Protein AF-A4IAT6-F1 (afdb_monomer)

Sequence (703 aa):
MSATIKAARACASTVLFRSLRLHAFQGALPHVLVVVDRVPCVLQKLVAEGYLEVLRAYGRQGAAYVTSNCDSVLRAPTEPFPGTADDRESLQSHNGELFIPLEPGAETPSGSAGFTPRVSPPSFAADDSAPLSYSLMPFCSDNFLSHVKRLQRFFRHCGDGQLQQQCHQHETEAAAGDASITPPPPTALPSVWTSEYFKEEFEALCPLLGPLLSSKGEAVKGDATDEQPRWQVLFHGPPRELLGCVMVQENAFQNEMRRYRLRLSLFDLGIRVAEHCHLGIMSQRADRLAGEGHFKEALEDDQVYSYARSCAFGPEHAQCLAKAIADSIDLYSWRRSGCAGGAAARAAQVYPASITAALQSAELWSIFNTGALNVCASATAADDTATDVEAALREPIEGPGMPLLIVCRDTAKVLTYGGGMEDCLTNTGYYAAAYAPERNDVARHRERFRTAYSESSGGDGESERDEEDATANPPVHGRLKKKEYLAVLRAKGQKPNKPQHDNADDEDGAVSRSVPAGSCISNSIGGTFPIGEVISESFDLSQLSGTCDVFAYPDVFKKVTMSRPSPFTMTVEKGVVTHISDGAPKEFLDLFSLVRQVEGECYVRELGIGLNPYVGPAHVVSDVTTFERQWGIHLSLGQRHPLFVKQRERRNADGSVATGVHVDGPVLKRKAGKYHIDVFVDAAQLRMGDMFAVDFTKGIAVP

pLDDT: mean 80.15, std 22.52, range [23.84, 98.81]

Secondary structure (DSSP, 8-state):
--HHHHHHHHHHHIIIIIIS-GGG-BSSEEEEEEEE-SS--HHHHHHHHHHHHHHHHHHHHTHHHHHTTTT-GGGS--------S--TTTT----S--SS-SSTTPPPP-EEE---TTS----SSTT-PPPPEEEEEE--TTTHHHHHHHHHHHHHHTTHHHHHHHHHHHHHHHHTT---S-PPPP-----S--HHHHHHHHHHHHHHHSBPBPTTSPBPTT----SS-HHHHHHSS--EEEEEEEEE-SS-GGGTSS-S-HHHHHHHTT-EEEEE--HHHHHHHHHHHHHTT-HHHHHT-HHHHHHHHHHTS-HHHHHHHHHHHHHHHHHHTEEEGGG-S-TTGGGS---BHHHHHHHH-HHHHTTB-TTSEE-SS---TT----B-HHHHHHSPEEEE-SPEEEEESSTT-EEEE-S-BPPPEEE-S--HHHH-GGGSBHHHHHHHS--------S-------------------S---HHHHHHHHHHTT-PSP---S--SS-------TT---S--GGG--EEEES--EEEEEBSSGGGEEEEEEEEEEE-TTSBEEE-SSS-EEEEEETTEEEEE-TTS-HHHHHHHHHHHHHHSS-BEEEEEEE-BTT-BTTB--SBHHHHTTBSEEEEEESS--SS----SS-B-TTSPBPTT----S----TTS-S--EEEEE-EEEEEETTTEEEETTS-BS--

Nearest PDB structures (foldseek):
  6zsv-assembly1_A  TM=5.646E-01  e=4.132E-02  Chondromyces crocatus
  6zsu-assembly1_A  TM=5.396E-01  e=6.775E-02  Chondromyces crocatus

Solvent-accessible surface area (backbone atoms only — not comparable to full-atom values): 38333 Å² total; per-residue (Å²): 91,39,72,33,53,47,19,12,27,15,16,33,46,30,44,47,52,66,29,52,25,56,75,62,44,37,88,36,34,40,27,34,40,41,33,29,39,43,62,50,46,46,40,40,35,46,45,51,41,10,38,54,53,42,53,54,48,31,53,74,48,32,58,58,44,72,77,60,59,80,47,55,67,87,71,59,78,86,70,76,89,76,79,85,86,90,73,76,78,77,63,54,44,54,84,33,72,45,69,48,51,54,50,75,80,42,56,45,65,52,8,22,50,62,85,58,74,86,59,72,67,68,62,90,58,96,78,66,49,68,54,48,27,38,29,39,33,45,60,44,70,92,49,43,71,60,50,51,53,51,49,39,55,54,28,60,52,22,15,48,49,44,55,54,51,53,51,52,49,53,52,51,43,54,72,70,68,70,73,75,92,65,82,77,72,80,79,77,67,91,61,85,70,40,77,66,51,48,41,53,54,44,60,72,39,33,77,51,64,31,71,32,54,42,73,85,69,45,69,49,92,72,70,79,71,67,100,65,61,68,58,56,47,38,28,56,29,64,38,31,34,56,38,38,38,37,38,38,25,50,47,58,68,49,79,71,32,100,46,96,51,56,67,58,61,40,34,47,60,56,28,28,36,40,32,40,57,40,37,43,66,40,16,57,63,24,41,51,30,21,65,73,67,38,32,56,60,23,54,64,26,64,34,48,29,30,53,27,41,29,34,34,60,48,21,69,52,30,38,38,50,37,44,22,51,35,49,46,50,57,56,42,18,38,34,43,61,83,59,72,47,62,88,74,44,67,62,61,77,74,44,42,45,42,41,57,52,39,77,68,32,66,73,50,53,61,44,29,26,88,60,26,64,42,60,65,54,89,74,65,89,82,70,81,62,59,37,60,55,75,64,57,64,54,41,51,38,53,20,54,32,54,41,43,34,41,30,21,70,56,75,90,27,38,33,37,30,51,42,19,57,42,75,57,44,76,45,24,54,62,36,71,54,52,71,37,68,70,67,25,31,45,69,53,42,47,68,57,33,60,88,80,66,87,82,71,69,90,84,77,92,73,79,83,74,79,88,82,86,81,84,90,76,87,81,77,89,68,86,73,50,75,70,54,52,54,47,50,32,55,73,69,72,43,69,85,74,76,91,64,98,69,85,84,78,71,92,58,90,71,73,69,92,80,66,99,64,70,70,50,78,84,72,49,38,64,49,67,52,48,40,11,33,34,36,35,26,52,51,21,32,44,36,24,36,37,28,42,34,35,37,30,33,56,45,100,84,53,33,49,38,72,37,61,99,46,57,24,46,39,33,31,54,50,18,26,61,76,45,68,43,91,68,46,49,66,71,57,54,52,52,51,50,51,47,29,74,76,58,57,62,35,26,56,46,43,41,35,38,14,58,21,66,50,30,38,98,90,40,65,47,34,35,45,78,56,47,58,18,13,50,36,37,32,37,25,35,25,51,28,41,94,82,69,58,48,60,79,65,61,60,32,77,89,66,48,73,31,45,70,60,82,57,87,33,82,70,40,52,62,79,30,54,89,42,67,44,61,31,29,39,49,46,30,32,42,31,39,75,57,62,35,35,38,28,44,79,34,45,53,57,61,130

Mean predicted aligned error: 12.03 Å

Radius of gyration: 28.09 Å; Cα contacts (8 Å, |Δi|>4): 1372; chains: 1; bounding box: 82×77×82 Å

Foldseek 3Di:
DDLLLLLLLLLLLQQCCQQLNQLLFDQAAEEAEEEAAFFHFLLLLSNVQSNVVNLVVCLVQPPNSNVVCVSDSLPDDPDDDDDDDDPPPVPPDVLQDGQQGNAGPRTWAAAKDDLAQPDDAPPVPPPGRDRHIYIYDHDDQVCRLVLVLLVQVLLQQFQVLVVVVQQVVVVVCVVVVPDDDDDRDDPPDPDPDDLVVSVVSCVVCCSRHPFDAGSVRHGDPPPPDDPDDSSCSRNNGGHYGHAEYEYSECAPSCLVHPDNCPQQSCVLQNHAYEYAHNVVQQQVVLSVCVNVVNSSVSSVRLSSSLQSNLSSPHLVLLCLVLCQVLLVQLLQFFDFPVCPDPPVSVPLQAGAPSVVSNLPDPVNCSWFPPPLKDQQDPCPVPRHPHDPSVVSQQTFTAATGFWKWFQFPPNQFIKIQGQGKARKDFWRSHQVLSVDSLSSYPVSSCVQNPSDDPPPDDDDDDDPDDPPDDDDDDDDSDDDDPVNVCVVCVVVVHDPDDDDPDPPPPPDPPPPPPDNHGDDVSNHRYDYDDGRKMKMWRLFLQSIWTKFWFQWWQFPVGWIDGQPPGTWMFTDHRQFGPDTDPSGDPRVVVVVVVLCVFQVTKGWTMKMAAGRLSDDPVRDGTHPVHNSNYHAIKIWIHLADQPDFHDQFDARPVRHGRHHRGHPHDGRGNPRTDGTIITTTNTQWIDRPSRMIRGSVRGTPRD

Organism: Leishmania infantum (NCBI:txid5671)

Structure (mmCIF, N/CA/C/O backbone):
data_AF-A4IAT6-F1
#
_entry.id   AF-A4IAT6-F1
#
loop_
_atom_site.group_PDB
_atom_site.id
_atom_site.type_symbol
_atom_site.label_atom_id
_atom_site.label_alt_id
_atom_site.label_comp_id
_atom_site.label_asym_id
_atom_site.label_entity_id
_atom_site.label_seq_id
_atom_site.pdbx_PDB_ins_code
_atom_site.Cartn_x
_atom_site.Cartn_y
_atom_site.Cartn_z
_atom_site.occupancy
_atom_site.B_iso_or_equiv
_atom_site.auth_seq_id
_atom_site.auth_comp_id
_atom_site.auth_asym_id
_atom_site.auth_atom_id
_atom_site.pdbx_PDB_model_num
ATOM 1 N N . MET A 1 1 ? 11.552 24.474 -11.684 1.00 61.81 1 MET A N 1
ATOM 2 C CA . MET A 1 1 ? 10.989 23.121 -11.462 1.00 61.81 1 MET A CA 1
ATOM 3 C C . MET A 1 1 ? 9.746 23.216 -10.585 1.00 61.81 1 MET A C 1
ATOM 5 O O . MET A 1 1 ? 9.839 23.802 -9.511 1.00 61.81 1 MET A O 1
ATOM 9 N N . SER A 1 2 ? 8.608 22.680 -11.051 1.00 77.88 2 SER A N 1
ATOM 10 C CA . SER A 1 2 ? 7.337 22.659 -10.299 1.00 77.88 2 SER A CA 1
ATOM 11 C C . SER A 1 2 ? 7.512 21.922 -8.964 1.00 77.88 2 SER A C 1
ATOM 13 O O . SER A 1 2 ? 8.277 20.956 -8.897 1.00 77.88 2 SER A O 1
ATOM 15 N N . ALA A 1 3 ? 6.814 22.361 -7.911 1.00 86.31 3 ALA A N 1
ATOM 16 C CA . ALA A 1 3 ? 6.809 21.690 -6.607 1.00 86.31 3 ALA A CA 1
ATOM 17 C C . ALA A 1 3 ? 6.408 20.210 -6.734 1.00 86.31 3 ALA A C 1
ATOM 19 O O . ALA A 1 3 ? 7.006 19.343 -6.103 1.00 86.31 3 ALA A O 1
ATOM 20 N N . THR A 1 4 ? 5.482 19.915 -7.640 1.00 89.88 4 THR A N 1
ATOM 21 C CA . THR A 1 4 ? 4.988 18.572 -7.955 1.00 89.88 4 THR A CA 1
ATOM 22 C C . THR A 1 4 ? 6.062 17.676 -8.563 1.00 89.88 4 THR A C 1
ATOM 24 O O . THR A 1 4 ? 6.166 16.509 -8.204 1.00 89.88 4 THR A O 1
ATOM 27 N N . ILE A 1 5 ? 6.933 18.218 -9.420 1.00 90.19 5 ILE A N 1
ATOM 28 C CA . ILE A 1 5 ? 8.052 17.448 -9.988 1.00 90.19 5 ILE A CA 1
ATOM 29 C C . ILE A 1 5 ? 9.110 17.180 -8.916 1.00 90.19 5 ILE A C 1
ATOM 31 O O . ILE A 1 5 ? 9.623 16.067 -8.829 1.00 90.19 5 ILE A O 1
ATOM 35 N N . LYS A 1 6 ? 9.380 18.148 -8.028 1.00 91.06 6 LYS A N 1
ATOM 36 C CA . LYS A 1 6 ? 10.234 17.903 -6.852 1.00 91.06 6 LYS A CA 1
ATOM 37 C C . LYS A 1 6 ? 9.654 16.796 -5.969 1.00 91.06 6 LYS A C 1
ATOM 39 O O . LYS A 1 6 ? 10.392 15.908 -5.555 1.00 91.06 6 LYS A O 1
ATOM 44 N N . ALA A 1 7 ? 8.341 16.810 -5.735 1.00 93.06 7 ALA A N 1
ATOM 45 C CA . ALA A 1 7 ? 7.652 15.762 -4.989 1.00 93.06 7 ALA A CA 1
ATOM 46 C C . ALA A 1 7 ? 7.738 14.395 -5.691 1.00 93.06 7 ALA A C 1
ATOM 48 O O . ALA A 1 7 ? 8.018 13.396 -5.034 1.00 93.06 7 ALA A O 1
ATOM 49 N N . ALA A 1 8 ? 7.595 14.339 -7.018 1.00 94.88 8 ALA A N 1
ATOM 50 C CA . ALA A 1 8 ? 7.744 13.102 -7.789 1.00 94.88 8 ALA A CA 1
ATOM 51 C C . ALA A 1 8 ? 9.173 12.537 -7.736 1.00 94.88 8 ALA A C 1
ATOM 53 O O . ALA A 1 8 ? 9.352 11.331 -7.570 1.00 94.88 8 ALA A O 1
ATOM 54 N N . ARG A 1 9 ? 10.201 13.393 -7.813 1.00 95.25 9 ARG A N 1
ATOM 55 C CA . ARG A 1 9 ? 11.603 12.981 -7.618 1.00 95.25 9 ARG A CA 1
ATOM 56 C C . ARG A 1 9 ? 11.830 12.436 -6.211 1.00 95.25 9 ARG A C 1
ATOM 58 O O . ARG A 1 9 ? 12.454 11.394 -6.046 1.00 95.25 9 ARG A O 1
ATOM 65 N N . ALA A 1 10 ? 11.290 13.103 -5.198 1.00 94.31 10 ALA A N 1
ATOM 66 C CA . ALA A 1 10 ? 11.395 12.658 -3.815 1.00 94.31 10 ALA A CA 1
ATOM 67 C C . ALA A 1 10 ? 10.706 11.311 -3.583 1.00 94.31 10 ALA A C 1
ATOM 69 O O . ALA A 1 10 ? 11.287 10.423 -2.967 1.00 94.31 10 ALA A O 1
ATOM 70 N N . CYS A 1 11 ? 9.505 11.140 -4.142 1.00 96.00 11 CYS A N 1
ATOM 71 C CA . CYS A 1 11 ? 8.800 9.865 -4.216 1.00 96.00 11 CYS A CA 1
ATOM 72 C C . CYS A 1 11 ? 9.704 8.782 -4.814 1.00 96.00 11 CYS A C 1
ATOM 74 O O . CYS A 1 11 ? 9.974 7.778 -4.158 1.00 96.00 11 CYS A O 1
ATOM 76 N N . ALA A 1 12 ? 10.231 8.998 -6.021 1.00 97.25 12 ALA A N 1
ATOM 77 C CA . ALA A 1 12 ? 11.090 8.024 -6.686 1.00 97.25 12 ALA A CA 1
ATOM 78 C C . ALA A 1 12 ? 12.354 7.699 -5.873 1.00 97.25 12 ALA A C 1
ATOM 80 O O . ALA A 1 12 ? 12.705 6.530 -5.721 1.00 97.25 12 ALA A O 1
ATOM 81 N N . SER A 1 13 ? 13.013 8.708 -5.301 1.00 95.88 13 SER A N 1
ATOM 82 C CA . SER A 1 13 ? 14.209 8.532 -4.472 1.00 95.88 13 SER A CA 1
ATOM 83 C C . SER A 1 13 ? 13.917 7.700 -3.217 1.00 95.88 13 SER A C 1
ATOM 85 O O . SER A 1 13 ? 14.607 6.712 -2.942 1.00 95.88 13 SER A O 1
ATOM 87 N N . THR A 1 14 ? 12.836 8.028 -2.501 1.00 95.31 14 THR A N 1
ATOM 88 C CA . THR A 1 14 ? 12.374 7.280 -1.326 1.00 95.31 14 THR A CA 1
ATOM 89 C C . THR A 1 14 ? 12.055 5.830 -1.685 1.00 95.31 14 THR A C 1
ATOM 91 O O . THR A 1 14 ? 12.552 4.911 -1.029 1.00 95.31 14 THR A O 1
ATOM 94 N N . VAL A 1 15 ? 11.285 5.594 -2.748 1.00 97.00 15 VAL A N 1
ATOM 95 C CA . VAL A 1 15 ? 10.893 4.237 -3.151 1.00 97.00 15 VAL A CA 1
ATOM 96 C C . VAL A 1 15 ? 12.111 3.416 -3.584 1.00 97.00 15 VAL A C 1
ATOM 98 O O . VAL A 1 15 ? 12.330 2.330 -3.047 1.00 97.00 15 VAL A O 1
ATOM 101 N N . LEU A 1 16 ? 12.941 3.920 -4.503 1.00 96.25 16 LEU A N 1
ATOM 102 C CA . LEU A 1 16 ? 14.077 3.170 -5.057 1.00 96.25 16 LEU A CA 1
ATOM 103 C C . LEU A 1 16 ? 15.148 2.867 -4.007 1.00 96.25 16 LEU A C 1
ATOM 105 O O . LEU A 1 16 ? 15.688 1.755 -3.966 1.00 96.25 16 LEU A O 1
ATOM 109 N N . PHE A 1 17 ? 15.487 3.850 -3.171 1.00 94.62 17 PHE A N 1
ATOM 110 C CA . PHE A 1 17 ? 16.704 3.784 -2.367 1.00 94.62 17 PHE A CA 1
ATOM 111 C C . PHE A 1 17 ? 16.458 3.606 -0.877 1.00 94.62 17 PHE A C 1
ATOM 113 O O . PHE A 1 17 ? 17.288 2.967 -0.239 1.00 94.62 17 PHE A O 1
ATOM 120 N N . ARG A 1 18 ? 15.336 4.074 -0.326 1.00 94.06 18 ARG A N 1
ATOM 121 C CA . ARG A 1 18 ? 15.027 3.881 1.101 1.00 94.06 18 ARG A CA 1
ATOM 122 C C . ARG A 1 18 ? 14.157 2.654 1.328 1.00 94.06 18 ARG A C 1
ATOM 124 O O . ARG A 1 18 ? 14.470 1.831 2.175 1.00 94.06 18 ARG A O 1
ATOM 131 N N . SER A 1 19 ? 13.121 2.477 0.512 1.00 95.38 19 SE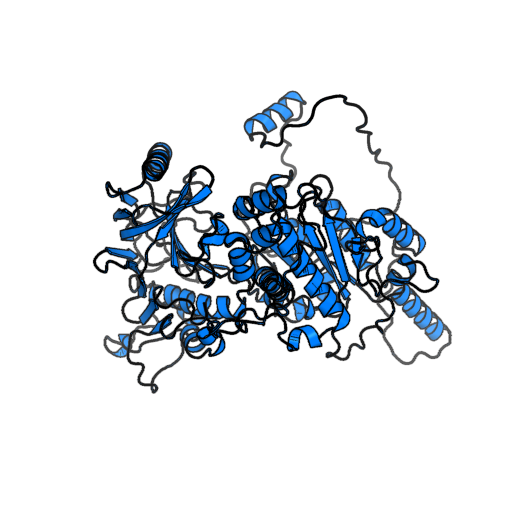R A N 1
ATOM 132 C CA . SER A 1 19 ? 12.211 1.339 0.654 1.00 95.38 19 SER A CA 1
ATOM 133 C C . SER A 1 19 ? 12.749 0.077 -0.023 1.00 95.38 19 SER A C 1
ATOM 135 O O . SER A 1 19 ? 13.060 -0.913 0.640 1.00 95.38 19 SER A O 1
ATOM 137 N N . LEU A 1 20 ? 12.931 0.106 -1.346 1.00 95.88 20 LEU A N 1
ATOM 138 C CA . LEU A 1 20 ? 13.411 -1.056 -2.094 1.00 95.88 20 LEU A CA 1
ATOM 139 C C . LEU A 1 20 ? 14.917 -1.278 -1.946 1.00 95.88 20 LEU A C 1
ATOM 141 O O . LEU A 1 20 ? 15.385 -2.356 -2.297 1.00 95.88 20 LEU A O 1
ATOM 145 N N . ARG A 1 21 ? 15.678 -0.291 -1.450 1.00 94.50 21 ARG A N 1
ATOM 146 C CA . ARG A 1 21 ? 17.136 -0.350 -1.222 1.00 94.50 21 ARG A CA 1
ATOM 147 C C . ARG A 1 21 ? 17.934 -0.921 -2.398 1.00 94.50 21 ARG A C 1
ATOM 149 O O . ARG A 1 21 ? 18.829 -1.742 -2.209 1.00 94.50 21 ARG A O 1
ATOM 156 N N . LEU A 1 22 ? 17.618 -0.504 -3.623 1.00 93.88 22 LEU A N 1
ATOM 157 C CA . LEU A 1 22 ? 18.254 -1.051 -4.830 1.00 93.88 22 LEU A CA 1
ATOM 158 C C . LEU A 1 22 ? 19.766 -0.781 -4.883 1.00 93.88 22 LEU A C 1
ATOM 160 O O . LEU A 1 22 ? 20.511 -1.612 -5.385 1.00 93.88 22 LEU A O 1
ATOM 164 N N . HIS A 1 23 ? 20.216 0.335 -4.301 1.00 91.31 23 HIS A N 1
ATOM 165 C CA . HIS A 1 23 ? 21.635 0.695 -4.198 1.00 91.31 23 HIS A CA 1
ATOM 166 C C . HIS A 1 23 ? 22.446 -0.250 -3.298 1.00 91.31 23 HIS A C 1
ATOM 168 O O . HIS A 1 23 ? 23.669 -0.257 -3.371 1.00 91.31 23 HIS A O 1
ATOM 174 N N . ALA A 1 24 ? 21.783 -0.993 -2.404 1.00 92.38 24 ALA A N 1
ATOM 175 C CA . ALA A 1 24 ? 22.458 -1.876 -1.462 1.00 92.38 24 ALA A CA 1
ATOM 176 C C . ALA A 1 24 ? 22.835 -3.220 -2.097 1.00 92.38 24 ALA A C 1
ATOM 178 O O . ALA A 1 24 ? 23.597 -3.963 -1.495 1.00 92.38 24 ALA A O 1
ATOM 179 N N . PHE A 1 25 ? 22.290 -3.545 -3.273 1.00 93.00 25 PHE A N 1
ATOM 180 C CA . PHE A 1 25 ? 22.526 -4.816 -3.947 1.00 93.00 25 PHE A CA 1
ATOM 181 C C . PHE A 1 25 ? 23.933 -4.884 -4.551 1.00 93.00 25 PHE A C 1
ATOM 183 O O . PHE A 1 25 ? 24.368 -3.959 -5.233 1.00 93.00 25 PHE A O 1
ATOM 190 N N . GLN A 1 26 ? 24.629 -5.991 -4.311 1.00 91.62 26 GLN A N 1
ATOM 191 C CA . GLN A 1 26 ? 26.036 -6.192 -4.636 1.00 91.62 26 GLN A CA 1
ATOM 192 C C . GLN A 1 26 ? 26.250 -7.427 -5.517 1.00 91.62 26 GLN A C 1
ATOM 194 O O . GLN A 1 26 ? 25.463 -8.375 -5.523 1.00 91.62 26 GLN A O 1
ATOM 199 N N . GLY A 1 27 ? 27.361 -7.406 -6.257 1.00 90.00 27 GLY A N 1
ATOM 200 C CA . GLY A 1 27 ? 27.827 -8.497 -7.117 1.00 90.00 27 GLY A CA 1
ATOM 201 C C . GLY A 1 27 ? 27.255 -8.508 -8.538 1.00 90.00 27 GLY A C 1
ATOM 202 O O . GLY A 1 27 ? 27.764 -9.229 -9.390 1.00 90.00 27 GLY A O 1
ATOM 203 N N . ALA A 1 28 ? 26.245 -7.688 -8.826 1.00 91.12 28 ALA A N 1
ATOM 204 C CA . ALA A 1 28 ? 25.743 -7.456 -10.177 1.00 91.12 28 ALA A CA 1
ATOM 205 C C . ALA A 1 28 ? 25.133 -6.057 -10.297 1.00 91.12 28 ALA A C 1
ATOM 207 O O . ALA A 1 28 ? 24.661 -5.496 -9.308 1.00 91.12 28 ALA A O 1
ATOM 208 N N . LEU A 1 29 ? 25.101 -5.511 -11.515 1.00 91.06 29 LEU A N 1
ATOM 209 C CA . LEU A 1 29 ? 24.415 -4.252 -11.789 1.00 91.06 29 LEU A CA 1
ATOM 210 C C . LEU A 1 29 ? 22.897 -4.470 -11.714 1.00 91.06 29 LEU A C 1
ATOM 212 O O . LEU A 1 29 ? 22.357 -5.243 -12.519 1.00 91.06 29 LEU A O 1
ATOM 216 N N . PRO A 1 30 ? 22.183 -3.788 -10.802 1.00 94.00 30 PRO A N 1
ATOM 217 C CA . PRO A 1 30 ? 20.738 -3.886 -10.752 1.00 94.00 30 PRO A CA 1
ATOM 218 C C . PRO A 1 30 ? 20.112 -3.222 -11.985 1.00 94.00 30 PRO A C 1
ATOM 220 O O . PRO A 1 30 ? 20.542 -2.160 -12.453 1.00 94.00 30 PRO A O 1
ATOM 223 N N . HIS A 1 31 ? 19.067 -3.855 -12.506 1.00 95.56 31 HIS A N 1
ATOM 224 C CA . HIS A 1 31 ? 18.187 -3.302 -13.521 1.00 95.56 31 HIS A CA 1
ATOM 225 C C . HIS A 1 31 ? 16.811 -2.995 -12.922 1.00 95.56 31 HIS A C 1
ATOM 227 O O . HIS A 1 31 ? 16.270 -3.794 -12.148 1.00 95.56 31 HIS A O 1
ATOM 233 N N . VAL A 1 32 ? 16.250 -1.839 -13.280 1.00 96.88 32 VAL A N 1
ATOM 234 C CA . VAL A 1 32 ? 14.939 -1.366 -12.813 1.00 96.88 32 VAL A CA 1
ATOM 235 C C . VAL A 1 32 ? 13.974 -1.236 -13.984 1.00 96.88 32 VAL A C 1
ATOM 237 O O . VAL A 1 32 ? 14.238 -0.506 -14.932 1.00 96.88 32 VAL A O 1
ATOM 240 N N . LEU A 1 33 ? 12.830 -1.904 -13.899 1.00 97.56 33 LEU A N 1
ATOM 241 C CA . LEU A 1 33 ? 11.703 -1.713 -14.806 1.00 97.56 33 LEU A CA 1
ATOM 242 C C . LEU A 1 33 ? 10.754 -0.652 -14.249 1.00 97.56 33 LEU A C 1
ATOM 244 O O . LEU A 1 33 ? 10.240 -0.814 -13.146 1.00 97.56 33 LEU A O 1
ATOM 248 N N . VAL A 1 34 ? 10.495 0.401 -15.018 1.00 97.88 34 VAL A N 1
ATOM 249 C CA . VAL A 1 34 ? 9.398 1.348 -14.794 1.00 97.88 34 VAL A CA 1
ATOM 250 C C . VAL A 1 34 ? 8.311 1.016 -15.809 1.00 97.88 34 VAL A C 1
ATOM 252 O O . VAL A 1 34 ? 8.484 1.199 -17.013 1.00 97.88 34 VAL A O 1
ATOM 255 N N . VAL A 1 35 ? 7.210 0.465 -15.318 1.00 97.75 35 VAL A N 1
ATOM 256 C CA . VAL A 1 35 ? 6.094 -0.027 -16.123 1.00 97.75 35 VAL A CA 1
ATOM 257 C C . VAL A 1 35 ? 4.946 0.952 -15.971 1.00 97.75 35 VAL A C 1
ATOM 259 O O . VAL A 1 35 ? 4.497 1.198 -14.853 1.00 97.75 35 VAL A O 1
ATOM 262 N N . VAL A 1 36 ? 4.478 1.507 -17.081 1.00 97.06 36 VAL A N 1
ATOM 263 C CA . VAL A 1 36 ? 3.421 2.526 -17.104 1.00 97.06 36 VAL A CA 1
ATOM 264 C C . VAL A 1 36 ? 2.348 2.103 -18.100 1.00 97.06 36 VAL A C 1
ATOM 266 O O . VAL A 1 36 ? 2.647 1.370 -19.039 1.00 97.06 36 VAL A O 1
ATOM 269 N N . ASP A 1 37 ? 1.104 2.541 -17.930 1.00 95.88 37 ASP A N 1
ATOM 270 C CA . ASP A 1 37 ? 0.072 2.353 -18.954 1.00 95.88 37 ASP A CA 1
ATOM 271 C C . ASP A 1 37 ? 0.532 2.846 -20.331 1.00 95.88 37 ASP A C 1
ATOM 273 O O . ASP A 1 37 ? 1.325 3.785 -20.453 1.00 95.88 37 ASP A O 1
ATOM 277 N N . ARG A 1 38 ? 0.029 2.205 -21.393 1.00 94.94 38 ARG A N 1
ATOM 278 C CA . ARG A 1 38 ? 0.372 2.574 -22.774 1.00 94.94 38 ARG A CA 1
ATOM 279 C C . ARG A 1 38 ? 0.028 4.032 -23.068 1.00 94.94 38 ARG A C 1
ATOM 281 O O . ARG A 1 38 ? 0.814 4.707 -23.720 1.00 94.94 38 ARG A O 1
ATOM 288 N N . VAL A 1 39 ? -1.115 4.501 -22.576 1.00 96.00 39 VAL A N 1
ATOM 289 C CA . VAL A 1 39 ? -1.531 5.906 -22.630 1.00 96.00 39 VAL A CA 1
ATOM 290 C C . VAL A 1 39 ? -1.734 6.374 -21.188 1.00 96.00 39 VAL A C 1
ATOM 292 O O . VAL A 1 39 ? -2.812 6.170 -20.638 1.00 96.00 39 VAL A O 1
ATOM 295 N N . PRO A 1 40 ? -0.701 6.934 -20.544 1.00 97.06 40 PRO A N 1
ATOM 296 C CA . PRO A 1 40 ? -0.766 7.304 -19.137 1.00 97.06 40 PRO A CA 1
ATOM 297 C C . PRO A 1 40 ? -1.611 8.559 -18.895 1.00 97.06 40 PRO A C 1
ATOM 299 O O . PRO A 1 40 ? -1.633 9.479 -19.719 1.00 97.06 40 PRO A O 1
ATOM 302 N N . CYS A 1 41 ? -2.224 8.651 -17.716 1.00 97.25 41 CYS A N 1
ATOM 303 C CA . CYS A 1 41 ? -2.791 9.898 -17.199 1.00 97.25 41 CYS A CA 1
ATOM 304 C C . CYS A 1 41 ? -1.688 10.875 -16.739 1.00 97.25 41 CYS A C 1
ATOM 306 O O . CYS A 1 41 ? -0.520 10.500 -16.590 1.00 97.25 41 CYS A O 1
ATOM 308 N N . VAL A 1 42 ? -2.032 12.140 -16.488 1.00 96.81 42 VAL A N 1
ATOM 309 C CA . VAL A 1 42 ? -1.088 13.186 -16.050 1.00 96.81 42 VAL A CA 1
ATOM 310 C C . VAL A 1 42 ? -0.310 12.767 -14.801 1.00 96.81 42 VAL A C 1
ATOM 312 O O . VAL A 1 42 ? 0.911 12.930 -14.761 1.00 96.81 42 VAL A O 1
ATOM 315 N N . LEU A 1 43 ? -0.976 12.174 -13.806 1.00 97.25 43 LEU A N 1
ATOM 316 C CA . LEU A 1 43 ? -0.302 11.719 -12.589 1.00 97.25 43 LEU A CA 1
ATOM 317 C C . LEU A 1 43 ? 0.722 10.606 -12.870 1.00 97.25 43 LEU A C 1
ATOM 319 O O . LEU A 1 43 ? 1.826 10.634 -12.328 1.00 97.25 43 LEU A O 1
ATOM 323 N N . GLN A 1 44 ? 0.413 9.662 -13.761 1.00 97.75 44 GLN A N 1
ATOM 324 C CA . GLN A 1 44 ? 1.370 8.627 -14.163 1.00 97.75 44 GLN A CA 1
ATOM 325 C C . GLN A 1 44 ? 2.575 9.211 -14.898 1.00 97.75 44 GLN A C 1
ATOM 327 O O . GLN A 1 44 ? 3.705 8.824 -14.600 1.00 97.75 44 GLN A O 1
ATOM 332 N N . LYS A 1 45 ? 2.353 10.161 -15.818 1.00 96.75 45 LYS A N 1
ATOM 333 C CA . LYS A 1 45 ? 3.430 10.858 -16.543 1.00 96.75 45 LYS A CA 1
ATOM 334 C C . LYS A 1 45 ? 4.377 11.559 -15.573 1.00 96.75 45 LYS A C 1
ATOM 336 O O . LYS A 1 45 ? 5.590 11.432 -15.700 1.00 96.75 45 LYS A O 1
ATOM 341 N N . LEU A 1 46 ? 3.827 12.241 -14.570 1.00 95.69 46 LEU A N 1
ATOM 342 C CA . LEU A 1 46 ? 4.604 12.927 -13.542 1.00 95.69 46 LEU A CA 1
ATOM 343 C C . LEU A 1 46 ? 5.397 11.951 -12.660 1.00 95.69 46 LEU A C 1
ATOM 345 O O . LEU A 1 46 ? 6.587 12.160 -12.429 1.00 95.69 46 LEU A O 1
ATOM 349 N N . VAL A 1 47 ? 4.761 10.884 -12.168 1.00 96.94 47 VAL A N 1
ATOM 350 C CA . VAL A 1 47 ? 5.448 9.870 -11.355 1.00 96.94 47 VAL A CA 1
ATOM 351 C C . VAL A 1 47 ? 6.571 9.220 -12.168 1.00 96.94 47 VAL A C 1
ATOM 353 O O . VAL A 1 47 ? 7.696 9.124 -11.677 1.00 96.94 47 VAL A O 1
ATOM 356 N N . ALA A 1 48 ? 6.310 8.851 -13.426 1.00 96.88 48 ALA A N 1
ATOM 357 C CA . ALA A 1 48 ? 7.316 8.309 -14.336 1.00 96.88 48 ALA A CA 1
ATOM 358 C C . ALA A 1 48 ? 8.473 9.294 -14.574 1.00 96.88 48 ALA A C 1
ATOM 360 O O . ALA A 1 48 ? 9.630 8.878 -14.506 1.00 96.88 48 ALA A O 1
ATOM 361 N N . GLU A 1 49 ? 8.194 10.589 -14.770 1.00 95.06 49 GLU A N 1
ATOM 362 C CA . GLU A 1 49 ? 9.238 11.619 -14.877 1.00 95.06 49 GLU A CA 1
ATOM 363 C C . GLU A 1 49 ? 10.140 11.627 -13.640 1.00 95.06 49 GLU A C 1
ATOM 365 O O . GLU A 1 49 ? 11.364 11.601 -13.769 1.00 95.06 49 GLU A O 1
ATOM 370 N N . GLY A 1 50 ? 9.545 11.591 -12.443 1.00 95.19 50 GLY A N 1
ATOM 371 C CA . GLY A 1 50 ? 10.281 11.531 -11.182 1.00 95.19 50 GLY A CA 1
ATOM 372 C C . GLY A 1 50 ? 11.263 10.360 -11.138 1.00 95.19 50 GLY A C 1
ATOM 373 O O . GLY A 1 50 ? 12.438 10.553 -10.821 1.00 95.19 50 GLY A O 1
ATOM 374 N N . TYR A 1 51 ? 10.820 9.159 -11.529 1.00 96.50 51 TYR A N 1
ATOM 375 C CA . TYR A 1 51 ? 11.698 7.988 -11.627 1.00 96.50 51 TYR A CA 1
ATOM 376 C C . TYR A 1 51 ? 12.818 8.188 -12.645 1.00 96.50 51 TYR A C 1
ATOM 378 O O . TYR A 1 51 ? 13.979 7.931 -12.329 1.00 96.50 51 TYR A O 1
ATOM 386 N N . LEU A 1 52 ? 12.508 8.671 -13.848 1.00 93.06 52 LEU A N 1
ATOM 387 C CA . LEU A 1 52 ? 13.507 8.870 -14.897 1.00 93.06 52 LEU A CA 1
ATOM 388 C C . LEU A 1 52 ? 14.564 9.902 -14.496 1.00 93.06 52 LEU A C 1
ATOM 390 O O . LEU A 1 52 ? 15.756 9.671 -14.704 1.00 93.06 52 LEU A O 1
ATOM 394 N N . GLU A 1 53 ? 14.169 11.027 -13.903 1.00 91.50 53 GLU A N 1
ATOM 395 C CA . GLU A 1 53 ? 15.114 12.043 -13.439 1.00 91.50 53 GLU A CA 1
ATOM 396 C C . GLU A 1 53 ? 16.037 11.513 -12.338 1.00 91.50 53 GLU A C 1
ATOM 398 O O . GLU A 1 53 ? 17.251 11.742 -12.400 1.00 91.50 53 GLU A O 1
ATOM 403 N N . VAL A 1 54 ? 15.490 10.769 -11.372 1.00 93.00 54 VAL A N 1
ATOM 404 C CA . VAL A 1 54 ? 16.254 10.158 -10.275 1.00 93.00 54 VAL A CA 1
ATOM 405 C C . VAL A 1 54 ? 17.208 9.084 -10.792 1.00 93.00 54 VAL A C 1
ATOM 407 O O . VAL A 1 54 ? 18.391 9.105 -10.458 1.00 93.00 54 VAL A O 1
ATOM 410 N N . LEU A 1 55 ? 16.744 8.186 -11.663 1.00 91.44 55 LEU A N 1
ATOM 411 C CA . LEU A 1 55 ? 17.573 7.130 -12.251 1.00 91.44 55 LEU A CA 1
ATOM 412 C C . LEU A 1 55 ? 18.698 7.722 -13.114 1.00 91.44 55 LEU A C 1
ATOM 414 O O . LEU A 1 55 ? 19.838 7.262 -13.044 1.00 91.44 55 LEU A O 1
ATOM 418 N N . ARG A 1 56 ? 18.428 8.796 -13.871 1.00 86.94 56 ARG A N 1
ATOM 419 C CA . ARG A 1 56 ? 19.461 9.547 -14.609 1.00 86.94 56 ARG A CA 1
ATOM 420 C C . ARG A 1 56 ? 20.454 10.237 -13.676 1.00 86.94 56 ARG A C 1
ATOM 422 O O . ARG A 1 56 ? 21.642 10.274 -13.988 1.00 86.94 56 ARG A O 1
ATOM 429 N N . ALA A 1 57 ? 19.987 10.834 -12.579 1.00 86.44 57 ALA A N 1
ATOM 430 C CA . ALA A 1 57 ? 20.853 11.498 -11.608 1.00 86.44 57 ALA A CA 1
ATOM 431 C C . ALA A 1 57 ? 21.773 10.489 -10.911 1.00 86.44 57 ALA A C 1
ATOM 433 O O . ALA A 1 57 ? 22.989 10.683 -10.916 1.00 86.44 57 ALA A O 1
ATOM 434 N N . TYR A 1 58 ? 21.214 9.379 -10.427 1.00 86.81 58 TYR A N 1
ATOM 435 C CA . TYR A 1 58 ? 21.976 8.279 -9.849 1.00 86.81 58 TYR A CA 1
ATOM 436 C C . TYR A 1 58 ? 22.953 7.677 -10.864 1.00 86.81 58 TYR A C 1
ATOM 438 O O . TYR A 1 58 ? 24.120 7.498 -10.547 1.00 86.81 58 TYR A O 1
ATOM 446 N N . GLY A 1 59 ? 22.542 7.460 -12.117 1.00 80.88 59 GLY A N 1
ATOM 447 C CA . GLY A 1 59 ? 23.439 6.962 -13.166 1.00 80.88 59 GLY A CA 1
ATOM 448 C C . GLY A 1 59 ? 24.660 7.858 -13.428 1.00 80.88 59 GLY A C 1
ATOM 449 O O . GLY A 1 59 ? 25.702 7.358 -13.839 1.00 80.88 59 GLY A O 1
ATOM 450 N N . ARG A 1 60 ? 24.564 9.171 -13.164 1.00 79.44 60 ARG A N 1
ATOM 451 C CA . ARG A 1 60 ? 25.692 10.116 -13.281 1.00 79.44 60 ARG A CA 1
ATOM 452 C C . ARG A 1 60 ? 26.551 10.222 -12.022 1.00 79.44 60 ARG A C 1
ATOM 454 O O . ARG A 1 60 ? 27.717 10.579 -12.135 1.00 79.44 60 ARG A O 1
ATOM 461 N N . GLN A 1 61 ? 25.968 10.008 -10.845 1.00 81.06 61 GLN A N 1
ATOM 462 C CA . GLN A 1 61 ? 26.590 10.327 -9.553 1.00 81.06 61 GLN A CA 1
ATOM 463 C C . GLN A 1 61 ? 26.938 9.088 -8.710 1.00 81.06 61 GLN A C 1
ATOM 465 O O . GLN A 1 61 ? 27.719 9.198 -7.768 1.00 81.06 61 GLN A O 1
ATOM 470 N N . GLY A 1 62 ? 26.359 7.924 -9.009 1.00 81.06 62 GLY A N 1
ATOM 471 C CA . GLY A 1 62 ? 26.506 6.699 -8.222 1.00 81.06 62 GLY A CA 1
ATOM 472 C C . GLY A 1 62 ? 26.093 6.889 -6.758 1.00 81.06 62 GLY A C 1
ATOM 473 O O . GLY A 1 62 ? 25.099 7.557 -6.459 1.00 81.06 62 GLY A O 1
ATOM 474 N N . ALA A 1 63 ? 26.889 6.336 -5.838 1.00 78.69 63 ALA A N 1
ATOM 475 C CA . ALA A 1 63 ? 26.663 6.394 -4.389 1.00 78.69 63 ALA A CA 1
ATOM 476 C C . ALA A 1 63 ? 26.482 7.822 -3.854 1.00 78.69 63 ALA A C 1
ATOM 478 O O . ALA A 1 63 ? 25.693 8.039 -2.933 1.00 78.69 63 ALA A O 1
ATOM 479 N N . ALA A 1 64 ? 27.167 8.804 -4.452 1.00 82.62 64 ALA A N 1
ATOM 480 C CA . ALA A 1 64 ? 27.107 10.198 -4.017 1.00 82.62 64 ALA A CA 1
ATOM 481 C C . ALA A 1 64 ? 25.692 10.797 -4.121 1.00 82.62 64 ALA A C 1
ATOM 483 O O . ALA A 1 64 ? 25.349 11.712 -3.372 1.00 82.62 64 ALA A O 1
ATOM 484 N N . TYR A 1 65 ? 24.834 10.272 -5.004 1.00 86.81 65 TYR A N 1
ATOM 485 C CA . TYR A 1 65 ? 23.435 10.699 -5.077 1.00 86.81 65 TYR A CA 1
ATOM 486 C C . TYR A 1 65 ? 22.658 10.337 -3.801 1.00 86.81 65 TYR A C 1
ATOM 488 O O . TYR A 1 65 ? 21.878 11.139 -3.293 1.00 86.81 65 TYR A O 1
ATOM 496 N N . VAL A 1 66 ? 22.884 9.140 -3.251 1.00 84.44 66 VAL A N 1
ATOM 497 C CA . VAL A 1 66 ? 22.142 8.656 -2.075 1.00 84.44 66 VAL A CA 1
ATOM 498 C C . VAL A 1 66 ? 22.551 9.432 -0.823 1.00 84.44 66 VAL A C 1
ATOM 500 O O . VAL A 1 66 ? 21.707 9.747 0.012 1.00 84.44 66 VAL A O 1
ATOM 503 N N . THR A 1 67 ? 23.831 9.794 -0.705 1.00 81.12 67 THR A N 1
ATOM 504 C CA . THR A 1 67 ? 24.356 10.525 0.459 1.00 81.12 67 THR A CA 1
ATOM 505 C C . THR A 1 67 ? 24.077 12.029 0.417 1.00 81.12 67 THR A C 1
ATOM 507 O O . THR A 1 67 ? 24.050 12.674 1.463 1.00 81.12 67 THR A O 1
ATOM 510 N N . SER A 1 68 ? 23.833 12.608 -0.762 1.00 75.94 68 SER A N 1
ATOM 511 C CA . SER A 1 68 ? 23.651 14.058 -0.933 1.00 75.94 68 SER A CA 1
ATOM 512 C C . SER A 1 68 ? 22.246 14.578 -0.594 1.00 75.94 68 SER A C 1
ATOM 514 O O . SER A 1 68 ? 22.049 15.792 -0.513 1.00 75.94 68 SER A O 1
ATOM 516 N N . ASN A 1 69 ? 21.278 13.689 -0.330 1.00 66.12 69 ASN A N 1
ATOM 517 C CA . ASN A 1 69 ? 19.906 14.015 0.092 1.00 66.12 69 ASN A CA 1
ATOM 518 C C . ASN A 1 69 ? 19.216 15.078 -0.802 1.00 66.12 69 ASN A C 1
ATOM 520 O O . ASN A 1 69 ? 18.457 15.924 -0.318 1.00 66.12 69 ASN A O 1
ATOM 524 N N . CYS A 1 70 ? 19.518 15.064 -2.108 1.00 65.19 70 CYS A N 1
ATOM 525 C CA . CYS A 1 70 ? 19.175 16.139 -3.046 1.00 65.19 70 CYS A CA 1
ATOM 526 C C . CYS A 1 70 ? 17.672 16.352 -3.270 1.00 65.19 70 CYS A C 1
ATOM 528 O O . CYS A 1 70 ? 17.279 17.449 -3.657 1.00 65.19 70 CYS A O 1
ATOM 530 N N . ASP A 1 71 ? 16.841 15.337 -3.031 1.00 71.25 71 ASP A N 1
ATOM 531 C CA . ASP A 1 71 ? 15.411 15.361 -3.364 1.00 71.25 71 ASP A CA 1
ATOM 532 C C . ASP A 1 71 ? 14.501 15.420 -2.122 1.00 71.25 71 ASP A C 1
ATOM 534 O O . ASP A 1 71 ? 13.332 15.059 -2.183 1.00 71.25 71 ASP A O 1
ATOM 538 N N . SER A 1 72 ? 15.001 15.887 -0.972 1.00 67.38 72 SER A N 1
ATOM 539 C CA . SER A 1 72 ? 14.164 16.024 0.229 1.00 67.38 72 SER A CA 1
ATOM 540 C C . SER A 1 72 ? 13.134 17.158 0.091 1.00 67.38 72 SER A C 1
ATOM 542 O O . SER A 1 72 ? 13.490 18.338 0.102 1.00 67.38 72 SER A O 1
ATOM 544 N N . VAL A 1 73 ? 11.840 16.811 0.030 1.00 62.50 73 VAL A N 1
ATOM 545 C CA . VAL A 1 73 ? 10.717 17.782 0.004 1.00 62.50 73 VAL A CA 1
ATOM 546 C C . VAL A 1 73 ? 10.634 18.586 1.303 1.00 62.50 73 VAL A C 1
ATOM 548 O O . VAL A 1 73 ? 10.195 19.731 1.286 1.00 62.50 73 VAL A O 1
ATOM 551 N N . LEU A 1 74 ? 11.128 18.033 2.414 1.00 55.66 74 LEU A N 1
ATOM 552 C CA . LEU A 1 74 ? 11.163 18.699 3.722 1.00 55.66 74 LEU A CA 1
ATOM 553 C C . LEU A 1 74 ? 12.068 19.942 3.754 1.00 55.66 74 LEU A C 1
ATOM 555 O O . LEU A 1 74 ? 11.964 20.743 4.674 1.00 55.66 74 LEU A O 1
ATOM 559 N N . ARG A 1 75 ? 12.965 20.112 2.771 1.00 49.91 75 ARG A N 1
ATOM 560 C CA . ARG A 1 75 ? 13.844 21.288 2.651 1.00 49.91 75 ARG A CA 1
ATOM 561 C C . ARG A 1 75 ? 13.278 22.402 1.762 1.00 49.91 75 ARG A C 1
ATOM 563 O O . ARG A 1 75 ? 13.995 23.364 1.489 1.00 49.91 75 ARG A O 1
ATOM 570 N N . ALA A 1 76 ? 12.036 22.299 1.283 1.00 40.59 76 ALA A N 1
ATOM 571 C CA . ALA A 1 76 ? 11.397 23.424 0.602 1.00 40.59 76 ALA A CA 1
ATOM 572 C C . ALA A 1 76 ? 11.288 24.620 1.579 1.00 40.59 76 ALA A C 1
ATOM 574 O O . ALA A 1 76 ? 10.882 24.417 2.722 1.00 40.59 76 ALA A O 1
ATOM 575 N N . PRO A 1 77 ? 11.698 25.842 1.187 1.00 32.44 77 PRO A N 1
ATOM 576 C CA . PRO A 1 77 ? 11.825 26.951 2.126 1.00 32.44 77 PRO A CA 1
ATOM 577 C C . PRO A 1 77 ? 10.455 27.372 2.669 1.00 32.44 77 PRO A C 1
ATOM 579 O O . PRO A 1 77 ? 9.536 27.659 1.908 1.00 32.44 77 PRO A O 1
ATOM 582 N N . THR A 1 78 ? 10.356 27.432 3.996 1.00 37.84 78 THR A N 1
ATOM 583 C CA . THR A 1 78 ? 9.193 27.850 4.798 1.00 37.84 78 THR A CA 1
ATOM 584 C C . THR A 1 78 ? 9.021 29.369 4.916 1.00 37.84 78 THR A C 1
ATOM 586 O O . THR A 1 78 ? 8.221 29.835 5.723 1.00 37.84 78 THR A O 1
ATOM 589 N N . GLU A 1 79 ? 9.740 30.165 4.126 1.00 29.86 79 GLU A N 1
ATOM 590 C CA . GLU A 1 79 ? 9.576 31.621 4.122 1.00 29.86 79 GLU A CA 1
ATOM 591 C C . GLU A 1 79 ? 8.298 31.999 3.344 1.00 29.86 79 GLU A C 1
ATOM 593 O O . GLU A 1 79 ? 8.181 31.672 2.157 1.00 29.86 79 GLU A O 1
ATOM 598 N N . PRO A 1 80 ? 7.321 32.686 3.967 1.00 31.53 80 PRO A N 1
ATOM 599 C CA . PRO A 1 80 ? 6.180 33.223 3.243 1.00 31.53 80 PRO A CA 1
ATOM 600 C C . PRO A 1 80 ? 6.693 34.349 2.348 1.00 31.53 80 PRO A C 1
ATOM 602 O O . PRO A 1 80 ? 7.209 35.323 2.877 1.00 31.53 80 PRO A O 1
ATOM 605 N N . PHE A 1 81 ? 6.553 34.229 1.022 1.00 32.06 81 PHE A N 1
ATOM 606 C CA . PHE A 1 81 ? 6.962 35.258 0.054 1.00 32.06 81 PHE A CA 1
ATOM 607 C C . PHE A 1 81 ? 6.516 36.667 0.500 1.00 32.06 81 PHE A C 1
ATOM 609 O O . PHE A 1 81 ? 5.324 36.984 0.388 1.00 32.06 81 PHE A O 1
ATOM 616 N N . PRO A 1 82 ? 7.430 37.542 0.966 1.00 27.73 82 PRO A N 1
ATOM 617 C CA . PRO A 1 82 ? 7.094 38.907 1.322 1.00 27.73 82 PRO A CA 1
ATOM 618 C C . PRO A 1 82 ? 7.573 39.855 0.213 1.00 27.73 82 PRO A C 1
ATOM 620 O O . PRO A 1 82 ? 8.769 40.018 0.002 1.00 27.73 82 PRO A O 1
ATOM 623 N N . GLY A 1 83 ? 6.630 40.528 -0.454 1.00 31.48 83 GLY A N 1
ATOM 624 C CA . GLY A 1 83 ? 6.904 41.623 -1.402 1.00 31.48 83 GLY A CA 1
ATOM 625 C C . GLY A 1 83 ? 7.197 41.138 -2.827 1.00 31.48 83 GLY A C 1
ATOM 626 O O . GLY A 1 83 ? 8.114 40.377 -3.077 1.00 31.48 83 GLY A O 1
ATOM 627 N N . THR A 1 84 ? 6.313 41.385 -3.792 1.00 31.62 84 THR A N 1
ATOM 628 C CA . THR A 1 84 ? 6.372 42.535 -4.717 1.00 31.62 84 THR A CA 1
ATOM 629 C C . THR A 1 84 ? 7.691 42.682 -5.487 1.00 31.62 84 THR A C 1
ATOM 631 O O . THR A 1 84 ? 8.668 43.181 -4.944 1.00 31.62 84 THR A O 1
ATOM 634 N N . ALA A 1 85 ? 7.581 42.396 -6.791 1.00 29.97 85 ALA A N 1
ATOM 635 C CA . ALA A 1 85 ? 8.461 42.751 -7.909 1.00 29.97 85 ALA A CA 1
ATOM 636 C C . ALA A 1 85 ? 9.792 41.973 -8.049 1.00 29.97 85 ALA A C 1
ATOM 638 O O . ALA A 1 85 ? 10.675 42.062 -7.213 1.00 29.97 85 ALA A O 1
ATOM 639 N N . ASP A 1 86 ? 9.917 41.291 -9.195 1.00 31.69 86 ASP A N 1
ATOM 640 C CA . ASP A 1 86 ? 11.169 40.864 -9.850 1.00 31.69 86 ASP A CA 1
ATOM 641 C C . ASP A 1 86 ? 11.883 39.540 -9.511 1.00 31.69 86 ASP A C 1
ATOM 643 O O . ASP A 1 86 ? 13.031 39.375 -9.895 1.00 31.69 86 ASP A O 1
ATOM 647 N N . ASP A 1 87 ? 11.182 38.511 -9.019 1.00 32.16 87 ASP A N 1
ATOM 648 C CA . ASP A 1 87 ? 11.708 37.121 -9.021 1.00 32.16 87 ASP A CA 1
ATOM 649 C C . ASP A 1 87 ? 10.911 36.156 -9.923 1.00 32.16 87 ASP A C 1
ATOM 651 O O . ASP A 1 87 ? 10.599 35.014 -9.580 1.00 32.16 87 ASP A O 1
ATOM 655 N N . ARG A 1 88 ? 10.573 36.600 -11.140 1.00 33.44 88 ARG A N 1
ATOM 656 C CA . ARG A 1 88 ? 9.930 35.743 -12.158 1.00 33.44 88 ARG A CA 1
ATOM 657 C C . ARG A 1 88 ? 10.866 34.702 -12.792 1.00 33.44 88 ARG A C 1
ATOM 659 O O . ARG A 1 88 ? 10.377 33.835 -13.511 1.00 33.44 88 ARG A O 1
ATOM 666 N N . GLU A 1 89 ? 12.170 34.732 -12.518 1.00 30.31 89 GLU A N 1
ATOM 667 C CA . GLU A 1 89 ? 13.139 33.831 -13.163 1.00 30.31 89 GLU A CA 1
ATOM 668 C C . GLU A 1 89 ? 13.410 32.516 -12.402 1.00 30.31 89 GLU A C 1
ATOM 670 O O . GLU A 1 89 ? 13.870 31.551 -13.010 1.00 30.31 89 GLU A O 1
ATOM 675 N N . SER A 1 90 ? 13.041 32.389 -11.120 1.00 36.06 90 SER A N 1
ATOM 676 C CA . SER A 1 90 ? 13.245 31.143 -10.343 1.00 36.06 90 SER A CA 1
ATOM 677 C C . SER A 1 90 ? 12.096 30.120 -10.462 1.00 36.06 90 SER A C 1
ATOM 679 O O . SER A 1 90 ? 12.217 28.966 -10.037 1.00 36.06 90 SER A O 1
ATOM 681 N N . LEU A 1 91 ? 11.001 30.506 -11.123 1.00 36.41 91 LEU A N 1
ATOM 682 C CA . LEU A 1 91 ? 9.800 29.706 -11.382 1.00 36.41 91 LEU A CA 1
ATOM 683 C C . LEU A 1 91 ? 9.648 29.365 -12.871 1.00 36.41 91 LEU A C 1
ATOM 685 O O . LEU A 1 91 ? 8.540 29.396 -13.407 1.00 36.41 91 LEU A O 1
ATOM 689 N N . GLN A 1 92 ? 10.728 28.966 -13.552 1.00 39.81 92 GLN A N 1
ATOM 690 C CA . GLN A 1 92 ? 10.560 28.141 -14.753 1.00 39.81 92 GLN A CA 1
ATOM 691 C C . GLN A 1 92 ? 9.967 26.791 -14.309 1.00 39.81 92 GLN A C 1
ATOM 693 O O . GLN A 1 92 ? 10.661 25.818 -13.986 1.00 39.81 92 GLN A O 1
ATOM 698 N N . SER A 1 93 ? 8.643 26.774 -14.146 1.00 49.44 93 SER A N 1
ATOM 699 C CA . SER A 1 93 ? 7.815 25.580 -14.203 1.00 49.44 93 SER A CA 1
ATOM 700 C C . SER A 1 93 ? 8.156 24.871 -15.504 1.00 49.44 93 SER A C 1
ATOM 702 O O . SER A 1 93 ? 8.339 25.520 -16.530 1.00 49.44 93 SER A O 1
ATOM 704 N N . HIS A 1 94 ? 8.263 23.548 -15.468 1.00 58.22 94 HIS A N 1
ATOM 705 C CA . HIS A 1 94 ? 8.323 22.777 -16.703 1.00 58.22 94 HIS A CA 1
ATOM 706 C C . HIS A 1 94 ? 7.035 23.144 -17.443 1.00 58.22 94 HIS A C 1
ATOM 708 O O . HIS A 1 94 ? 5.962 22.995 -16.858 1.00 58.22 94 HIS A O 1
ATOM 714 N N . ASN A 1 95 ? 7.133 23.748 -18.631 1.00 65.75 95 ASN A N 1
ATOM 715 C CA . ASN A 1 95 ? 5.996 24.284 -19.398 1.00 65.75 95 ASN A CA 1
ATOM 716 C C . ASN A 1 95 ? 5.121 23.147 -19.969 1.00 65.75 95 ASN A C 1
ATOM 718 O O . ASN A 1 95 ? 4.808 23.126 -21.151 1.00 65.75 95 ASN A O 1
ATOM 722 N N . GLY A 1 96 ? 4.815 22.139 -19.153 1.00 71.69 96 GLY A N 1
ATOM 723 C CA . GLY A 1 96 ? 4.320 20.835 -19.576 1.00 71.69 96 GLY A CA 1
ATOM 724 C C . GLY A 1 96 ? 5.377 19.917 -20.190 1.00 71.69 96 GLY A C 1
ATOM 725 O O . GLY A 1 96 ? 5.062 18.769 -20.486 1.00 71.69 96 GLY A O 1
ATOM 726 N N . GLU A 1 97 ? 6.622 20.378 -20.353 1.00 82.75 97 GLU A N 1
ATOM 727 C CA . GLU A 1 97 ? 7.701 19.560 -20.914 1.00 82.75 97 GLU A CA 1
ATOM 728 C C . GLU A 1 97 ? 8.136 18.466 -19.928 1.00 82.75 97 GLU A C 1
ATOM 730 O O . GLU A 1 97 ? 8.955 18.693 -19.033 1.00 82.75 97 GLU A O 1
ATOM 735 N N . LEU A 1 98 ? 7.572 17.276 -20.120 1.00 88.94 98 LEU A N 1
ATOM 736 C CA . LEU A 1 98 ? 7.979 16.021 -19.498 1.00 88.94 98 LEU A CA 1
ATOM 737 C C . LEU A 1 98 ? 8.548 15.075 -20.564 1.00 88.94 98 LEU A C 1
ATOM 739 O O . LEU A 1 98 ? 8.420 15.302 -21.769 1.00 88.94 98 LEU A O 1
ATOM 743 N N . PHE A 1 99 ? 9.158 13.981 -20.123 1.00 90.44 99 PHE A N 1
ATOM 744 C CA . PHE A 1 99 ? 9.605 12.902 -20.988 1.00 90.44 99 PHE A CA 1
ATOM 745 C C . PHE A 1 99 ? 8.442 12.230 -21.721 1.00 90.44 99 PHE A C 1
ATOM 747 O O . PHE A 1 99 ? 8.548 11.981 -22.919 1.00 90.44 99 PHE A O 1
ATOM 754 N N . ILE A 1 100 ? 7.339 11.972 -21.008 1.00 92.94 100 ILE A N 1
ATOM 755 C CA . ILE A 1 100 ? 6.055 11.606 -21.611 1.00 92.94 100 ILE A CA 1
ATOM 756 C C . ILE A 1 100 ? 5.210 12.886 -21.683 1.00 92.94 100 ILE A C 1
ATOM 758 O O . ILE A 1 100 ? 4.804 13.376 -20.626 1.00 92.94 100 ILE A O 1
ATOM 762 N N . PRO A 1 101 ? 4.948 13.438 -22.881 1.00 92.75 101 PRO A N 1
ATOM 763 C CA . PRO A 1 101 ? 4.269 14.725 -23.031 1.00 92.75 101 PRO A CA 1
ATOM 764 C C . PRO A 1 101 ? 2.900 14.750 -22.338 1.00 92.75 101 PRO A C 1
ATOM 766 O O . PRO A 1 101 ? 2.191 13.740 -22.326 1.00 92.75 101 PRO A O 1
ATOM 769 N N . LEU A 1 102 ? 2.512 15.880 -21.736 1.00 93.56 102 LEU A N 1
ATOM 770 C CA . LEU A 1 102 ? 1.252 15.985 -20.984 1.00 93.56 102 LEU A CA 1
ATOM 771 C C . LEU A 1 102 ? 0.005 15.923 -21.866 1.00 93.56 102 LEU A C 1
ATOM 773 O O . LEU A 1 102 ? -1.067 15.591 -21.359 1.00 93.56 102 LEU A O 1
ATOM 777 N N . GLU A 1 103 ? 0.154 16.140 -23.167 1.00 91.75 103 GLU A N 1
ATOM 778 C CA . GLU A 1 103 ? -0.889 16.043 -24.176 1.00 91.75 103 GLU A CA 1
ATOM 779 C C . GLU A 1 103 ? -1.703 14.744 -24.026 1.00 91.75 103 GLU A C 1
ATOM 781 O O . GLU A 1 103 ? -1.137 13.654 -23.838 1.00 91.75 103 GLU A O 1
ATOM 786 N N . PRO A 1 104 ? -3.041 14.819 -24.121 1.00 91.06 104 PRO A N 1
ATOM 787 C CA . PRO A 1 104 ? -3.871 13.624 -24.149 1.00 91.06 104 PRO A CA 1
ATOM 788 C C . PRO A 1 104 ? -3.450 12.682 -25.279 1.00 91.06 104 PRO A C 1
ATOM 790 O O . PRO A 1 104 ? -3.179 13.117 -26.396 1.00 91.06 104 PRO A O 1
ATOM 793 N N . GLY A 1 105 ? -3.418 11.380 -24.996 1.00 94.00 105 GLY A N 1
ATOM 794 C CA . GLY A 1 105 ? -3.078 10.362 -25.994 1.00 94.00 105 GLY A CA 1
ATOM 795 C C . GLY A 1 105 ? -1.582 10.166 -26.252 1.00 94.00 105 GLY A C 1
ATOM 796 O O . GLY A 1 105 ? -1.240 9.265 -27.013 1.00 94.00 105 GLY A O 1
ATOM 797 N N . ALA A 1 106 ? -0.693 10.948 -25.629 1.00 94.00 106 ALA A N 1
ATOM 798 C CA . ALA A 1 106 ? 0.744 10.691 -25.697 1.00 94.00 106 ALA A CA 1
ATOM 799 C C . ALA A 1 106 ? 1.059 9.284 -25.158 1.00 94.00 106 ALA A C 1
ATOM 801 O O . ALA A 1 106 ? 0.744 8.981 -24.007 1.00 94.00 106 ALA A O 1
ATOM 802 N N . GLU A 1 107 ? 1.653 8.431 -25.994 1.00 94.69 107 GLU A N 1
ATOM 803 C CA . GLU A 1 107 ? 1.978 7.055 -25.617 1.00 94.69 107 GLU A CA 1
ATOM 804 C C . GLU A 1 107 ? 3.269 6.989 -24.787 1.00 94.69 107 GLU A C 1
ATOM 806 O O . GLU A 1 107 ? 4.229 7.727 -25.027 1.00 94.69 107 GLU A O 1
ATOM 811 N N . THR A 1 108 ? 3.312 6.063 -23.827 1.00 94.50 108 THR A N 1
ATOM 812 C CA . THR A 1 108 ? 4.532 5.716 -23.092 1.00 94.50 108 THR A CA 1
ATOM 813 C C . THR A 1 108 ? 5.554 5.123 -24.064 1.00 94.50 108 THR A C 1
ATOM 815 O O . THR A 1 108 ? 5.283 4.078 -24.665 1.00 94.50 108 THR A O 1
ATOM 818 N N . PRO A 1 109 ? 6.746 5.726 -24.214 1.00 90.81 109 PRO A N 1
ATOM 819 C CA . PRO A 1 109 ? 7.784 5.147 -25.048 1.00 90.81 109 PRO A CA 1
ATOM 820 C C . PRO A 1 109 ? 8.388 3.911 -24.370 1.00 90.81 109 PRO A C 1
ATOM 822 O O . PRO A 1 109 ? 8.411 3.792 -23.144 1.00 90.81 109 PRO A O 1
ATOM 825 N N . SER A 1 110 ? 8.908 2.997 -25.186 1.00 91.44 110 SER A N 1
ATOM 826 C CA . SER A 1 110 ? 9.641 1.818 -24.724 1.00 91.44 110 SER A CA 1
ATOM 827 C C . SER A 1 110 ? 11.137 2.017 -24.947 1.00 91.44 110 SER A C 1
ATOM 829 O O . SER A 1 110 ? 11.546 2.469 -26.019 1.00 91.44 110 SER A O 1
ATOM 831 N N . GLY A 1 111 ? 11.957 1.678 -23.958 1.00 90.56 111 GLY A N 1
ATOM 832 C CA . GLY A 1 111 ? 13.406 1.640 -24.115 1.00 90.56 111 GLY A CA 1
ATOM 833 C C . GLY A 1 111 ? 14.168 1.584 -22.799 1.00 90.56 111 GLY A C 1
ATOM 834 O O . GLY A 1 111 ? 13.611 1.745 -21.711 1.00 90.56 111 GLY A O 1
ATOM 835 N N . SER A 1 112 ? 15.477 1.412 -22.914 1.00 90.06 112 SER A N 1
ATOM 836 C CA . SER A 1 112 ? 16.403 1.245 -21.800 1.00 90.06 112 SER A CA 1
ATOM 837 C C . SER A 1 112 ? 17.567 2.222 -21.843 1.00 90.06 112 SER A C 1
ATOM 839 O O . SER A 1 112 ? 17.985 2.684 -22.907 1.00 90.06 112 SER A O 1
ATOM 841 N N . ALA A 1 113 ? 18.132 2.488 -20.668 1.00 86.50 113 ALA A N 1
ATOM 842 C CA . ALA A 1 113 ? 19.339 3.280 -20.507 1.00 86.50 113 ALA A CA 1
ATOM 843 C C . ALA A 1 113 ? 20.299 2.679 -19.468 1.00 86.50 113 ALA A C 1
ATOM 845 O O . ALA A 1 113 ? 19.894 1.959 -18.546 1.00 86.50 113 ALA A O 1
ATOM 846 N N . GLY A 1 114 ? 21.582 3.028 -19.593 1.00 79.62 114 GLY A N 1
ATOM 847 C CA . GLY A 1 114 ? 22.624 2.653 -18.627 1.00 79.62 114 GLY A CA 1
ATOM 848 C C . GLY A 1 114 ? 23.308 1.320 -18.942 1.00 79.62 114 GLY A C 1
ATOM 849 O O . GLY A 1 114 ? 23.707 0.586 -18.033 1.00 79.62 114 GLY A O 1
ATOM 850 N N . PHE A 1 115 ? 23.454 0.987 -20.226 1.00 78.94 115 PHE A N 1
ATOM 851 C CA . PHE A 1 115 ? 24.137 -0.227 -20.687 1.00 78.94 115 PHE A CA 1
ATOM 852 C C . PHE A 1 115 ? 25.591 0.041 -21.097 1.00 78.94 115 PHE A C 1
ATOM 854 O O . PHE A 1 115 ? 26.090 -0.531 -22.063 1.00 78.94 115 PHE A O 1
ATOM 861 N N . THR A 1 116 ? 26.293 0.916 -20.375 1.00 62.00 116 THR A N 1
ATOM 862 C CA . THR A 1 116 ? 27.629 1.366 -20.777 1.00 62.00 116 THR A CA 1
ATOM 863 C C . THR A 1 116 ? 28.748 0.433 -20.283 1.00 62.00 116 THR A C 1
ATOM 865 O O . THR A 1 116 ? 28.694 -0.049 -19.150 1.00 62.00 116 THR A O 1
ATOM 868 N N . PRO A 1 117 ? 29.804 0.206 -21.094 1.00 53.06 117 PRO A N 1
ATOM 869 C CA . PRO A 1 117 ? 30.981 -0.583 -20.710 1.00 53.06 117 PRO A CA 1
ATOM 870 C C . PRO A 1 117 ? 31.966 0.183 -19.814 1.00 53.06 117 PRO A C 1
ATOM 872 O O . PRO A 1 117 ? 32.928 -0.395 -19.327 1.00 53.06 117 PRO A O 1
ATOM 875 N N . ARG A 1 118 ? 31.762 1.494 -19.601 1.00 49.19 118 ARG A N 1
ATOM 876 C CA . ARG A 1 118 ? 32.718 2.381 -18.900 1.00 49.19 118 ARG A CA 1
ATOM 877 C C . ARG A 1 118 ? 32.802 2.171 -17.389 1.00 49.19 118 ARG A C 1
ATOM 879 O O . ARG A 1 118 ? 33.519 2.897 -16.708 1.00 49.19 118 ARG A O 1
ATOM 886 N N . VAL A 1 119 ? 32.073 1.200 -16.866 1.00 45.22 119 VAL A N 1
ATOM 887 C CA . VAL A 1 119 ? 32.174 0.795 -15.474 1.00 45.22 119 VAL A CA 1
ATOM 888 C C . VAL A 1 119 ? 33.262 -0.262 -15.434 1.00 45.22 119 VAL A C 1
ATOM 890 O O . VAL A 1 119 ? 33.040 -1.382 -15.893 1.00 45.22 119 VAL A O 1
ATOM 893 N N . SER A 1 120 ? 34.440 0.094 -14.915 1.00 41.34 120 SER A N 1
ATOM 894 C CA . SER A 1 120 ? 35.393 -0.917 -14.454 1.00 41.34 120 SER A CA 1
ATOM 895 C C . SER A 1 120 ? 34.601 -1.944 -13.640 1.00 41.34 120 SER A C 1
ATOM 897 O O . SER A 1 120 ? 33.782 -1.508 -12.824 1.00 41.34 120 SER A O 1
ATOM 899 N N . PRO A 1 121 ? 34.765 -3.263 -13.870 1.00 41.84 121 PRO A N 1
ATOM 900 C CA . PRO A 1 121 ? 34.052 -4.269 -13.085 1.00 41.84 121 PRO A CA 1
ATOM 901 C C . PRO A 1 121 ? 34.185 -3.879 -11.615 1.00 41.84 121 PRO A C 1
ATOM 903 O O . PRO A 1 121 ? 35.289 -3.460 -11.245 1.00 41.84 121 PRO A O 1
ATOM 906 N N . PRO A 1 122 ? 33.090 -3.894 -10.826 1.00 44.97 122 PRO A N 1
ATOM 907 C CA . PRO A 1 122 ? 33.122 -3.389 -9.463 1.00 44.97 122 PRO A CA 1
ATOM 908 C C . PRO A 1 122 ? 34.341 -4.005 -8.799 1.00 44.97 122 PRO A C 1
ATOM 910 O O . PRO A 1 122 ? 34.441 -5.230 -8.703 1.00 44.97 122 PRO A O 1
ATOM 913 N N . SER A 1 123 ? 35.321 -3.172 -8.434 1.00 40.50 123 SER A N 1
ATOM 914 C CA . SER A 1 123 ? 36.370 -3.669 -7.566 1.00 40.50 123 SER A CA 1
ATOM 915 C C . SER A 1 123 ? 35.587 -4.120 -6.343 1.00 40.50 123 SER A C 1
ATOM 917 O O . SER A 1 123 ? 34.873 -3.310 -5.758 1.00 40.50 123 SER A O 1
ATOM 919 N N . PHE A 1 124 ? 35.621 -5.408 -6.009 1.00 44.22 124 PHE A N 1
ATOM 920 C CA . PHE A 1 124 ? 34.859 -5.960 -4.886 1.00 44.22 124 PHE A CA 1
ATOM 921 C C . PHE A 1 124 ? 35.360 -5.426 -3.521 1.00 44.22 124 PHE A C 1
ATOM 923 O O . PHE A 1 124 ? 35.126 -6.037 -2.482 1.00 44.22 124 PHE A O 1
ATOM 930 N N . ALA A 1 125 ? 36.062 -4.286 -3.506 1.00 39.66 125 ALA A N 1
ATOM 931 C CA . ALA A 1 125 ? 36.170 -3.415 -2.355 1.00 39.66 125 ALA A CA 1
ATOM 932 C C . ALA A 1 125 ? 34.801 -2.760 -2.106 1.00 39.66 125 ALA A C 1
ATOM 934 O O . ALA A 1 125 ? 34.187 -2.193 -3.006 1.00 39.66 125 ALA A O 1
ATOM 935 N N . ALA A 1 126 ? 34.322 -2.872 -0.872 1.00 46.53 126 ALA A N 1
ATOM 936 C CA . ALA A 1 126 ? 32.925 -2.712 -0.476 1.00 46.53 126 ALA A CA 1
ATOM 937 C C . ALA A 1 126 ? 32.282 -1.316 -0.668 1.00 46.53 126 ALA A C 1
ATOM 939 O O . ALA A 1 126 ? 31.113 -1.167 -0.317 1.00 46.53 126 ALA A O 1
ATOM 940 N N . ASP A 1 127 ? 32.982 -0.324 -1.231 1.00 47.31 127 ASP A N 1
ATOM 941 C CA . ASP A 1 127 ? 32.565 1.087 -1.164 1.00 47.31 127 ASP A CA 1
ATOM 942 C C . ASP A 1 127 ? 32.157 1.747 -2.497 1.00 47.31 127 ASP A C 1
ATOM 944 O O . ASP A 1 127 ? 31.486 2.780 -2.463 1.00 47.31 127 ASP A O 1
ATOM 948 N N . ASP A 1 128 ? 32.449 1.167 -3.667 1.00 44.62 128 ASP A N 1
ATOM 949 C CA . ASP A 1 128 ? 32.023 1.756 -4.949 1.00 44.62 128 ASP A CA 1
ATOM 950 C C . ASP A 1 128 ? 30.712 1.123 -5.443 1.00 44.62 128 ASP A C 1
ATOM 952 O O . ASP A 1 128 ? 30.695 0.059 -6.069 1.00 44.62 128 ASP A O 1
ATOM 956 N N . SER A 1 129 ? 29.575 1.780 -5.171 1.00 50.16 129 SER A N 1
ATOM 957 C CA . SER A 1 129 ? 28.281 1.316 -5.685 1.00 50.16 129 SER A CA 1
ATOM 958 C C . SER A 1 129 ? 28.252 1.426 -7.210 1.00 50.16 129 SER A C 1
ATOM 960 O O . SER A 1 129 ? 28.338 2.526 -7.769 1.00 50.16 129 SER A O 1
ATOM 962 N N . ALA A 1 130 ? 28.084 0.292 -7.877 1.00 55.00 130 ALA A N 1
ATOM 963 C CA . ALA A 1 130 ? 28.031 0.232 -9.323 1.00 55.00 130 ALA A CA 1
ATOM 964 C C . ALA A 1 130 ? 26.750 0.905 -9.870 1.00 55.00 130 ALA A C 1
ATOM 966 O O . ALA A 1 130 ? 25.695 0.851 -9.230 1.00 55.00 130 ALA A O 1
ATOM 967 N N . PRO A 1 131 ? 26.804 1.557 -11.044 1.00 75.56 131 PRO A N 1
ATOM 968 C CA . PRO A 1 131 ? 25.645 2.224 -11.617 1.00 75.56 131 PRO A CA 1
ATOM 969 C C . PRO A 1 131 ? 24.548 1.214 -11.959 1.00 75.56 131 PRO A C 1
ATOM 971 O O . PRO A 1 131 ? 24.807 0.096 -12.403 1.00 75.56 131 PRO A O 1
ATOM 974 N N . LEU A 1 132 ? 23.299 1.630 -11.788 1.00 87.81 132 LEU A N 1
ATOM 975 C CA . LEU A 1 132 ? 22.145 0.847 -12.212 1.00 87.81 132 LEU A CA 1
ATOM 976 C C . LEU A 1 132 ? 21.842 1.077 -13.694 1.00 87.81 132 LEU A C 1
ATOM 978 O O . LEU A 1 132 ? 22.214 2.092 -14.285 1.00 87.81 132 LEU A O 1
ATOM 982 N N . SER A 1 133 ? 21.092 0.145 -14.267 1.00 90.88 133 SER A N 1
ATOM 983 C CA . SER A 1 133 ? 20.426 0.323 -15.559 1.00 90.88 133 SER A CA 1
ATOM 984 C C . SER A 1 133 ? 18.915 0.331 -15.361 1.00 90.88 133 SER A C 1
ATOM 986 O O . SER A 1 133 ? 18.417 -0.135 -14.335 1.00 90.88 133 SER A O 1
ATOM 988 N N . TYR A 1 134 ? 18.169 0.875 -16.314 1.00 93.81 134 TYR A N 1
ATOM 989 C CA . TYR A 1 134 ? 16.715 0.923 -16.204 1.00 93.81 134 TYR A CA 1
ATOM 990 C C . TYR A 1 134 ? 16.033 0.879 -17.562 1.00 93.81 134 TYR A C 1
ATOM 992 O O . TYR A 1 134 ? 16.635 1.229 -18.576 1.00 93.81 134 TYR A O 1
ATOM 1000 N N . SER A 1 135 ? 14.772 0.465 -17.557 1.00 94.69 135 SER A N 1
ATOM 1001 C CA . SER A 1 135 ? 13.887 0.487 -18.715 1.00 94.69 135 SER A CA 1
ATOM 1002 C C . SER A 1 135 ? 12.580 1.174 -18.367 1.00 94.69 135 SER A C 1
ATOM 1004 O O . SER A 1 135 ? 12.044 0.967 -17.279 1.00 94.69 135 SER A O 1
ATOM 1006 N N . LEU A 1 136 ? 12.061 1.956 -19.306 1.00 94.88 136 LEU A N 1
ATOM 1007 C CA . LEU A 1 136 ? 10.670 2.384 -19.325 1.00 94.88 136 LEU A CA 1
ATOM 1008 C C . LEU A 1 136 ? 9.940 1.501 -20.335 1.00 94.88 136 LEU A C 1
ATOM 1010 O O . LEU A 1 136 ? 10.419 1.344 -21.458 1.00 94.88 136 LEU A O 1
ATOM 1014 N N . MET A 1 137 ? 8.808 0.919 -19.950 1.00 94.25 137 MET A N 1
ATOM 1015 C CA . MET A 1 137 ? 7.996 0.143 -20.884 1.00 94.25 137 MET A CA 1
ATOM 1016 C C . MET A 1 137 ? 6.496 0.370 -20.678 1.00 94.25 137 MET A C 1
ATOM 1018 O O . MET A 1 137 ? 6.042 0.477 -19.533 1.00 94.25 137 MET A O 1
ATOM 1022 N N . PRO A 1 138 ? 5.709 0.385 -21.768 1.00 95.06 138 PRO A N 1
ATOM 1023 C CA . PRO A 1 138 ? 4.263 0.318 -21.671 1.00 95.06 138 PRO A CA 1
ATOM 1024 C C . PRO A 1 138 ? 3.823 -1.059 -21.149 1.00 95.06 138 PRO A C 1
ATOM 1026 O O . PRO A 1 138 ? 4.373 -2.099 -21.529 1.00 95.06 138 PRO A O 1
ATOM 1029 N N . PHE A 1 139 ? 2.811 -1.081 -20.287 1.00 94.25 139 PHE A N 1
ATOM 1030 C CA . PHE A 1 139 ? 2.173 -2.306 -19.824 1.00 94.25 139 PHE A CA 1
ATOM 1031 C C . PHE A 1 139 ? 1.409 -2.985 -20.970 1.00 94.25 139 PHE A C 1
ATOM 1033 O O . PHE A 1 139 ? 0.699 -2.336 -21.739 1.00 94.25 139 PHE A O 1
ATOM 1040 N N . CYS A 1 140 ? 1.552 -4.309 -21.078 1.00 90.06 140 CYS A N 1
ATOM 1041 C CA . CYS A 1 140 ? 0.817 -5.138 -22.031 1.00 90.06 140 CYS A CA 1
ATOM 1042 C C . CYS A 1 140 ? 0.356 -6.425 -21.342 1.00 90.06 140 CYS A C 1
ATOM 1044 O O . CYS A 1 140 ? 1.154 -7.328 -21.080 1.00 90.06 140 CYS A O 1
ATOM 1046 N N . SER A 1 141 ? -0.936 -6.507 -21.027 1.00 85.25 141 SER A N 1
ATOM 1047 C CA . SER A 1 141 ? -1.507 -7.575 -20.197 1.00 85.25 141 SER A CA 1
ATOM 1048 C C . SER A 1 141 ? -1.296 -8.985 -20.765 1.00 85.25 141 SER A C 1
ATOM 1050 O O . SER A 1 141 ? -1.108 -9.926 -19.987 1.00 85.25 141 SER A O 1
ATOM 1052 N N . ASP A 1 142 ? -1.269 -9.136 -22.092 1.00 85.56 142 ASP A N 1
ATOM 1053 C CA . ASP A 1 142 ? -1.171 -10.437 -22.764 1.00 85.56 142 ASP A CA 1
ATOM 1054 C C . ASP A 1 142 ? 0.194 -11.116 -22.574 1.00 85.56 142 ASP A C 1
ATOM 1056 O O . ASP A 1 142 ? 0.268 -12.340 -22.449 1.00 85.56 142 ASP A O 1
ATOM 1060 N N . ASN A 1 143 ? 1.282 -10.342 -22.509 1.00 87.94 143 ASN A N 1
ATOM 1061 C CA . ASN A 1 143 ? 2.645 -10.882 -22.503 1.00 87.94 143 ASN A CA 1
ATOM 1062 C C . ASN A 1 143 ? 3.549 -10.347 -21.383 1.00 87.94 143 ASN A C 1
ATOM 1064 O O . ASN A 1 143 ? 4.667 -10.847 -21.246 1.00 87.94 143 ASN A O 1
ATOM 1068 N N . PHE A 1 144 ? 3.081 -9.425 -20.533 1.00 91.56 144 PHE A N 1
ATOM 1069 C CA . PHE A 1 144 ? 3.905 -8.766 -19.513 1.00 91.56 144 PHE A CA 1
ATOM 1070 C C . PHE A 1 144 ? 4.751 -9.742 -18.687 1.00 91.56 144 PHE A C 1
ATOM 1072 O O . PHE A 1 144 ? 5.974 -9.644 -18.650 1.00 91.56 144 PHE A O 1
ATOM 1079 N N . LEU A 1 145 ? 4.121 -10.738 -18.059 1.00 89.94 145 LEU A N 1
ATOM 1080 C CA . LEU A 1 145 ? 4.851 -11.671 -17.199 1.00 89.94 145 LEU A CA 1
ATOM 1081 C C . LEU A 1 145 ? 5.779 -12.605 -17.993 1.00 89.94 145 LEU A C 1
ATOM 1083 O O . LEU A 1 145 ? 6.788 -13.055 -17.456 1.00 89.94 145 LEU A O 1
ATOM 1087 N N . SER A 1 146 ? 5.461 -12.892 -19.259 1.00 91.44 146 SER A N 1
ATOM 1088 C CA . SER A 1 146 ? 6.359 -13.635 -20.151 1.00 91.44 146 SER A CA 1
ATOM 1089 C C . SER A 1 146 ? 7.615 -12.813 -20.449 1.00 91.44 146 SER A C 1
ATOM 1091 O O . SER A 1 146 ? 8.732 -13.292 -20.259 1.00 91.44 146 SER A O 1
ATOM 1093 N N . HIS A 1 147 ? 7.439 -11.535 -20.796 1.00 93.25 147 HIS A N 1
ATOM 1094 C CA . HIS A 1 147 ? 8.538 -10.603 -21.030 1.00 93.25 147 HIS A CA 1
ATOM 1095 C C . HIS A 1 147 ? 9.412 -10.418 -19.793 1.00 93.25 147 HIS A C 1
ATOM 1097 O O . HIS A 1 147 ? 10.627 -10.542 -19.896 1.00 93.25 147 HIS A O 1
ATOM 1103 N N . VAL A 1 148 ? 8.823 -10.204 -18.613 1.00 94.50 148 VAL A N 1
ATOM 1104 C CA . VAL A 1 148 ? 9.592 -10.047 -17.368 1.00 94.50 148 VAL A CA 1
ATOM 1105 C C . VAL A 1 148 ? 10.407 -11.304 -17.053 1.00 94.50 148 VAL A C 1
ATOM 1107 O O . VAL A 1 148 ? 11.575 -11.199 -16.690 1.00 94.50 148 VAL A O 1
ATOM 1110 N N . LYS A 1 149 ? 9.842 -12.502 -17.248 1.00 93.75 149 LYS A N 1
ATOM 1111 C CA . LYS A 1 149 ? 10.584 -13.764 -17.083 1.00 93.75 149 LYS A CA 1
ATOM 1112 C C . LYS A 1 149 ? 11.751 -13.880 -18.061 1.00 93.75 149 LYS A C 1
ATOM 1114 O O . LYS A 1 149 ? 12.846 -14.271 -17.655 1.00 93.75 149 LYS A O 1
ATOM 1119 N N . ARG A 1 150 ? 11.525 -13.539 -19.333 1.00 94.44 150 ARG A N 1
ATOM 1120 C CA . ARG A 1 150 ? 12.558 -13.571 -20.374 1.00 94.44 150 ARG A CA 1
ATOM 1121 C C . ARG A 1 150 ? 13.669 -12.562 -20.081 1.00 94.44 150 ARG A C 1
ATOM 1123 O O . ARG A 1 150 ? 14.835 -12.932 -20.131 1.00 94.44 150 ARG A O 1
ATOM 1130 N N . LEU A 1 151 ? 13.312 -11.347 -19.660 1.00 95.50 151 LEU A N 1
ATOM 1131 C CA . LEU A 1 151 ? 14.251 -10.321 -19.203 1.00 95.50 151 LEU A CA 1
ATOM 1132 C C . LEU A 1 151 ? 15.063 -10.794 -17.994 1.00 95.50 151 LEU A C 1
ATOM 1134 O O . LEU A 1 151 ? 16.282 -10.669 -18.013 1.00 95.50 151 LEU A O 1
ATOM 1138 N N . GLN A 1 152 ? 14.428 -11.375 -16.968 1.00 95.06 152 GLN A N 1
ATOM 1139 C CA . GLN A 1 152 ? 15.140 -11.904 -15.797 1.00 95.06 152 GLN A CA 1
ATOM 1140 C C . GLN A 1 152 ? 16.202 -12.920 -16.214 1.00 95.06 152 GLN A C 1
ATOM 1142 O O . GLN A 1 152 ? 17.339 -12.858 -15.750 1.00 95.06 152 GLN A O 1
ATOM 1147 N N . ARG A 1 153 ? 15.828 -13.850 -17.100 1.00 93.44 153 ARG A N 1
ATOM 1148 C CA . ARG A 1 153 ? 16.743 -14.862 -17.624 1.00 93.44 153 ARG A CA 1
ATOM 1149 C C . ARG A 1 153 ? 17.883 -14.200 -18.396 1.00 93.44 153 ARG A C 1
ATOM 1151 O O . ARG A 1 153 ? 19.035 -14.430 -18.057 1.00 93.44 153 ARG A O 1
ATOM 1158 N N . PHE A 1 154 ? 17.564 -13.327 -19.348 1.00 95.00 154 PHE A N 1
ATOM 1159 C CA . PHE A 1 154 ? 18.546 -12.598 -20.148 1.00 95.00 154 PHE A CA 1
ATOM 1160 C C . PHE A 1 154 ? 19.564 -11.844 -19.278 1.00 95.00 154 PHE A C 1
ATOM 1162 O O . PHE A 1 154 ? 20.767 -12.042 -19.427 1.00 95.00 154 PHE A O 1
ATOM 1169 N N . PHE A 1 155 ? 19.105 -11.053 -18.300 1.00 94.75 155 PHE A N 1
ATOM 1170 C CA . PHE A 1 155 ? 20.000 -10.313 -17.406 1.00 94.75 155 PHE A CA 1
ATOM 1171 C C . PHE A 1 155 ? 20.916 -11.222 -16.587 1.00 94.75 155 PHE A C 1
ATOM 1173 O O . PHE A 1 155 ? 22.044 -10.828 -16.295 1.00 94.75 155 PHE A O 1
ATOM 1180 N N . ARG A 1 156 ? 20.470 -12.434 -16.241 1.00 93.56 156 ARG A N 1
ATOM 1181 C CA . ARG A 1 156 ? 21.294 -13.379 -15.484 1.00 93.56 156 ARG A CA 1
ATOM 1182 C C . ARG A 1 156 ? 22.465 -13.955 -16.268 1.00 93.56 156 ARG A C 1
ATOM 1184 O O . ARG A 1 156 ? 23.442 -14.338 -15.625 1.00 93.56 156 ARG A O 1
ATOM 1191 N N . HIS A 1 157 ? 22.360 -13.945 -17.594 1.00 93.19 157 HIS A N 1
ATOM 1192 C CA . HIS A 1 157 ? 23.392 -14.379 -18.535 1.00 93.19 157 HIS A CA 1
ATOM 1193 C C . HIS A 1 157 ? 24.238 -13.222 -19.091 1.00 93.19 157 HIS A C 1
ATOM 1195 O O . HIS A 1 157 ? 25.194 -13.442 -19.834 1.00 93.19 157 HIS A O 1
ATOM 1201 N N . CYS A 1 158 ? 23.937 -11.971 -18.724 1.00 92.19 158 CYS A N 1
ATOM 1202 C CA . CYS A 1 158 ? 24.882 -10.876 -18.932 1.00 92.19 158 CYS A CA 1
ATOM 1203 C C . CYS A 1 158 ? 26.168 -11.155 -18.137 1.00 92.19 158 CYS A C 1
ATOM 1205 O O . CYS A 1 158 ? 26.102 -11.481 -16.950 1.00 92.19 158 CYS A O 1
ATOM 1207 N N . GLY A 1 159 ? 27.321 -10.983 -18.782 1.00 89.88 159 GLY A N 1
ATOM 1208 C CA . GLY A 1 159 ? 28.643 -11.269 -18.219 1.00 89.88 159 GLY A CA 1
ATOM 1209 C C . GLY A 1 159 ? 29.114 -12.721 -18.331 1.00 89.88 159 GLY A C 1
ATOM 1210 O O . GLY A 1 159 ? 30.257 -13.008 -17.967 1.00 89.88 159 GLY A O 1
ATOM 1211 N N . ASP A 1 160 ? 28.309 -13.626 -18.896 1.00 90.38 160 ASP A N 1
ATOM 1212 C CA . ASP A 1 160 ? 28.725 -15.014 -19.145 1.00 90.38 160 ASP A CA 1
ATOM 1213 C C . ASP A 1 160 ? 29.981 -15.085 -20.028 1.00 90.38 160 ASP A C 1
ATOM 1215 O O . ASP A 1 160 ? 30.837 -15.941 -19.815 1.00 90.38 160 ASP A O 1
ATOM 1219 N N . GLY A 1 161 ? 30.159 -14.142 -20.959 1.00 87.94 161 GLY A N 1
ATOM 1220 C CA . GLY A 1 161 ? 31.351 -14.065 -21.797 1.00 87.94 161 GLY A CA 1
ATOM 1221 C C . GLY A 1 161 ? 32.640 -13.801 -21.007 1.00 87.94 161 GLY A C 1
ATOM 1222 O O . GLY A 1 161 ? 33.685 -14.340 -21.366 1.00 87.94 161 GLY A O 1
ATOM 1223 N N . GLN A 1 162 ? 32.589 -13.017 -19.921 1.00 83.31 162 GLN A N 1
ATOM 1224 C CA . GLN A 1 162 ? 33.746 -12.833 -19.028 1.00 83.31 162 GLN A CA 1
ATOM 1225 C C . GLN A 1 162 ? 34.038 -14.096 -18.225 1.00 83.31 162 GLN A C 1
ATOM 1227 O O . GLN A 1 162 ? 35.195 -14.495 -18.114 1.00 83.31 162 GLN A O 1
ATOM 1232 N N . LEU A 1 163 ? 32.995 -14.741 -17.698 1.00 79.44 163 LEU A N 1
ATOM 1233 C CA . LEU A 1 163 ? 33.133 -15.986 -16.941 1.00 79.44 163 LEU A CA 1
ATOM 1234 C C . LEU A 1 163 ? 33.745 -17.095 -17.807 1.00 79.44 163 LEU A C 1
ATOM 1236 O O . LEU A 1 163 ? 34.664 -17.783 -17.370 1.00 79.44 163 LEU A O 1
ATOM 1240 N N . GLN A 1 164 ? 33.300 -17.221 -19.059 1.00 80.94 164 GLN A N 1
ATOM 1241 C CA . GLN A 1 164 ? 33.852 -18.179 -20.020 1.00 80.94 164 GLN A CA 1
ATOM 1242 C C . GLN A 1 164 ? 35.331 -17.899 -20.322 1.00 80.94 164 GLN A C 1
ATOM 1244 O O . GLN A 1 164 ? 36.147 -18.821 -20.315 1.00 80.94 164 GLN A O 1
ATOM 1249 N N . GLN A 1 165 ? 35.703 -16.632 -20.534 1.00 79.12 165 GLN A N 1
ATOM 1250 C CA . GLN A 1 165 ? 37.099 -16.245 -20.765 1.00 79.12 165 GLN A CA 1
ATOM 1251 C C . GLN A 1 165 ? 37.995 -16.534 -19.552 1.00 79.12 165 GLN A C 1
ATOM 1253 O O . GLN A 1 165 ? 39.101 -17.039 -19.730 1.00 79.12 165 GLN A O 1
ATOM 1258 N N . GLN A 1 166 ? 37.516 -16.271 -18.333 1.00 77.00 166 GLN A N 1
ATOM 1259 C CA . GLN A 1 166 ? 38.245 -16.569 -17.095 1.00 77.00 166 GLN A CA 1
ATOM 1260 C C . GLN A 1 166 ? 38.442 -18.076 -16.890 1.00 77.00 166 GLN A C 1
ATOM 1262 O O . GLN A 1 166 ? 39.546 -18.505 -16.557 1.00 77.00 166 GLN A O 1
ATOM 1267 N N . CYS A 1 167 ? 37.411 -18.892 -17.139 1.00 72.56 167 CYS A N 1
ATOM 1268 C CA . CYS A 1 167 ? 37.528 -20.352 -17.099 1.00 72.56 167 CYS A CA 1
ATOM 1269 C C . CYS A 1 167 ? 38.575 -20.858 -18.100 1.00 72.56 167 CYS A C 1
ATOM 1271 O O . CYS A 1 167 ? 39.458 -21.623 -17.720 1.00 72.56 167 CYS A O 1
ATOM 1273 N N . HIS A 1 168 ? 38.537 -20.386 -19.350 1.00 73.81 168 HIS A N 1
ATOM 1274 C CA . HIS A 1 168 ? 39.510 -20.793 -20.365 1.00 73.81 168 HIS A CA 1
ATOM 1275 C C . HIS A 1 168 ? 40.939 -20.338 -20.057 1.00 73.81 168 HIS A C 1
ATOM 1277 O O . HIS A 1 168 ? 41.880 -21.095 -20.295 1.00 73.81 168 HIS A O 1
ATOM 1283 N N . GLN A 1 169 ? 41.132 -19.135 -19.507 1.00 73.50 169 GLN A N 1
ATOM 1284 C CA . GLN A 1 169 ? 42.452 -18.687 -19.048 1.00 73.50 169 GLN A CA 1
ATOM 1285 C C . GLN A 1 169 ? 42.990 -19.609 -17.951 1.00 73.50 169 GLN A C 1
ATOM 1287 O O . GLN A 1 169 ? 44.110 -20.098 -18.073 1.00 73.50 169 GLN A O 1
ATOM 1292 N N . HIS A 1 170 ? 42.166 -19.942 -16.955 1.00 67.12 170 HIS A N 1
ATOM 1293 C CA . HIS A 1 170 ? 42.556 -20.838 -15.867 1.00 67.12 170 HIS A CA 1
ATOM 1294 C C . HIS A 1 170 ? 42.853 -22.270 -16.354 1.00 67.12 170 HIS A C 1
ATOM 1296 O O . HIS A 1 170 ? 43.774 -22.917 -15.859 1.00 67.12 170 HIS A O 1
ATOM 1302 N N . GLU A 1 171 ? 42.106 -22.785 -17.335 1.00 68.94 171 GLU A N 1
ATOM 1303 C CA . GLU A 1 171 ? 42.393 -24.077 -17.980 1.00 68.94 171 GLU A CA 1
ATOM 1304 C C . GLU A 1 171 ? 43.721 -24.048 -18.749 1.00 68.94 171 GLU A C 1
ATOM 1306 O O . GLU A 1 171 ? 44.498 -25.002 -18.686 1.00 68.94 171 GLU A O 1
ATOM 1311 N N . THR A 1 172 ? 44.005 -22.943 -19.442 1.00 71.12 172 THR A N 1
ATOM 1312 C CA . THR A 1 172 ? 45.242 -22.765 -20.216 1.00 71.12 172 THR A CA 1
ATOM 1313 C C . THR A 1 172 ? 46.460 -22.640 -19.295 1.00 71.12 172 THR A C 1
ATOM 1315 O O . THR A 1 172 ? 47.489 -23.261 -19.553 1.00 71.12 172 THR A O 1
ATOM 1318 N N . GLU A 1 173 ? 46.341 -21.899 -18.191 1.00 67.06 173 GLU A N 1
ATOM 1319 C CA . GLU A 1 173 ? 47.383 -21.764 -17.162 1.00 67.06 173 GLU A CA 1
ATOM 1320 C C . GLU A 1 173 ? 47.630 -23.087 -16.423 1.00 67.06 173 GLU A C 1
ATOM 1322 O O . GLU A 1 173 ? 48.780 -23.493 -16.239 1.00 67.06 173 GLU A O 1
ATOM 1327 N N . ALA A 1 174 ? 46.565 -23.823 -16.087 1.00 64.00 174 ALA A N 1
ATOM 1328 C CA . ALA A 1 174 ? 46.677 -25.160 -15.507 1.00 64.00 174 ALA A CA 1
ATOM 1329 C C . ALA A 1 174 ? 47.364 -26.150 -16.466 1.00 64.00 174 ALA A C 1
ATOM 1331 O O . ALA A 1 174 ? 48.176 -26.968 -16.029 1.00 64.00 174 ALA A O 1
ATOM 1332 N N . ALA A 1 175 ? 47.092 -26.060 -17.772 1.00 65.62 175 ALA A N 1
ATOM 1333 C CA . ALA A 1 175 ? 47.758 -26.867 -18.794 1.00 65.62 175 ALA A CA 1
ATOM 1334 C C . ALA A 1 175 ? 49.229 -26.464 -19.023 1.00 65.62 175 ALA A C 1
ATOM 1336 O O . ALA A 1 175 ? 50.035 -27.305 -19.423 1.00 65.62 175 ALA A O 1
ATOM 1337 N N . ALA A 1 176 ? 49.597 -25.209 -18.744 1.00 70.81 176 ALA A N 1
ATOM 1338 C CA . ALA A 1 176 ? 50.963 -24.692 -18.866 1.00 70.81 176 ALA A CA 1
ATOM 1339 C C . ALA A 1 176 ? 51.881 -25.049 -17.675 1.00 70.81 176 ALA A C 1
ATOM 1341 O O . ALA A 1 176 ? 53.080 -24.778 -17.729 1.00 70.81 176 ALA A O 1
ATOM 1342 N N . GLY A 1 177 ? 51.357 -25.711 -16.636 1.00 57.72 177 GLY A N 1
ATOM 1343 C CA . GLY A 1 177 ? 52.150 -26.289 -15.545 1.00 57.72 177 GLY A CA 1
ATOM 1344 C C . GLY A 1 177 ? 52.478 -25.346 -14.384 1.00 57.72 177 GLY A C 1
ATOM 1345 O O . GLY A 1 177 ? 53.216 -25.750 -13.488 1.00 57.72 177 GLY A O 1
ATOM 1346 N N . ASP A 1 178 ? 51.910 -24.140 -14.349 1.00 53.88 178 ASP A N 1
ATOM 1347 C CA . ASP A 1 178 ? 52.174 -23.133 -13.310 1.00 53.88 178 ASP A CA 1
ATOM 1348 C C . ASP A 1 178 ? 51.016 -23.080 -12.290 1.00 53.88 178 ASP A C 1
ATOM 1350 O O . ASP A 1 178 ? 50.343 -22.074 -12.087 1.00 53.88 178 ASP A O 1
ATOM 1354 N N . ALA A 1 179 ? 50.706 -24.222 -11.667 1.00 48.47 179 ALA A N 1
ATOM 1355 C CA . ALA A 1 179 ? 49.560 -24.345 -10.763 1.00 48.47 179 ALA A CA 1
ATOM 1356 C C . ALA A 1 179 ? 49.910 -23.932 -9.320 1.00 48.47 179 ALA A C 1
ATOM 1358 O O . ALA A 1 179 ? 50.057 -24.764 -8.420 1.00 48.47 179 ALA A O 1
ATOM 1359 N N . SER A 1 180 ? 49.992 -22.623 -9.080 1.00 53.28 180 SER A N 1
ATOM 1360 C CA . SER A 1 180 ? 49.848 -22.051 -7.739 1.00 53.28 180 SER A CA 1
ATOM 1361 C C . SER A 1 180 ? 48.362 -21.996 -7.353 1.00 53.28 180 SER A C 1
ATOM 1363 O O . SER A 1 180 ? 47.635 -21.098 -7.763 1.00 53.28 180 SER A O 1
ATOM 1365 N N . ILE A 1 181 ? 47.939 -22.990 -6.564 1.00 48.25 181 ILE A N 1
ATOM 1366 C CA . ILE A 1 181 ? 46.787 -23.064 -5.637 1.00 48.25 181 ILE A CA 1
ATOM 1367 C C . ILE A 1 181 ? 45.779 -21.894 -5.721 1.00 48.25 181 ILE A C 1
ATOM 1369 O O . ILE A 1 181 ? 45.697 -21.061 -4.821 1.00 48.25 181 ILE A O 1
ATOM 1373 N N . THR A 1 182 ? 44.939 -21.882 -6.754 1.00 49.88 182 THR A N 1
ATOM 1374 C CA . THR A 1 182 ? 43.655 -21.165 -6.724 1.00 49.88 182 THR A CA 1
ATOM 1375 C C . THR A 1 182 ? 42.582 -22.177 -7.129 1.00 49.88 182 THR A C 1
ATOM 1377 O O . THR A 1 182 ? 42.805 -22.930 -8.079 1.00 49.88 182 THR A O 1
ATOM 1380 N N . PRO A 1 183 ? 41.479 -22.334 -6.371 1.00 49.41 183 PRO A N 1
ATOM 1381 C CA . PRO A 1 183 ? 40.451 -23.303 -6.732 1.00 49.41 183 PRO A CA 1
ATOM 1382 C C . PRO A 1 183 ? 39.867 -22.928 -8.101 1.00 49.41 183 PRO A C 1
ATOM 1384 O O . PRO A 1 183 ? 39.646 -21.739 -8.343 1.00 49.41 183 PRO A O 1
ATOM 1387 N N . PRO A 1 184 ? 39.611 -23.907 -8.989 1.00 44.88 184 PRO A N 1
ATOM 1388 C CA . PRO A 1 184 ? 39.027 -23.610 -10.286 1.00 44.88 184 PRO A CA 1
ATOM 1389 C C . PRO A 1 184 ? 37.661 -22.935 -10.079 1.00 44.88 184 PRO A C 1
ATOM 1391 O O . PRO A 1 184 ? 36.934 -23.311 -9.147 1.00 44.88 184 PRO A O 1
ATOM 1394 N N . PRO A 1 185 ? 37.286 -21.956 -10.922 1.00 49.66 185 PRO A N 1
ATOM 1395 C CA . PRO A 1 185 ? 35.923 -21.443 -10.922 1.00 49.66 185 PRO A CA 1
ATOM 1396 C C . PRO A 1 185 ? 34.949 -22.618 -11.121 1.00 49.66 185 PRO A C 1
ATOM 1398 O O . PRO A 1 185 ? 35.314 -23.611 -11.761 1.00 49.66 185 PRO A O 1
ATOM 1401 N N . PRO A 1 186 ? 33.733 -22.567 -10.543 1.00 53.81 186 PRO A N 1
ATOM 1402 C CA . PRO A 1 186 ? 32.773 -23.659 -10.657 1.00 53.81 186 PRO A CA 1
ATOM 1403 C C . PRO A 1 186 ? 32.607 -24.020 -12.133 1.00 53.81 186 PRO A C 1
ATOM 1405 O O . PRO A 1 186 ? 32.281 -23.150 -12.937 1.00 53.81 186 PRO A O 1
ATOM 1408 N N . THR A 1 187 ? 32.883 -25.284 -12.476 1.00 46.47 187 THR A N 1
ATOM 1409 C CA . THR A 1 187 ? 32.822 -25.813 -13.845 1.00 46.47 187 THR A CA 1
ATOM 1410 C C . THR A 1 187 ? 31.558 -25.312 -14.523 1.00 46.47 187 THR A C 1
ATOM 1412 O O . THR A 1 187 ? 30.455 -25.675 -14.099 1.00 46.47 187 THR A O 1
ATOM 1415 N N . ALA A 1 188 ? 31.722 -24.461 -15.538 1.00 48.44 188 ALA A N 1
ATOM 1416 C CA . ALA A 1 188 ? 30.615 -23.990 -16.344 1.00 48.44 188 ALA A CA 1
ATOM 1417 C C . ALA A 1 188 ? 30.001 -25.223 -17.010 1.00 48.44 188 ALA A C 1
ATOM 1419 O O . ALA A 1 188 ? 30.584 -25.813 -17.919 1.00 48.44 188 ALA A O 1
ATOM 1420 N N . LEU A 1 189 ? 28.841 -25.658 -16.509 1.00 45.50 189 LEU A N 1
ATOM 1421 C CA . LEU A 1 189 ? 27.978 -26.564 -17.256 1.00 45.50 189 LEU A CA 1
ATOM 1422 C C . LEU A 1 189 ? 27.827 -25.987 -18.672 1.00 45.50 189 LEU A C 1
ATOM 1424 O O . LEU A 1 189 ? 27.792 -24.759 -18.794 1.00 45.50 189 LEU A O 1
ATOM 1428 N N . PRO A 1 190 ? 27.751 -26.823 -19.723 1.00 51.03 190 PRO A N 1
ATOM 1429 C CA . PRO A 1 190 ? 27.518 -26.330 -21.071 1.00 51.03 190 PRO A CA 1
ATOM 1430 C C . PRO A 1 190 ? 26.220 -25.524 -21.061 1.00 51.03 190 PRO A C 1
ATOM 1432 O O . PRO A 1 190 ? 25.125 -26.075 -20.977 1.00 51.03 190 PRO A O 1
ATOM 1435 N N . SER A 1 191 ? 26.377 -24.203 -21.044 1.00 64.62 191 SER A N 1
ATOM 1436 C CA . SER A 1 191 ? 25.275 -23.261 -21.016 1.00 64.62 191 SER A CA 1
ATOM 1437 C C . SER A 1 191 ? 24.711 -23.204 -22.422 1.00 64.62 191 SER A C 1
ATOM 1439 O O . SER A 1 191 ? 25.457 -23.027 -23.385 1.00 64.62 191 SER A O 1
ATOM 1441 N N . VAL A 1 192 ? 23.390 -23.320 -22.550 1.00 75.94 192 VAL A N 1
ATOM 1442 C CA . VAL A 1 192 ? 22.697 -23.076 -23.826 1.00 75.94 192 VAL A CA 1
ATOM 1443 C C . VAL A 1 192 ? 22.955 -21.638 -24.322 1.00 75.94 192 VAL A C 1
ATOM 1445 O O . VAL A 1 192 ? 22.824 -21.351 -25.510 1.00 75.94 192 VAL A O 1
ATOM 1448 N N . TRP A 1 193 ? 23.407 -20.743 -23.435 1.00 84.81 193 TRP A N 1
ATOM 1449 C CA . TRP A 1 193 ? 23.767 -19.356 -23.720 1.00 84.81 193 TRP A CA 1
ATOM 1450 C C . TRP A 1 193 ? 25.148 -19.215 -24.353 1.00 84.81 193 TRP A C 1
ATOM 1452 O O . TRP A 1 193 ? 26.098 -18.694 -23.764 1.00 84.81 193 TRP A O 1
ATOM 1462 N N . THR A 1 194 ? 25.235 -19.662 -25.599 1.00 88.12 194 THR A N 1
ATOM 1463 C CA . THR A 1 194 ? 26.296 -19.240 -26.515 1.00 88.12 194 THR A CA 1
ATOM 1464 C C . THR A 1 194 ? 26.172 -17.745 -26.824 1.00 88.12 194 THR A C 1
ATOM 1466 O O . THR A 1 194 ? 25.117 -17.137 -26.629 1.00 88.12 194 THR A O 1
ATOM 1469 N N . SER A 1 195 ? 27.252 -17.151 -27.333 1.00 89.88 195 SER A N 1
ATOM 1470 C CA . SER A 1 195 ? 27.266 -15.766 -27.824 1.00 89.88 195 SER A CA 1
ATOM 1471 C C . SER A 1 195 ? 26.163 -15.532 -28.872 1.00 89.88 195 SER A C 1
ATOM 1473 O O . SER A 1 195 ? 25.459 -14.523 -28.842 1.00 89.88 195 SER A O 1
ATOM 1475 N N . GLU A 1 196 ? 25.954 -16.514 -29.752 1.00 91.62 196 GLU A N 1
ATOM 1476 C CA . GLU A 1 196 ? 24.930 -16.516 -30.795 1.00 91.62 196 GLU A CA 1
ATOM 1477 C C . GLU A 1 196 ? 23.515 -16.560 -30.207 1.00 91.62 196 GLU A C 1
ATOM 1479 O O . GLU A 1 196 ? 22.696 -15.709 -30.547 1.00 91.62 196 GLU A O 1
ATOM 1484 N N . TYR A 1 197 ? 23.239 -17.476 -29.273 1.00 93.00 197 TYR A N 1
ATOM 1485 C CA . TYR A 1 197 ? 21.928 -17.552 -28.620 1.00 93.00 197 TYR A CA 1
ATOM 1486 C C . TYR A 1 197 ? 21.631 -16.295 -27.790 1.00 93.00 197 TYR A C 1
ATOM 1488 O O . TYR A 1 197 ? 20.523 -15.764 -27.820 1.00 93.00 197 TYR A O 1
ATOM 1496 N N . PHE A 1 198 ? 22.633 -15.758 -27.084 1.00 93.75 198 PHE A N 1
ATOM 1497 C CA . PHE A 1 198 ? 22.492 -14.502 -26.347 1.00 93.75 198 PHE A CA 1
ATOM 1498 C C . PHE A 1 198 ? 22.144 -13.338 -27.284 1.00 93.75 198 PHE A C 1
ATOM 1500 O O . PHE A 1 198 ? 21.305 -12.498 -26.949 1.00 93.75 198 PHE A O 1
ATOM 1507 N N . LYS A 1 199 ? 22.765 -13.287 -28.468 1.00 94.44 199 LYS A N 1
ATOM 1508 C CA . LYS A 1 199 ? 22.450 -12.300 -29.502 1.00 94.44 199 LYS A CA 1
ATOM 1509 C C . LYS A 1 199 ? 21.012 -12.455 -30.009 1.00 94.44 199 LYS A C 1
ATOM 1511 O O . LYS A 1 199 ? 20.314 -11.449 -30.082 1.00 94.44 199 LYS A O 1
ATOM 1516 N N . GLU A 1 200 ? 20.561 -13.669 -30.318 1.00 95.00 200 GLU A N 1
ATOM 1517 C CA . GLU A 1 200 ? 19.177 -13.933 -30.753 1.00 95.00 200 GLU A CA 1
ATOM 1518 C C . GLU A 1 200 ? 18.156 -13.501 -29.688 1.00 95.00 200 GLU A C 1
ATOM 1520 O O . GLU A 1 200 ? 17.169 -12.827 -29.990 1.00 95.00 200 GLU A O 1
ATOM 1525 N N . GLU A 1 201 ? 18.426 -13.811 -28.418 1.00 94.56 201 GLU A N 1
ATOM 1526 C CA . GLU A 1 201 ? 17.594 -13.374 -27.296 1.00 94.56 201 GLU A CA 1
ATOM 1527 C C . GLU A 1 201 ? 17.588 -11.849 -27.140 1.00 94.56 201 GLU A C 1
ATOM 1529 O O . GLU A 1 201 ? 16.528 -11.259 -26.915 1.00 94.56 201 GLU A O 1
ATOM 1534 N N . PHE A 1 202 ? 18.740 -11.190 -27.298 1.00 93.62 202 PHE A N 1
ATOM 1535 C CA . PHE A 1 202 ? 18.816 -9.730 -27.296 1.00 93.62 202 PHE A CA 1
ATOM 1536 C C . PHE A 1 202 ? 17.997 -9.122 -28.439 1.00 93.62 202 PHE A C 1
ATOM 1538 O O . PHE A 1 202 ? 17.243 -8.179 -28.204 1.00 93.62 202 PHE A O 1
ATOM 1545 N N . GLU A 1 203 ? 18.113 -9.660 -29.654 1.00 93.06 203 GLU A N 1
ATOM 1546 C CA . GLU A 1 203 ? 17.370 -9.196 -30.831 1.00 93.06 203 GLU A CA 1
ATOM 1547 C C . GLU A 1 203 ? 15.857 -9.355 -30.638 1.00 93.06 203 GLU A C 1
ATOM 1549 O O . GLU A 1 203 ? 15.092 -8.434 -30.927 1.00 93.06 203 GLU A O 1
ATOM 1554 N N . ALA A 1 204 ? 15.413 -10.465 -30.047 1.00 93.44 204 ALA A N 1
ATOM 1555 C CA . ALA A 1 204 ? 14.007 -10.670 -29.708 1.00 93.44 204 ALA A CA 1
ATOM 1556 C C . ALA A 1 204 ? 13.505 -9.720 -28.602 1.00 93.44 204 ALA A C 1
ATOM 1558 O O . ALA A 1 204 ? 12.324 -9.372 -28.566 1.00 93.44 204 ALA A O 1
ATOM 1559 N N . LEU A 1 205 ? 14.391 -9.283 -27.702 1.00 93.12 205 LEU A N 1
ATOM 1560 C CA . LEU A 1 205 ? 14.101 -8.317 -26.640 1.00 93.12 205 LEU A CA 1
ATOM 1561 C C . LEU A 1 205 ? 14.345 -6.857 -27.059 1.00 93.12 205 LEU A C 1
ATOM 1563 O O . LEU A 1 205 ? 14.047 -5.954 -26.273 1.00 93.12 205 LEU A O 1
ATOM 1567 N N . CYS A 1 206 ? 14.823 -6.586 -28.280 1.00 88.75 206 CYS A N 1
ATOM 1568 C CA . CYS A 1 206 ? 15.097 -5.229 -28.767 1.00 88.75 206 CYS A CA 1
ATOM 1569 C C . CYS A 1 206 ? 13.933 -4.236 -28.606 1.00 88.75 206 CYS A C 1
ATOM 1571 O O . CYS A 1 206 ? 14.220 -3.086 -28.270 1.00 88.75 206 CYS A O 1
ATOM 1573 N N . PRO A 1 207 ? 12.645 -4.608 -28.769 1.00 87.81 207 PRO A N 1
ATOM 1574 C CA . PRO A 1 207 ? 11.538 -3.678 -28.519 1.00 87.81 207 PRO A CA 1
ATOM 1575 C C . PRO A 1 207 ? 11.490 -3.127 -27.084 1.00 87.81 207 PRO A C 1
ATOM 1577 O O . PRO A 1 207 ? 10.930 -2.058 -26.851 1.00 87.81 207 PRO A O 1
ATOM 1580 N N . LEU A 1 208 ? 12.073 -3.850 -26.122 1.00 88.38 208 LEU A N 1
ATOM 1581 C CA . LEU A 1 208 ? 12.154 -3.464 -24.711 1.00 88.38 208 LEU A CA 1
ATOM 1582 C C . LEU A 1 208 ? 13.534 -2.901 -24.347 1.00 88.38 208 LEU A C 1
ATOM 1584 O O . LEU A 1 208 ? 13.615 -1.984 -23.540 1.00 88.38 208 LEU A O 1
ATOM 1588 N N . LEU A 1 209 ? 14.603 -3.444 -24.945 1.00 87.62 209 LEU A N 1
ATOM 1589 C CA . LEU A 1 209 ? 16.005 -3.131 -24.625 1.00 87.62 209 LEU A CA 1
ATOM 1590 C C . LEU A 1 209 ? 16.666 -2.106 -25.565 1.00 87.62 209 LEU A C 1
ATOM 1592 O O . LEU A 1 209 ? 17.859 -1.805 -25.436 1.00 87.62 209 LEU A O 1
ATOM 1596 N N . GLY A 1 210 ? 15.915 -1.578 -26.533 1.00 84.94 210 GLY A N 1
ATOM 1597 C CA . GLY A 1 210 ? 16.354 -0.505 -27.423 1.00 84.94 210 GLY A CA 1
ATOM 1598 C C . GLY A 1 210 ? 16.737 0.770 -26.657 1.00 84.94 210 GLY A C 1
ATOM 1599 O O . GLY A 1 210 ? 16.425 0.901 -25.477 1.00 84.94 210 GLY A O 1
ATOM 1600 N N . PRO A 1 211 ? 17.449 1.727 -27.283 1.00 82.94 211 PRO A N 1
ATOM 1601 C CA . PRO A 1 211 ? 17.789 2.983 -26.619 1.00 82.94 211 PRO A CA 1
ATOM 1602 C C . PRO A 1 211 ? 16.546 3.709 -26.133 1.00 82.94 211 PRO A C 1
ATOM 1604 O O . PRO A 1 211 ? 15.643 3.982 -26.920 1.00 82.94 211 PRO A O 1
ATOM 1607 N N . LEU A 1 212 ? 16.560 4.119 -24.870 1.00 82.44 212 LEU A N 1
ATOM 1608 C CA . LEU A 1 212 ? 15.625 5.115 -24.392 1.00 82.44 212 LEU A CA 1
ATOM 1609 C C . LEU A 1 212 ? 15.964 6.453 -25.064 1.00 82.44 212 LEU A C 1
ATOM 1611 O O . LEU A 1 212 ? 17.061 6.997 -24.899 1.00 82.44 212 LEU A O 1
ATOM 1615 N N . LEU A 1 213 ? 15.027 6.953 -25.862 1.00 78.62 213 LEU A N 1
ATOM 1616 C CA . LEU A 1 213 ? 15.144 8.225 -26.570 1.00 78.62 213 LEU A CA 1
ATOM 1617 C C . LEU A 1 213 ? 14.609 9.357 -25.694 1.00 78.62 213 LEU A C 1
ATOM 1619 O O . LEU A 1 213 ? 13.680 9.149 -24.929 1.00 78.62 213 LEU A O 1
ATOM 1623 N N . SER A 1 214 ? 15.184 10.550 -25.797 1.00 71.44 214 SER A N 1
ATOM 1624 C CA . SER A 1 214 ? 14.703 11.775 -25.159 1.00 71.44 214 SER A CA 1
ATOM 1625 C C . SER A 1 214 ? 13.330 12.178 -25.703 1.00 71.44 214 SER A C 1
ATOM 1627 O O . SER A 1 214 ? 12.896 11.682 -26.743 1.00 71.44 214 SER A O 1
ATOM 1629 N N . SER A 1 215 ? 12.678 13.158 -25.068 1.00 67.31 215 SER A N 1
ATOM 1630 C CA . SER A 1 215 ? 11.430 13.747 -25.583 1.00 67.31 215 SER A CA 1
ATOM 1631 C C . SER A 1 215 ? 11.565 14.345 -26.993 1.00 67.31 215 SER A C 1
ATOM 1633 O O . SER A 1 215 ? 10.566 14.550 -27.672 1.00 67.31 215 SER A O 1
ATOM 1635 N N . LYS A 1 216 ? 12.796 14.592 -27.467 1.00 69.69 216 LYS A N 1
ATOM 1636 C CA . LYS A 1 216 ? 13.104 15.065 -28.828 1.00 69.69 216 LYS A CA 1
ATOM 1637 C C . LYS A 1 216 ? 13.562 13.950 -29.778 1.00 69.69 216 LYS A C 1
ATOM 1639 O O . LYS A 1 216 ? 13.997 14.240 -30.887 1.00 69.69 216 LYS A O 1
ATOM 1644 N N . GLY A 1 217 ? 13.498 12.687 -29.354 1.00 68.50 217 GLY A N 1
ATOM 1645 C CA . GLY A 1 217 ? 13.915 11.530 -30.152 1.00 68.50 217 GLY A CA 1
ATOM 1646 C C . GLY A 1 217 ? 15.429 11.283 -30.185 1.00 68.50 217 GLY A C 1
ATOM 1647 O O . GLY A 1 217 ? 15.893 10.441 -30.947 1.00 68.50 217 GLY A O 1
ATOM 1648 N N . GLU A 1 218 ? 16.217 11.984 -29.369 1.00 66.88 218 GLU A N 1
ATOM 1649 C CA . GLU A 1 218 ? 17.674 11.801 -29.304 1.00 66.88 218 GLU A CA 1
ATOM 1650 C C . GLU A 1 218 ? 18.036 10.716 -28.286 1.00 66.88 218 GLU A C 1
ATOM 1652 O O . GLU A 1 218 ? 17.490 10.705 -27.187 1.00 66.88 218 GLU A O 1
ATOM 1657 N N . ALA A 1 219 ? 18.996 9.837 -28.577 1.00 60.97 219 ALA A N 1
ATOM 1658 C CA . ALA A 1 219 ? 19.479 8.894 -27.566 1.00 60.97 219 ALA A CA 1
ATOM 1659 C C . ALA A 1 219 ? 20.002 9.640 -26.319 1.00 60.97 219 ALA A C 1
ATOM 1661 O O . ALA A 1 219 ? 20.722 10.637 -26.432 1.00 60.97 219 ALA A O 1
ATOM 1662 N N . VAL A 1 220 ? 19.651 9.167 -25.118 1.00 59.06 220 VAL A N 1
ATOM 1663 C CA . VAL A 1 220 ? 20.111 9.784 -23.863 1.00 59.06 220 VAL A CA 1
ATOM 1664 C C . VAL A 1 220 ? 21.648 9.769 -23.803 1.00 59.06 220 VAL A C 1
ATOM 1666 O O . VAL A 1 220 ? 22.285 8.730 -23.990 1.00 59.06 220 VAL A O 1
ATOM 1669 N N . LYS A 1 221 ? 22.257 10.940 -23.541 1.00 52.84 221 LYS A N 1
ATOM 1670 C CA . LYS A 1 221 ? 23.719 11.124 -23.455 1.00 52.84 221 LYS A CA 1
ATOM 1671 C C . LYS A 1 221 ? 24.338 10.109 -22.483 1.00 52.84 221 LYS A C 1
ATOM 1673 O O . LYS A 1 221 ? 24.094 10.185 -21.282 1.00 52.84 221 LYS A O 1
ATOM 1678 N N . GLY A 1 222 ? 25.147 9.191 -23.012 1.00 53.81 222 GLY A N 1
ATOM 1679 C CA . GLY A 1 222 ? 25.811 8.124 -22.255 1.00 53.81 222 GLY A CA 1
ATOM 1680 C C . GLY A 1 222 ? 25.806 6.776 -22.976 1.00 53.81 222 GLY A C 1
ATOM 1681 O O . GLY A 1 222 ? 26.812 6.083 -22.926 1.00 53.81 222 GLY A O 1
ATOM 1682 N N . ASP A 1 223 ? 24.744 6.456 -23.725 1.00 52.41 223 ASP A N 1
ATOM 1683 C CA . ASP A 1 223 ? 24.617 5.203 -24.500 1.00 52.41 223 ASP A CA 1
ATOM 1684 C C . ASP A 1 223 ? 25.067 5.336 -25.971 1.00 52.41 223 ASP A C 1
ATOM 1686 O O . ASP A 1 223 ? 24.797 4.464 -26.802 1.00 52.41 223 ASP A O 1
ATOM 1690 N N . ALA A 1 224 ? 25.742 6.438 -26.312 1.00 42.81 224 ALA A N 1
ATOM 1691 C CA . ALA A 1 224 ? 26.383 6.611 -27.610 1.00 42.81 224 ALA A CA 1
ATOM 1692 C C . ALA A 1 224 ? 27.643 5.737 -27.643 1.00 42.81 224 ALA A C 1
ATOM 1694 O O . ALA A 1 224 ? 28.674 6.084 -27.068 1.00 42.81 224 ALA A O 1
ATOM 1695 N N . THR A 1 225 ? 27.507 4.559 -28.241 1.00 51.19 225 THR A N 1
ATOM 1696 C CA . THR A 1 225 ? 28.556 3.551 -28.332 1.00 51.19 225 THR A CA 1
ATOM 1697 C C . THR A 1 225 ? 29.535 3.881 -29.452 1.00 51.19 225 THR A C 1
ATOM 1699 O O . THR A 1 225 ? 29.139 4.094 -30.599 1.00 51.19 225 THR A O 1
ATOM 1702 N N . ASP A 1 226 ? 30.814 3.832 -29.086 1.00 51.88 226 ASP A N 1
ATOM 1703 C CA . ASP A 1 226 ? 31.912 3.340 -29.918 1.00 51.88 226 ASP A CA 1
ATOM 1704 C C . ASP A 1 226 ? 31.521 2.043 -30.675 1.00 51.88 226 ASP A C 1
ATOM 1706 O O . ASP A 1 226 ? 30.525 1.400 -30.359 1.00 51.88 226 ASP A O 1
ATOM 1710 N N . GLU A 1 227 ? 32.316 1.649 -31.670 1.00 60.78 227 GLU A N 1
ATOM 1711 C CA . GLU A 1 227 ? 32.065 0.688 -32.769 1.00 60.78 227 GLU A CA 1
ATOM 1712 C C . GLU A 1 227 ? 31.420 -0.699 -32.468 1.00 60.78 227 GLU A C 1
ATOM 1714 O O . GLU A 1 227 ? 31.141 -1.443 -33.410 1.00 60.78 227 GLU A O 1
ATOM 1719 N N . GLN A 1 228 ? 31.154 -1.088 -31.214 1.00 72.44 228 GLN A N 1
ATOM 1720 C CA . GLN A 1 228 ? 30.692 -2.437 -30.845 1.00 72.44 228 GLN A CA 1
ATOM 1721 C C . GLN A 1 228 ? 29.167 -2.564 -30.607 1.00 72.44 228 GLN A C 1
ATOM 1723 O O . GLN A 1 228 ? 28.565 -1.733 -29.919 1.00 72.44 228 GLN A O 1
ATOM 1728 N N . PRO A 1 229 ? 28.520 -3.645 -31.098 1.00 84.50 229 PRO A N 1
ATOM 1729 C CA . PRO A 1 229 ? 27.115 -3.958 -30.821 1.00 84.50 229 PRO A CA 1
ATOM 1730 C C . PRO A 1 229 ? 26.795 -4.088 -29.320 1.00 84.50 229 PRO A C 1
ATOM 1732 O O . PRO A 1 229 ? 27.501 -4.771 -28.580 1.00 84.50 229 PRO A O 1
ATOM 1735 N N . ARG A 1 230 ? 25.662 -3.528 -28.869 1.00 84.25 230 ARG A N 1
ATOM 1736 C CA . ARG A 1 230 ? 25.242 -3.550 -27.447 1.00 84.25 230 ARG A CA 1
ATOM 1737 C C . ARG A 1 230 ? 25.159 -4.940 -26.829 1.00 84.25 230 ARG A C 1
ATOM 1739 O O . ARG A 1 230 ? 25.497 -5.100 -25.662 1.00 84.25 230 ARG A O 1
ATOM 1746 N N . TRP A 1 231 ? 24.710 -5.939 -27.585 1.00 89.62 231 TRP A N 1
ATOM 1747 C CA . TRP A 1 231 ? 24.622 -7.303 -27.069 1.00 89.62 231 TRP A CA 1
ATOM 1748 C C . TRP A 1 231 ? 26.007 -7.841 -26.678 1.00 89.62 231 TRP A C 1
ATOM 1750 O O . TRP A 1 231 ? 26.121 -8.483 -25.640 1.00 89.62 231 TRP A O 1
ATOM 1760 N N . GLN A 1 232 ? 27.068 -7.507 -27.431 1.00 89.81 232 GLN A N 1
ATOM 1761 C CA . GLN A 1 232 ? 28.442 -7.903 -27.094 1.00 89.81 232 GLN A CA 1
ATOM 1762 C C . GLN A 1 232 ? 28.896 -7.228 -25.806 1.00 89.81 232 GLN A C 1
ATOM 1764 O O . GLN A 1 232 ? 29.480 -7.877 -24.943 1.00 89.81 232 GLN A O 1
ATOM 1769 N N . VAL A 1 233 ? 28.567 -5.942 -25.648 1.00 86.50 233 VAL A N 1
ATOM 1770 C CA . VAL A 1 233 ? 28.844 -5.182 -24.422 1.00 86.50 233 VAL A CA 1
ATOM 1771 C C . VAL A 1 233 ? 28.151 -5.803 -23.208 1.00 86.50 233 VAL A C 1
ATOM 1773 O O . VAL A 1 233 ? 28.721 -5.820 -22.123 1.00 86.50 233 VAL A O 1
ATOM 1776 N N . LEU A 1 234 ? 26.932 -6.321 -23.363 1.00 89.69 234 LEU A N 1
ATOM 1777 C CA . LEU A 1 234 ? 26.203 -6.986 -22.281 1.00 89.69 234 LEU A CA 1
ATOM 1778 C C . LEU A 1 234 ? 26.748 -8.391 -21.990 1.00 89.69 234 LEU A C 1
ATOM 1780 O O . LEU A 1 234 ? 26.878 -8.762 -20.824 1.00 89.69 234 LEU A O 1
ATOM 1784 N N . PHE A 1 235 ? 27.095 -9.153 -23.027 1.00 91.69 235 PHE A N 1
ATOM 1785 C CA . PHE A 1 235 ? 27.593 -10.522 -22.893 1.00 91.69 235 PHE A CA 1
ATOM 1786 C C . PHE A 1 235 ? 29.001 -10.576 -22.283 1.00 91.69 235 PHE A C 1
ATOM 1788 O O . PHE A 1 235 ? 29.257 -11.387 -21.397 1.00 91.69 235 PHE A O 1
ATOM 1795 N N . HIS A 1 236 ? 29.895 -9.675 -22.699 1.00 88.94 236 HIS A N 1
ATOM 1796 C CA . HIS A 1 236 ? 31.262 -9.548 -22.172 1.00 88.94 236 HIS A CA 1
ATOM 1797 C C . HIS A 1 236 ? 31.398 -8.477 -21.076 1.00 88.94 236 HIS A C 1
ATOM 1799 O O . HIS A 1 236 ? 32.510 -8.135 -20.672 1.00 88.94 236 HIS A O 1
ATOM 1805 N N . GLY A 1 237 ? 30.281 -7.907 -20.631 1.00 86.31 237 GLY A N 1
ATOM 1806 C CA . GLY A 1 237 ? 30.241 -6.883 -19.594 1.00 86.31 237 GLY A CA 1
ATOM 1807 C C . GLY A 1 237 ? 30.142 -7.459 -18.181 1.00 86.31 237 GLY A C 1
ATOM 1808 O O . GLY A 1 237 ? 30.276 -8.662 -17.979 1.00 86.31 237 GLY A O 1
ATOM 1809 N N . PRO A 1 238 ? 29.879 -6.605 -17.180 1.00 85.38 238 PRO A N 1
ATOM 1810 C CA . PRO A 1 238 ? 29.652 -7.054 -15.812 1.00 85.38 238 PRO A CA 1
ATOM 1811 C C . PRO A 1 238 ? 28.315 -7.811 -15.658 1.00 85.38 238 PRO A C 1
ATOM 1813 O O . PRO A 1 238 ? 27.362 -7.526 -16.399 1.00 85.38 238 PRO A O 1
ATOM 1816 N N . PRO A 1 239 ? 28.194 -8.697 -14.645 1.00 90.50 239 PRO A N 1
ATOM 1817 C CA . PRO A 1 239 ? 26.942 -9.369 -14.306 1.00 90.50 239 PRO A CA 1
ATOM 1818 C C . PRO A 1 239 ? 25.800 -8.390 -14.042 1.00 90.50 239 PRO A C 1
ATOM 1820 O O . PRO A 1 239 ? 26.009 -7.297 -13.504 1.00 90.50 239 PRO A O 1
ATOM 1823 N N . ARG A 1 240 ? 24.570 -8.795 -14.371 1.00 93.06 240 ARG A N 1
ATOM 1824 C CA . ARG A 1 240 ? 23.357 -7.993 -14.152 1.00 93.06 240 ARG A CA 1
ATOM 1825 C C . ARG A 1 240 ? 22.265 -8.793 -13.449 1.00 93.06 240 ARG A C 1
ATOM 1827 O O . ARG A 1 240 ? 22.281 -10.022 -13.426 1.00 93.06 240 ARG A O 1
ATOM 1834 N N . GLU A 1 241 ? 21.307 -8.086 -12.866 1.00 94.31 241 GLU A N 1
ATOM 1835 C CA . GLU A 1 241 ? 20.113 -8.693 -12.278 1.00 94.31 241 GLU A CA 1
ATOM 1836 C C . GLU A 1 241 ? 18.925 -7.750 -12.458 1.00 94.31 241 GLU A C 1
ATOM 1838 O O . GLU A 1 241 ? 18.995 -6.583 -12.071 1.00 94.31 241 GLU A O 1
ATOM 1843 N N . LEU A 1 242 ? 17.813 -8.244 -13.007 1.00 96.31 242 LEU A N 1
ATOM 1844 C CA . LEU A 1 242 ? 16.553 -7.513 -12.915 1.00 96.31 242 LEU A CA 1
ATOM 1845 C C . LEU A 1 242 ? 16.078 -7.574 -11.460 1.00 96.31 242 LEU A C 1
ATOM 1847 O O . LEU A 1 242 ? 15.688 -8.623 -10.953 1.00 96.31 242 LEU A O 1
ATOM 1851 N N . LEU A 1 243 ? 16.186 -6.437 -10.775 1.00 96.12 243 LEU A N 1
ATOM 1852 C CA . LEU A 1 243 ? 16.010 -6.360 -9.329 1.00 96.12 243 LEU A CA 1
ATOM 1853 C C . LEU A 1 243 ? 14.779 -5.551 -8.940 1.00 96.12 243 LEU A C 1
ATOM 1855 O O . LEU A 1 243 ? 14.154 -5.873 -7.938 1.00 96.12 243 LEU A O 1
ATOM 1859 N N . GLY A 1 244 ? 14.440 -4.503 -9.690 1.00 97.44 244 GLY A N 1
ATOM 1860 C CA . GLY A 1 244 ? 13.328 -3.609 -9.369 1.00 97.44 244 GLY A CA 1
ATOM 1861 C C . GLY A 1 244 ? 12.242 -3.626 -10.438 1.00 97.44 244 GLY A C 1
ATOM 1862 O O . GLY A 1 244 ? 12.551 -3.599 -11.627 1.00 97.44 244 GLY A O 1
ATOM 1863 N N . CYS A 1 245 ? 10.979 -3.604 -10.020 1.00 97.81 245 CYS A N 1
ATOM 1864 C CA . CYS A 1 245 ? 9.834 -3.337 -10.887 1.00 97.81 245 CYS A CA 1
ATOM 1865 C C . CYS A 1 245 ? 8.900 -2.328 -10.214 1.00 97.81 245 CYS A C 1
ATOM 1867 O O . CYS A 1 245 ? 8.261 -2.623 -9.203 1.00 97.81 245 CYS A O 1
ATOM 1869 N N . VAL A 1 246 ? 8.824 -1.135 -10.789 1.00 98.38 246 VAL A N 1
ATOM 1870 C CA . VAL A 1 246 ? 7.922 -0.057 -10.397 1.00 98.38 246 VAL A CA 1
ATOM 1871 C C . VAL A 1 246 ? 6.738 -0.078 -11.353 1.00 98.38 246 VAL A C 1
ATOM 1873 O O . VAL A 1 246 ? 6.904 0.139 -12.549 1.00 98.38 246 VAL A O 1
ATOM 1876 N N . MET A 1 247 ? 5.547 -0.345 -10.835 1.00 97.44 247 MET A N 1
ATOM 1877 C CA . MET A 1 247 ? 4.308 -0.376 -11.605 1.00 97.44 247 MET A CA 1
ATOM 1878 C C . MET A 1 247 ? 3.534 0.911 -11.327 1.00 97.44 247 MET A C 1
ATOM 1880 O O . MET A 1 247 ? 3.069 1.121 -10.206 1.00 97.44 247 MET A O 1
ATOM 1884 N N . VAL A 1 248 ? 3.436 1.778 -12.333 1.00 98.00 248 VAL A N 1
ATOM 1885 C CA . VAL A 1 248 ? 2.801 3.100 -12.284 1.00 98.00 248 VAL A CA 1
ATOM 1886 C C . VAL A 1 248 ? 1.480 3.026 -13.039 1.00 98.00 248 VAL A C 1
ATOM 1888 O O . VAL A 1 248 ? 1.460 3.086 -14.265 1.00 98.00 248 VAL A O 1
ATOM 1891 N N . GLN A 1 249 ? 0.380 2.856 -12.314 1.00 95.56 249 GLN A N 1
ATOM 1892 C CA . GLN A 1 249 ? -0.837 2.256 -12.855 1.00 95.56 249 GLN A CA 1
ATOM 1893 C C . GLN A 1 249 ? -2.033 3.209 -12.720 1.00 95.56 249 GLN A C 1
ATOM 1895 O O . GLN A 1 249 ? -2.337 3.698 -11.626 1.00 95.56 249 GLN A O 1
ATOM 1900 N N . GLU A 1 250 ? -2.741 3.461 -13.821 1.00 94.31 250 GLU A N 1
ATOM 1901 C CA . GLU A 1 250 ? -3.972 4.258 -13.827 1.00 94.31 250 GLU A CA 1
ATOM 1902 C C . GLU A 1 250 ? -5.028 3.582 -12.950 1.00 94.31 250 GLU A C 1
ATOM 1904 O O . GLU A 1 250 ? -5.658 4.215 -12.103 1.00 94.31 250 GLU A O 1
ATOM 1909 N N . ASN A 1 251 ? -5.151 2.268 -13.130 1.00 90.00 251 ASN A N 1
ATOM 1910 C CA . ASN A 1 251 ? -5.932 1.315 -12.351 1.00 90.00 251 ASN A CA 1
ATOM 1911 C C . ASN A 1 251 ? -5.003 0.177 -11.911 1.00 90.00 251 ASN A C 1
ATOM 1913 O O . ASN A 1 251 ? -3.871 0.116 -12.351 1.00 90.00 251 ASN A O 1
ATOM 1917 N N . ALA A 1 252 ? -5.437 -0.771 -11.081 1.00 85.06 252 ALA A N 1
ATOM 1918 C CA . ALA A 1 252 ? -4.576 -1.925 -10.796 1.00 85.06 252 ALA A CA 1
ATOM 1919 C C . ALA A 1 252 ? -4.440 -2.843 -12.034 1.00 85.06 252 ALA A C 1
ATOM 1921 O O . ALA A 1 252 ? -5.430 -3.461 -12.432 1.00 85.06 252 ALA A O 1
ATOM 1922 N N . PHE A 1 253 ? -3.227 -3.030 -12.572 1.00 80.94 253 PHE A N 1
ATOM 1923 C CA . PHE A 1 253 ? -2.889 -3.918 -13.702 1.00 80.94 253 PHE A CA 1
ATOM 1924 C C . PHE A 1 253 ? -3.416 -5.343 -13.519 1.00 80.94 253 PHE A C 1
ATOM 1926 O O . PHE A 1 253 ? -3.774 -6.037 -14.470 1.00 80.94 253 PHE A O 1
ATOM 1933 N N . GLN A 1 254 ? -3.512 -5.804 -12.272 1.00 72.38 254 GLN A N 1
ATOM 1934 C CA . GLN A 1 254 ? -4.089 -7.106 -11.957 1.00 72.38 254 GLN A CA 1
ATOM 1935 C C . GLN A 1 254 ? -5.548 -7.250 -12.429 1.00 72.38 254 GLN A C 1
ATOM 1937 O O . GLN A 1 254 ? -5.992 -8.365 -12.698 1.00 72.38 254 GLN A O 1
ATOM 1942 N N . ASN A 1 255 ? -6.301 -6.154 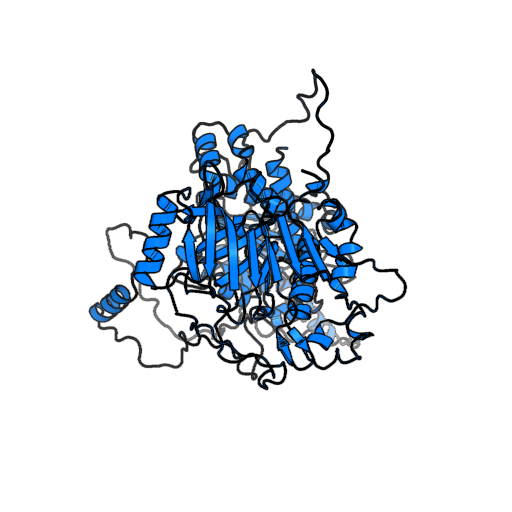-12.540 1.00 69.69 255 ASN A N 1
ATOM 1943 C CA . ASN A 1 255 ? -7.666 -6.181 -13.063 1.00 69.69 255 ASN A CA 1
ATOM 1944 C C . ASN A 1 255 ? -7.713 -6.459 -14.572 1.00 69.69 255 ASN A C 1
ATOM 1946 O O . ASN A 1 255 ? -8.726 -6.964 -15.053 1.00 69.69 255 ASN A O 1
ATOM 1950 N N . GLU A 1 256 ? -6.637 -6.155 -15.293 1.00 66.12 256 GLU A N 1
ATOM 1951 C CA . GLU A 1 256 ? -6.519 -6.323 -16.746 1.00 66.12 256 GLU A CA 1
ATOM 1952 C C . GLU A 1 256 ? -5.933 -7.681 -17.130 1.00 66.12 256 GLU A C 1
ATOM 1954 O O . GLU A 1 256 ? -6.092 -8.154 -18.254 1.00 66.12 256 GLU A O 1
ATOM 1959 N N . MET A 1 257 ? -5.276 -8.350 -16.187 1.00 64.56 257 MET A N 1
ATOM 1960 C CA . MET A 1 257 ? -4.706 -9.664 -16.420 1.00 64.56 257 MET A CA 1
ATOM 1961 C C . MET A 1 257 ? -5.661 -10.793 -16.048 1.00 64.56 257 MET A C 1
ATOM 1963 O O . MET A 1 257 ? -6.404 -10.748 -15.069 1.00 64.56 257 MET A O 1
ATOM 1967 N N . ARG A 1 258 ? -5.509 -11.925 -16.742 1.00 61.59 258 ARG A N 1
ATOM 1968 C CA . ARG A 1 258 ? -6.157 -13.197 -16.370 1.00 61.59 258 ARG A CA 1
ATOM 1969 C C . ARG A 1 258 ? -5.569 -13.841 -15.101 1.00 61.59 258 ARG A C 1
ATOM 1971 O O . ARG A 1 258 ? -5.990 -14.931 -14.724 1.00 61.59 258 ARG A O 1
ATOM 1978 N N . ARG A 1 259 ? -4.579 -13.209 -14.455 1.00 61.50 259 ARG A N 1
ATOM 1979 C CA . ARG A 1 259 ? -3.875 -13.720 -13.269 1.00 61.50 259 ARG A CA 1
ATOM 1980 C C . ARG A 1 259 ? -4.175 -12.855 -12.052 1.00 61.50 259 ARG A C 1
ATOM 1982 O O . ARG A 1 259 ? -3.940 -11.655 -12.058 1.00 61.50 259 ARG A O 1
ATOM 1989 N N . TYR A 1 260 ? -4.604 -13.497 -10.970 1.00 62.69 260 TYR A N 1
ATOM 1990 C CA . TYR A 1 260 ? -5.061 -12.821 -9.753 1.00 62.69 260 TYR A CA 1
ATOM 1991 C C . TYR A 1 260 ? -3.946 -12.344 -8.809 1.00 62.69 260 TYR A C 1
ATOM 1993 O O . TYR A 1 260 ? -4.262 -11.899 -7.712 1.00 62.69 260 TYR A O 1
ATOM 2001 N N . ARG A 1 261 ? -2.657 -12.502 -9.145 1.00 77.31 261 ARG A N 1
ATOM 2002 C CA . ARG A 1 261 ? -1.549 -12.249 -8.200 1.00 77.31 261 ARG A CA 1
ATOM 2003 C C . ARG A 1 261 ? -0.261 -11.806 -8.909 1.00 77.31 261 ARG A C 1
ATOM 2005 O O . ARG A 1 261 ? 0.762 -12.480 -8.803 1.00 77.31 261 ARG A O 1
ATOM 2012 N N . LEU A 1 262 ? -0.313 -10.683 -9.637 1.00 85.94 262 LEU A N 1
ATOM 2013 C CA . LEU A 1 262 ? 0.845 -10.143 -10.374 1.00 85.94 262 LEU A CA 1
ATOM 2014 C C . LEU A 1 262 ? 2.072 -9.990 -9.479 1.00 85.94 262 LEU A C 1
ATOM 2016 O O . LEU A 1 262 ? 3.132 -10.537 -9.768 1.00 85.94 262 LEU A O 1
ATOM 2020 N N . ARG A 1 263 ? 1.890 -9.291 -8.356 1.00 86.75 263 ARG A N 1
ATOM 2021 C CA . ARG A 1 263 ? 2.950 -8.995 -7.396 1.00 86.75 263 ARG A CA 1
ATOM 2022 C C . ARG A 1 263 ? 3.639 -10.258 -6.892 1.00 86.75 263 ARG A C 1
ATOM 2024 O O . ARG A 1 263 ? 4.860 -10.307 -6.869 1.00 86.75 263 ARG A O 1
ATOM 2031 N N . LEU A 1 264 ? 2.869 -11.297 -6.552 1.00 85.25 264 LEU A N 1
ATOM 2032 C CA . LEU A 1 264 ? 3.457 -12.559 -6.097 1.00 85.25 264 LEU A CA 1
ATOM 2033 C C . LEU A 1 264 ? 4.273 -13.224 -7.204 1.00 85.25 264 LEU A C 1
ATOM 2035 O O . LEU A 1 264 ? 5.377 -13.672 -6.934 1.00 85.25 264 LEU A O 1
ATOM 2039 N N . SER A 1 265 ? 3.790 -13.195 -8.452 1.00 89.00 265 SER A N 1
ATOM 2040 C CA . SER A 1 265 ? 4.565 -13.713 -9.586 1.00 89.00 265 SER A CA 1
ATOM 2041 C C . SER A 1 265 ? 5.888 -12.967 -9.793 1.00 89.00 265 SER A C 1
ATOM 2043 O O . SER A 1 265 ? 6.857 -13.580 -10.224 1.00 89.00 265 SER A O 1
ATOM 2045 N N . LEU A 1 266 ? 5.949 -11.666 -9.495 1.00 92.62 266 LEU A N 1
ATOM 2046 C CA . LEU A 1 266 ? 7.196 -10.893 -9.531 1.00 92.62 266 LEU A CA 1
ATOM 2047 C C . LEU A 1 266 ? 8.102 -11.221 -8.333 1.00 92.62 266 LEU A C 1
ATOM 2049 O O . LEU A 1 266 ? 9.307 -11.400 -8.505 1.00 92.62 266 LEU A O 1
ATOM 2053 N N . PHE A 1 267 ? 7.536 -11.373 -7.134 1.00 91.75 267 PHE A N 1
ATOM 2054 C CA . PHE A 1 267 ? 8.284 -11.799 -5.947 1.00 91.75 267 PHE A CA 1
ATOM 2055 C C . PHE A 1 267 ? 8.875 -13.205 -6.093 1.00 91.75 267 PHE A C 1
ATOM 2057 O O . PHE A 1 267 ? 9.992 -13.439 -5.634 1.00 91.75 267 PHE A O 1
ATOM 2064 N N . ASP A 1 268 ? 8.184 -14.117 -6.779 1.00 88.88 268 ASP A N 1
ATOM 2065 C CA . ASP A 1 268 ? 8.691 -15.456 -7.101 1.00 88.88 268 ASP A CA 1
ATOM 2066 C C . ASP A 1 268 ? 9.932 -15.409 -8.006 1.00 88.88 268 ASP A C 1
ATOM 2068 O O . ASP A 1 268 ? 10.775 -16.302 -7.950 1.00 88.88 268 ASP A O 1
ATOM 2072 N N . LEU A 1 269 ? 10.087 -14.341 -8.798 1.00 91.19 269 LEU A N 1
ATOM 2073 C CA . LEU A 1 269 ? 11.286 -14.074 -9.601 1.00 91.19 269 LEU A CA 1
ATOM 2074 C C . LEU A 1 269 ? 12.400 -13.378 -8.802 1.00 91.19 269 LEU A C 1
ATOM 2076 O O . LEU A 1 269 ? 13.483 -13.144 -9.332 1.00 91.19 269 LEU A O 1
ATOM 2080 N N . GLY A 1 270 ? 12.157 -13.045 -7.532 1.00 92.69 270 GLY A N 1
ATOM 2081 C CA . GLY A 1 270 ? 13.088 -12.299 -6.690 1.00 92.69 270 GLY A CA 1
ATOM 2082 C C . GLY A 1 270 ? 13.101 -10.792 -6.946 1.00 92.69 270 GLY A C 1
ATOM 2083 O O . GLY A 1 270 ? 13.991 -10.102 -6.445 1.00 92.69 270 GLY A O 1
ATOM 2084 N N . ILE A 1 271 ? 12.133 -10.274 -7.703 1.00 95.75 271 ILE A N 1
ATOM 2085 C CA . ILE A 1 271 ? 12.037 -8.852 -8.038 1.00 95.75 271 ILE A CA 1
ATOM 2086 C C . ILE A 1 271 ? 11.466 -8.084 -6.842 1.00 95.75 271 ILE A C 1
ATOM 2088 O O . ILE A 1 271 ? 10.501 -8.514 -6.214 1.00 95.75 271 ILE A O 1
ATOM 2092 N N . ARG A 1 272 ? 12.046 -6.925 -6.529 1.00 96.75 272 ARG A N 1
ATOM 2093 C CA . ARG A 1 272 ? 11.534 -5.956 -5.555 1.00 96.75 272 ARG A CA 1
ATOM 2094 C C . ARG A 1 272 ? 10.493 -5.072 -6.238 1.00 96.75 272 ARG A C 1
ATOM 2096 O O . ARG A 1 272 ? 10.767 -4.525 -7.306 1.00 96.75 272 ARG A O 1
ATOM 2103 N N . VAL A 1 273 ? 9.305 -4.940 -5.651 1.00 96.19 273 VAL A N 1
ATOM 2104 C CA . VAL A 1 273 ? 8.138 -4.375 -6.356 1.00 96.19 273 VAL A CA 1
ATOM 2105 C C . VAL A 1 273 ? 7.616 -3.116 -5.674 1.00 96.19 273 VAL A C 1
ATOM 2107 O O . VAL A 1 273 ? 7.348 -3.124 -4.479 1.00 96.19 273 VAL A O 1
ATOM 2110 N N . ALA A 1 274 ? 7.398 -2.046 -6.428 1.00 97.12 274 ALA A N 1
ATOM 2111 C CA . ALA A 1 274 ? 6.637 -0.890 -5.959 1.00 97.12 274 ALA A CA 1
ATOM 2112 C C . ALA A 1 274 ? 5.408 -0.688 -6.839 1.00 97.12 274 ALA A C 1
ATOM 2114 O O . ALA A 1 274 ? 5.508 -0.761 -8.062 1.00 97.12 274 ALA A O 1
ATOM 2115 N N . GLU A 1 275 ? 4.256 -0.434 -6.227 1.00 96.25 275 GLU A N 1
ATOM 2116 C CA . GLU A 1 275 ? 3.006 -0.188 -6.942 1.00 96.25 275 GLU A CA 1
ATOM 2117 C C . GLU A 1 275 ? 2.430 1.180 -6.611 1.00 96.25 275 GLU A C 1
ATOM 2119 O O . GLU A 1 275 ? 2.121 1.463 -5.456 1.00 96.25 275 GLU A O 1
ATOM 2124 N N . HIS A 1 276 ? 2.228 1.987 -7.647 1.00 97.44 276 HIS A N 1
ATOM 2125 C CA . HIS A 1 276 ? 1.371 3.160 -7.623 1.00 97.44 276 HIS A CA 1
ATOM 2126 C C . HIS A 1 276 ? 0.059 2.782 -8.309 1.00 97.44 276 HIS A C 1
ATOM 2128 O O . HIS A 1 276 ? 0.037 2.611 -9.525 1.00 97.44 276 HIS A O 1
ATOM 2134 N N . CYS A 1 277 ? -1.010 2.592 -7.539 1.00 93.69 277 CYS A N 1
ATOM 2135 C CA . CYS A 1 277 ? -2.297 2.127 -8.057 1.00 93.69 277 CYS A CA 1
ATOM 2136 C C . CYS A 1 277 ? -3.327 3.258 -8.092 1.00 93.69 277 CYS A C 1
ATOM 2138 O O . CYS A 1 277 ? -3.246 4.202 -7.312 1.00 93.69 277 CYS A O 1
ATOM 2140 N N . HIS A 1 278 ? -4.335 3.102 -8.952 1.00 94.19 278 HIS A N 1
ATOM 2141 C CA . HIS A 1 278 ? -5.527 3.959 -9.005 1.00 94.19 278 HIS A CA 1
ATOM 2142 C C . HIS A 1 278 ? -5.226 5.440 -9.288 1.00 94.19 278 HIS A C 1
ATOM 2144 O O . HIS A 1 278 ? -5.992 6.322 -8.905 1.00 94.19 278 HIS A O 1
ATOM 2150 N N . LEU A 1 279 ? -4.130 5.743 -9.988 1.00 97.44 279 LEU A N 1
ATOM 2151 C CA . LEU A 1 279 ? -3.728 7.125 -10.251 1.00 97.44 279 LEU A CA 1
ATOM 2152 C C . LEU A 1 279 ? -4.751 7.898 -11.096 1.00 97.44 279 LEU A C 1
ATOM 2154 O O . LEU A 1 279 ? -4.898 9.108 -10.921 1.00 97.44 279 LEU A O 1
ATOM 2158 N N . GLY A 1 280 ? -5.510 7.220 -11.964 1.00 96.06 280 GLY A N 1
ATOM 2159 C CA . GLY A 1 280 ? -6.512 7.863 -12.822 1.00 96.06 280 GLY A CA 1
ATOM 2160 C C . GLY A 1 280 ? -7.629 8.553 -12.038 1.00 96.06 280 GLY A C 1
ATOM 2161 O O . GLY A 1 280 ? -8.116 9.612 -12.434 1.00 96.06 280 GLY A O 1
ATOM 2162 N N . ILE A 1 281 ? -8.003 8.016 -10.872 1.00 95.56 281 ILE A N 1
ATOM 2163 C CA . ILE A 1 281 ? -9.075 8.597 -10.053 1.00 95.56 281 ILE A CA 1
ATOM 2164 C C . ILE A 1 281 ? -8.677 9.945 -9.442 1.00 95.56 281 ILE A C 1
ATOM 2166 O O . ILE A 1 281 ? -9.535 10.804 -9.244 1.00 95.56 281 ILE A O 1
ATOM 2170 N N . MET A 1 282 ? -7.379 10.134 -9.198 1.00 96.81 282 MET A N 1
ATOM 2171 C CA . MET A 1 282 ? -6.785 11.363 -8.669 1.00 96.81 282 MET A CA 1
ATOM 2172 C C . MET A 1 282 ? -6.351 12.324 -9.783 1.00 96.81 282 MET A C 1
ATOM 2174 O O . MET A 1 282 ? -6.256 13.523 -9.551 1.00 96.81 282 MET A O 1
ATOM 2178 N N . SER A 1 283 ? -6.136 11.825 -11.004 1.00 97.50 283 SER A N 1
ATOM 2179 C CA . SER A 1 283 ? -5.668 12.621 -12.147 1.00 97.50 283 SER A CA 1
ATOM 2180 C C . SER A 1 283 ? -6.787 13.364 -12.893 1.00 97.50 283 SER A C 1
ATOM 2182 O O . SER A 1 283 ? -6.508 14.278 -13.658 1.00 97.50 283 SER A O 1
ATOM 2184 N N . GLN A 1 284 ? -8.067 13.061 -12.638 1.00 96.94 284 GLN A N 1
ATOM 2185 C CA . GLN A 1 284 ? -9.200 13.521 -13.465 1.00 96.94 284 GLN A CA 1
ATOM 2186 C C . GLN A 1 284 ? -9.240 15.030 -13.771 1.00 96.94 284 GLN A C 1
ATOM 2188 O O . GLN A 1 284 ? -9.633 15.433 -14.870 1.00 96.94 284 GLN A O 1
ATOM 2193 N N . ARG A 1 285 ? -8.897 15.885 -12.798 1.00 97.31 285 ARG A N 1
ATOM 2194 C CA . ARG A 1 285 ? -8.852 17.342 -13.003 1.00 97.31 285 ARG A CA 1
ATOM 2195 C C . ARG A 1 285 ? -7.608 17.752 -13.787 1.00 97.31 285 ARG A C 1
ATOM 2197 O O . ARG A 1 285 ? -7.733 18.549 -14.713 1.00 97.31 285 ARG A O 1
ATOM 2204 N N . ALA A 1 286 ? -6.454 17.189 -13.447 1.00 96.94 286 ALA A N 1
ATOM 2205 C CA . ALA A 1 286 ? -5.205 17.426 -14.156 1.00 96.94 286 ALA A CA 1
ATOM 2206 C C . ALA A 1 286 ? -5.292 16.984 -15.626 1.00 96.94 286 ALA A C 1
ATOM 2208 O O . ALA A 1 286 ? -4.900 17.737 -16.511 1.00 96.94 286 ALA A O 1
ATOM 2209 N N . ASP A 1 287 ? -5.900 15.828 -15.903 1.00 97.81 287 ASP A N 1
ATOM 2210 C CA . ASP A 1 287 ? -6.129 15.325 -17.262 1.00 97.81 287 ASP A CA 1
ATOM 2211 C C . ASP A 1 287 ? -7.019 16.272 -18.073 1.00 97.81 287 ASP A C 1
ATOM 2213 O O . ASP A 1 287 ? -6.739 16.550 -19.239 1.00 97.81 287 ASP A O 1
ATOM 2217 N N . ARG A 1 288 ? -8.074 16.815 -17.449 1.00 98.00 288 ARG A N 1
ATOM 2218 C CA . ARG A 1 288 ? -8.947 17.807 -18.090 1.00 98.00 288 ARG A CA 1
ATOM 2219 C C . ARG A 1 288 ? -8.183 19.083 -18.433 1.00 98.00 288 ARG A C 1
ATOM 2221 O O . ARG A 1 288 ? -8.269 19.543 -19.564 1.00 98.00 288 ARG A O 1
ATOM 2228 N N . LEU A 1 289 ? -7.416 19.615 -17.481 1.00 96.94 289 LEU A N 1
ATOM 2229 C CA . LEU A 1 289 ? -6.596 20.813 -17.679 1.00 96.94 289 LEU A CA 1
ATOM 2230 C C . LEU A 1 289 ? -5.562 20.601 -18.792 1.00 96.94 289 LEU A C 1
ATOM 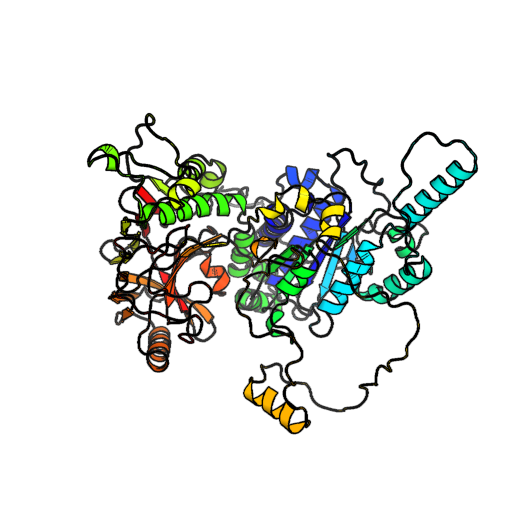2232 O O . LEU A 1 289 ? -5.452 21.429 -19.691 1.00 96.94 289 LEU A O 1
ATOM 2236 N N . ALA A 1 290 ? -4.864 19.464 -18.796 1.00 95.81 290 ALA A N 1
ATOM 2237 C CA . ALA A 1 290 ? -3.921 19.124 -19.857 1.00 95.81 290 ALA A CA 1
ATOM 2238 C C . ALA A 1 290 ? -4.615 18.989 -21.224 1.00 95.81 290 ALA A C 1
ATOM 2240 O O . ALA A 1 290 ? -4.081 19.455 -22.228 1.00 95.81 290 ALA A O 1
ATOM 2241 N N . GLY A 1 291 ? -5.824 18.422 -21.272 1.00 96.25 291 GLY A N 1
ATOM 2242 C CA . GLY A 1 291 ? -6.626 18.356 -22.497 1.00 96.25 291 GLY A CA 1
ATOM 2243 C C . GLY A 1 291 ? -7.100 19.710 -23.022 1.00 96.25 291 GLY A C 1
ATOM 2244 O O . GLY A 1 291 ? -7.317 19.855 -24.222 1.00 96.25 291 GLY A O 1
ATOM 2245 N N . GLU A 1 292 ? -7.197 20.709 -22.151 1.00 96.75 292 GLU A N 1
ATOM 2246 C CA . GLU A 1 292 ? -7.478 22.106 -22.499 1.00 96.75 292 GLU A CA 1
ATOM 2247 C C . GLU A 1 292 ? -6.201 22.902 -22.844 1.00 96.75 292 GLU A C 1
ATOM 2249 O O . GLU A 1 292 ? -6.284 24.079 -23.187 1.00 96.75 292 GLU A O 1
ATOM 2254 N N . GLY A 1 293 ? -5.015 22.279 -22.779 1.00 94.38 293 GLY A N 1
ATOM 2255 C CA . GLY A 1 293 ? -3.717 22.934 -22.989 1.00 94.38 293 GLY A CA 1
ATOM 2256 C C . GLY A 1 293 ? -3.188 23.697 -21.767 1.00 94.38 293 GLY A C 1
ATOM 2257 O O . GLY A 1 293 ? -2.153 24.359 -21.849 1.00 94.38 293 GLY A O 1
ATOM 2258 N N . HIS A 1 294 ? -3.858 23.594 -20.617 1.00 95.06 294 HIS A N 1
ATOM 2259 C CA . HIS A 1 294 ? -3.473 24.205 -19.341 1.00 95.06 294 HIS A CA 1
ATOM 2260 C C . HIS A 1 294 ? -2.464 23.318 -18.588 1.00 95.06 294 HIS A C 1
ATOM 2262 O O . HIS A 1 294 ? -2.733 22.775 -17.513 1.00 95.06 294 HIS A O 1
ATOM 2268 N N . PHE A 1 295 ? -1.292 23.096 -19.189 1.00 92.88 295 PHE A N 1
ATOM 2269 C CA . PHE A 1 295 ? -0.299 22.141 -18.682 1.00 92.88 295 PHE A CA 1
ATOM 2270 C C . PHE A 1 295 ? 0.312 22.530 -17.339 1.00 92.88 295 PHE A C 1
ATOM 2272 O O . PHE A 1 295 ? 0.610 21.663 -16.516 1.00 92.88 295 PHE A O 1
ATOM 2279 N N . LYS A 1 296 ? 0.515 23.828 -17.108 1.00 91.38 296 LYS A N 1
ATOM 2280 C CA . LYS A 1 296 ? 1.078 24.308 -15.848 1.00 91.38 296 LYS A CA 1
ATOM 2281 C C . LYS A 1 296 ? 0.105 24.040 -14.703 1.00 91.38 296 LYS A C 1
ATOM 2283 O O . LYS A 1 296 ? 0.496 23.479 -13.687 1.00 91.38 296 LYS A O 1
ATOM 2288 N N . GLU A 1 297 ? -1.163 24.361 -14.914 1.00 93.12 297 GLU A N 1
ATOM 2289 C CA . GLU A 1 297 ? -2.251 24.145 -13.971 1.00 93.12 297 GLU A CA 1
ATOM 2290 C C . GLU A 1 297 ? -2.483 22.653 -13.717 1.00 93.12 297 GLU A C 1
ATOM 2292 O O . GLU A 1 297 ? -2.759 22.264 -12.586 1.00 93.12 297 GLU A O 1
ATOM 2297 N N . ALA A 1 298 ? -2.331 21.807 -14.741 1.00 94.69 298 ALA A N 1
ATOM 2298 C CA . ALA A 1 298 ? -2.388 20.356 -14.588 1.00 94.69 298 ALA A CA 1
ATOM 2299 C C . ALA A 1 298 ? -1.277 19.828 -13.663 1.00 94.69 298 ALA A C 1
ATOM 2301 O O . ALA A 1 298 ? -1.534 18.982 -12.809 1.00 94.69 298 ALA A O 1
ATOM 2302 N N . LEU A 1 299 ? -0.050 20.349 -13.795 1.00 92.44 299 LEU A N 1
ATOM 2303 C CA . LEU A 1 299 ? 1.064 20.011 -12.901 1.00 92.44 299 LEU A CA 1
ATOM 2304 C C . LEU A 1 299 ? 0.893 20.583 -11.491 1.00 92.44 299 LEU A C 1
ATOM 2306 O O . LEU A 1 299 ? 1.497 20.063 -10.558 1.00 92.44 299 LEU A O 1
ATOM 2310 N N . GLU A 1 300 ? 0.121 21.652 -11.332 1.00 90.81 300 GLU A N 1
ATOM 2311 C CA . GLU A 1 300 ? -0.177 22.302 -10.050 1.00 90.81 300 GLU A CA 1
ATOM 2312 C C . GLU A 1 300 ? -1.472 21.771 -9.407 1.00 90.81 300 GLU A C 1
ATOM 2314 O O . GLU A 1 300 ? -1.919 22.306 -8.392 1.00 90.81 300 GLU A O 1
ATOM 2319 N N . ASP A 1 301 ? -2.083 20.716 -9.962 1.00 94.38 301 ASP A N 1
ATOM 2320 C CA . ASP A 1 301 ? -3.252 20.087 -9.354 1.00 94.38 301 ASP A CA 1
ATOM 2321 C C . ASP A 1 301 ? -2.914 19.497 -7.975 1.00 94.38 301 ASP A C 1
ATOM 2323 O O . ASP A 1 301 ? -1.942 18.757 -7.803 1.00 94.38 301 ASP A O 1
ATOM 2327 N N . ASP A 1 302 ? -3.746 19.827 -6.986 1.00 93.81 302 ASP A N 1
ATOM 2328 C CA . ASP A 1 302 ? -3.495 19.492 -5.584 1.00 93.81 302 ASP A CA 1
ATOM 2329 C C . ASP A 1 302 ? -3.476 17.979 -5.340 1.00 93.81 302 ASP A C 1
ATOM 2331 O O . ASP A 1 302 ? -2.653 17.508 -4.560 1.00 93.81 302 ASP A O 1
ATOM 2335 N N . GLN A 1 303 ? -4.296 17.186 -6.043 1.00 96.25 303 GLN A N 1
ATOM 2336 C CA . GLN A 1 303 ? -4.271 15.728 -5.877 1.00 96.25 303 GLN A CA 1
ATOM 2337 C C . GLN A 1 303 ? -2.992 15.128 -6.455 1.00 96.25 303 GLN A C 1
ATOM 2339 O O . GLN A 1 303 ? -2.397 14.239 -5.844 1.00 96.25 303 GLN A O 1
ATOM 2344 N N . VAL A 1 304 ? -2.544 15.641 -7.604 1.00 95.19 304 VAL A N 1
ATOM 2345 C CA . VAL A 1 304 ? -1.289 15.223 -8.239 1.00 95.19 304 VAL A CA 1
ATOM 2346 C C . VAL A 1 304 ? -0.104 15.522 -7.315 1.00 95.19 304 VAL A C 1
ATOM 2348 O O . VAL A 1 304 ? 0.724 14.642 -7.061 1.00 95.19 304 VAL A O 1
ATOM 2351 N N . TYR A 1 305 ? -0.049 16.736 -6.762 1.00 93.94 305 TYR A N 1
ATOM 2352 C CA . TYR A 1 305 ? 0.970 17.138 -5.792 1.00 93.94 305 TYR A CA 1
ATOM 2353 C C . TYR A 1 305 ? 0.917 16.304 -4.510 1.00 93.94 305 TYR A C 1
ATOM 2355 O O . TYR A 1 305 ? 1.935 15.743 -4.098 1.00 93.94 305 TYR A O 1
ATOM 2363 N N . SER A 1 306 ? -0.264 16.185 -3.904 1.00 94.4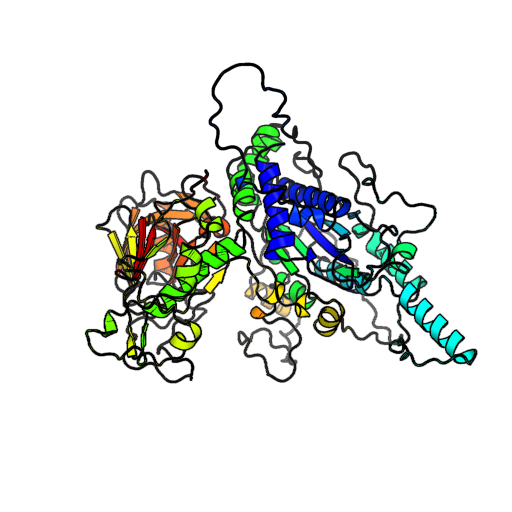4 306 SER A N 1
ATOM 2364 C CA . SER A 1 306 ? -0.459 15.513 -2.618 1.00 94.44 306 SER A CA 1
ATOM 2365 C C . SER A 1 306 ? -0.133 14.028 -2.711 1.00 94.44 306 SER A C 1
ATOM 2367 O O . SER A 1 306 ? 0.566 13.504 -1.845 1.00 94.44 306 SER A O 1
ATOM 2369 N N . TYR A 1 307 ? -0.525 13.357 -3.800 1.00 97.12 307 TYR A N 1
ATOM 2370 C CA . TYR A 1 307 ? -0.141 11.968 -4.039 1.00 97.12 307 TYR A CA 1
ATOM 2371 C C . TYR A 1 307 ? 1.382 11.809 -4.127 1.00 97.12 307 TYR A C 1
ATOM 2373 O O . TYR A 1 307 ? 1.965 11.009 -3.389 1.00 97.12 307 TYR A O 1
ATOM 2381 N N . ALA A 1 308 ? 2.049 12.590 -4.985 1.00 95.31 308 ALA A N 1
ATOM 2382 C CA . ALA A 1 308 ? 3.498 12.498 -5.154 1.00 95.31 308 ALA A CA 1
ATOM 2383 C C . ALA A 1 308 ? 4.236 12.793 -3.837 1.00 95.31 308 ALA A C 1
ATOM 2385 O O . ALA A 1 308 ? 5.157 12.069 -3.457 1.00 95.31 308 ALA A O 1
ATOM 2386 N N . ARG A 1 309 ? 3.786 13.808 -3.092 1.00 93.56 309 ARG A N 1
ATOM 2387 C CA . ARG A 1 309 ? 4.350 14.163 -1.788 1.00 93.56 309 ARG A CA 1
ATOM 2388 C C . ARG A 1 309 ? 4.128 13.067 -0.749 1.00 93.56 309 ARG A C 1
ATOM 2390 O O . ARG A 1 309 ? 5.058 12.742 -0.017 1.00 93.56 309 ARG A O 1
ATOM 2397 N N . SER A 1 310 ? 2.950 12.446 -0.724 1.00 95.00 310 SER A N 1
ATOM 2398 C CA . SER A 1 310 ? 2.642 11.337 0.186 1.00 95.00 310 SER A CA 1
ATOM 2399 C C . SER A 1 310 ? 3.598 10.157 0.001 1.00 95.00 310 SER A C 1
ATOM 2401 O O . SER A 1 310 ? 4.084 9.590 0.978 1.00 95.00 310 SER A O 1
ATOM 2403 N N . CYS A 1 311 ? 3.966 9.842 -1.242 1.00 96.50 311 CYS A N 1
ATOM 2404 C CA . CYS A 1 311 ? 4.904 8.766 -1.551 1.00 96.50 311 CYS A CA 1
ATOM 2405 C C . CYS A 1 311 ? 6.362 9.107 -1.190 1.00 96.50 311 CYS A C 1
ATOM 2407 O O . CYS A 1 311 ? 7.200 8.210 -1.119 1.00 96.50 311 CYS A O 1
ATOM 2409 N N . ALA A 1 312 ? 6.679 10.382 -0.940 1.00 94.06 312 ALA A N 1
ATOM 2410 C CA . ALA A 1 312 ? 7.989 10.800 -0.452 1.00 94.06 312 ALA A CA 1
ATOM 2411 C C . ALA A 1 312 ? 8.173 10.561 1.059 1.00 94.06 312 ALA A C 1
ATOM 2413 O O . ALA A 1 312 ? 9.299 10.685 1.551 1.00 94.06 312 ALA A O 1
ATOM 2414 N N . PHE A 1 313 ? 7.107 10.210 1.794 1.00 93.00 313 PHE A N 1
ATOM 2415 C CA . PHE A 1 313 ? 7.187 9.915 3.223 1.00 93.00 313 PHE A CA 1
ATOM 2416 C C . PHE A 1 313 ? 8.128 8.730 3.488 1.00 93.00 313 PHE A C 1
ATOM 2418 O O . PHE A 1 313 ? 7.936 7.626 2.981 1.00 93.00 313 PHE A O 1
ATOM 2425 N N . GLY A 1 314 ? 9.191 8.993 4.253 1.00 92.56 314 GLY A N 1
ATOM 2426 C CA . GLY A 1 314 ? 10.294 8.053 4.441 1.00 92.56 314 GLY A CA 1
ATOM 2427 C C . GLY A 1 314 ? 9.880 6.802 5.231 1.00 92.56 314 GLY A C 1
ATOM 2428 O O . GLY A 1 314 ? 9.306 6.948 6.315 1.00 92.56 314 GLY A O 1
ATOM 2429 N N . PRO A 1 315 ? 10.216 5.588 4.755 1.00 95.06 315 PRO A N 1
ATOM 2430 C CA . PRO A 1 315 ? 9.812 4.345 5.405 1.00 95.06 315 PRO A CA 1
ATOM 2431 C C . PRO A 1 315 ? 10.393 4.184 6.811 1.00 95.06 315 PRO A C 1
ATOM 2433 O O . PRO A 1 315 ? 9.748 3.601 7.673 1.00 95.06 315 PRO A O 1
ATOM 2436 N N . GLU A 1 316 ? 11.575 4.735 7.090 1.00 94.06 316 GLU A N 1
ATOM 2437 C CA . GLU A 1 316 ? 12.173 4.714 8.428 1.00 94.06 316 GLU A CA 1
ATOM 2438 C C . GLU A 1 316 ? 11.368 5.556 9.426 1.00 94.06 316 GLU A C 1
ATOM 2440 O O . GLU A 1 316 ? 11.166 5.129 10.561 1.00 94.06 316 GLU A O 1
ATOM 2445 N N . HIS A 1 317 ? 10.853 6.717 9.004 1.00 93.75 317 HIS A N 1
ATOM 2446 C CA . HIS A 1 317 ? 10.013 7.561 9.858 1.00 93.75 317 HIS A CA 1
ATOM 2447 C C . HIS A 1 317 ? 8.653 6.899 10.098 1.00 93.75 317 HIS A C 1
ATOM 2449 O O . HIS A 1 317 ? 8.201 6.813 11.240 1.00 93.75 317 HIS A O 1
ATOM 2455 N N . ALA A 1 318 ? 8.041 6.372 9.029 1.00 95.25 318 ALA A N 1
ATOM 2456 C CA . ALA A 1 318 ? 6.803 5.608 9.118 1.00 95.25 318 ALA A CA 1
ATOM 2457 C C . ALA A 1 318 ? 6.965 4.408 10.060 1.00 95.25 318 ALA A C 1
ATOM 2459 O O . ALA A 1 318 ? 6.129 4.201 10.930 1.00 95.25 318 ALA A O 1
ATOM 2460 N N . GLN A 1 319 ? 8.061 3.654 9.938 1.00 96.44 319 GLN A N 1
ATOM 2461 C CA . GLN A 1 319 ? 8.359 2.501 10.784 1.00 96.44 319 GLN A CA 1
ATOM 2462 C C . GLN A 1 319 ? 8.603 2.881 12.240 1.00 96.44 319 GLN A C 1
ATOM 2464 O O . GLN A 1 319 ? 8.118 2.188 13.130 1.00 96.44 319 GLN A O 1
ATOM 2469 N N . CYS A 1 320 ? 9.349 3.957 12.487 1.00 95.56 320 CYS A N 1
ATOM 2470 C CA . CYS A 1 320 ? 9.626 4.444 13.833 1.00 95.56 320 CYS A CA 1
ATOM 2471 C C . CYS A 1 320 ? 8.320 4.752 14.578 1.00 95.56 320 CYS A C 1
ATOM 2473 O O . CYS A 1 320 ? 8.090 4.231 15.670 1.00 95.56 320 CYS A O 1
ATOM 2475 N N . LEU A 1 321 ? 7.426 5.512 13.941 1.00 95.31 321 LEU A N 1
ATOM 2476 C CA . LEU A 1 321 ? 6.141 5.883 14.524 1.00 95.31 321 LEU A CA 1
ATOM 2477 C C . LEU A 1 321 ? 5.166 4.701 14.603 1.00 95.31 321 LEU A C 1
ATOM 2479 O O . LEU A 1 321 ? 4.554 4.478 15.646 1.00 95.31 321 LEU A O 1
ATOM 2483 N N . ALA A 1 322 ? 5.065 3.903 13.535 1.00 96.75 322 ALA A N 1
ATOM 2484 C CA . ALA A 1 322 ? 4.221 2.713 13.499 1.00 96.75 322 ALA A CA 1
ATOM 2485 C C . ALA A 1 322 ? 4.586 1.731 14.607 1.00 96.75 322 ALA A C 1
ATOM 2487 O O . ALA A 1 322 ? 3.699 1.227 15.284 1.00 96.75 322 ALA A O 1
ATOM 2488 N N . LYS A 1 323 ? 5.884 1.470 14.810 1.00 95.69 323 LYS A N 1
ATOM 2489 C CA . LYS A 1 323 ? 6.347 0.527 15.827 1.00 95.69 323 LYS A CA 1
ATOM 2490 C C . LYS A 1 323 ? 6.054 1.031 17.235 1.00 95.69 323 LYS A C 1
ATOM 2492 O O . LYS A 1 323 ? 5.628 0.239 18.062 1.00 95.69 323 LYS A O 1
ATOM 2497 N N . ALA A 1 324 ? 6.226 2.327 17.495 1.00 94.81 324 ALA A N 1
ATOM 2498 C CA . ALA A 1 324 ? 5.854 2.915 18.778 1.00 94.81 324 ALA A CA 1
ATOM 2499 C C . ALA A 1 324 ? 4.359 2.730 19.087 1.00 94.81 324 ALA A C 1
ATOM 2501 O O . ALA A 1 324 ? 4.005 2.354 20.202 1.00 94.81 324 ALA A O 1
ATOM 2502 N N . ILE A 1 325 ? 3.489 2.961 18.099 1.00 96.44 325 ILE A N 1
ATOM 2503 C CA . ILE A 1 325 ? 2.034 2.812 18.244 1.00 96.44 325 ILE A CA 1
ATOM 2504 C C . ILE A 1 325 ? 1.644 1.335 18.378 1.00 96.44 325 ILE A C 1
ATOM 2506 O O . ILE A 1 325 ? 0.968 0.973 19.336 1.00 96.44 325 ILE A O 1
ATOM 2510 N N . ALA A 1 326 ? 2.095 0.488 17.452 1.00 96.69 326 ALA A N 1
ATOM 2511 C CA . ALA A 1 326 ? 1.788 -0.939 17.409 1.00 96.69 326 ALA A CA 1
ATOM 2512 C C . ALA A 1 326 ? 2.248 -1.659 18.681 1.00 96.69 326 ALA A C 1
ATOM 2514 O O . ALA A 1 326 ? 1.433 -2.276 19.358 1.00 96.69 326 ALA A O 1
ATOM 2515 N N . ASP A 1 327 ? 3.518 -1.494 19.068 1.00 94.44 327 ASP A N 1
ATOM 2516 C CA . ASP A 1 327 ? 4.056 -2.133 20.269 1.00 94.44 327 ASP A CA 1
ATOM 2517 C C . ASP A 1 327 ? 3.295 -1.682 21.529 1.00 94.44 327 ASP A C 1
ATOM 2519 O O . ASP A 1 327 ? 3.076 -2.483 22.435 1.00 94.44 327 ASP A O 1
ATOM 2523 N N . SER A 1 328 ? 2.877 -0.410 21.597 1.00 94.19 328 SER A N 1
ATOM 2524 C CA . SER A 1 328 ? 2.088 0.105 22.723 1.00 94.19 328 SER A CA 1
ATOM 2525 C C . SER A 1 328 ? 0.691 -0.516 22.763 1.00 94.19 328 SER A C 1
ATOM 2527 O O . SER A 1 328 ? 0.239 -0.939 23.826 1.00 94.19 328 SER A O 1
ATOM 2529 N N . ILE A 1 329 ? 0.009 -0.611 21.617 1.00 95.56 329 ILE A N 1
ATOM 2530 C CA . ILE A 1 329 ? -1.307 -1.255 21.532 1.00 95.56 329 ILE A CA 1
ATOM 2531 C C . ILE A 1 329 ? -1.197 -2.732 21.915 1.00 95.56 329 ILE A C 1
ATOM 2533 O O . ILE A 1 329 ? -1.940 -3.185 22.788 1.00 95.56 329 ILE A O 1
ATOM 2537 N N . ASP A 1 330 ? -0.256 -3.471 21.335 1.00 93.81 330 ASP A N 1
ATOM 2538 C CA . ASP A 1 330 ? -0.097 -4.910 21.565 1.00 93.81 330 ASP A CA 1
ATOM 2539 C C . ASP A 1 330 ? 0.280 -5.222 23.023 1.00 93.81 330 ASP A C 1
ATOM 2541 O O . ASP A 1 330 ? -0.205 -6.201 23.609 1.00 93.81 330 ASP A O 1
ATOM 2545 N N . LEU A 1 331 ? 1.108 -4.367 23.638 1.00 91.69 331 LEU A N 1
ATOM 2546 C CA . LEU A 1 331 ? 1.508 -4.491 25.037 1.00 91.69 331 LEU A CA 1
ATOM 2547 C C . LEU A 1 331 ? 0.344 -4.201 25.990 1.00 91.69 331 LEU A C 1
ATOM 2549 O O . LEU A 1 331 ? 0.088 -4.994 26.896 1.00 91.69 331 LEU A O 1
ATOM 2553 N N . TYR A 1 332 ? -0.364 -3.083 25.808 1.00 92.88 332 TYR A N 1
ATOM 2554 C CA . TYR A 1 332 ? -1.356 -2.613 26.780 1.00 92.88 332 TYR A CA 1
ATOM 2555 C C . TYR A 1 332 ? -2.755 -3.195 26.582 1.00 92.88 332 TYR A C 1
ATOM 2557 O O . TYR A 1 332 ? -3.565 -3.133 27.509 1.00 92.88 332 TYR A O 1
ATOM 2565 N N . SER A 1 333 ? -3.054 -3.790 25.423 1.00 94.50 333 SER A N 1
ATOM 2566 C CA . SER A 1 333 ? -4.365 -4.401 25.141 1.00 94.50 333 SER A CA 1
ATOM 2567 C C . SER A 1 333 ? -4.648 -5.654 25.967 1.00 94.50 333 SER A C 1
ATOM 2569 O O . SER A 1 333 ? -5.802 -6.075 26.066 1.00 94.50 333 SER A O 1
ATOM 2571 N N . TRP A 1 334 ? -3.625 -6.239 26.595 1.00 93.56 334 TRP A N 1
ATOM 2572 C CA . TRP A 1 334 ? -3.722 -7.485 27.350 1.00 93.56 334 TRP A CA 1
ATOM 2573 C C . TRP A 1 334 ? -3.044 -7.352 28.716 1.00 93.56 334 TRP A C 1
ATOM 2575 O O . TRP A 1 334 ? -1.916 -6.876 28.813 1.00 93.56 334 TRP A O 1
ATOM 2585 N N . ARG A 1 335 ? -3.693 -7.821 29.790 1.00 92.38 335 ARG A N 1
ATOM 2586 C CA . ARG A 1 335 ? -2.996 -8.059 31.065 1.00 92.38 335 ARG A CA 1
ATOM 2587 C C . ARG A 1 335 ? -2.223 -9.366 30.974 1.00 92.38 335 ARG A C 1
ATOM 2589 O O . ARG A 1 335 ? -2.767 -10.357 30.488 1.00 92.38 335 ARG A O 1
ATOM 2596 N N . ARG A 1 336 ? -0.987 -9.378 31.472 1.00 89.25 336 ARG A N 1
ATOM 2597 C CA . ARG A 1 336 ? -0.098 -10.545 31.429 1.00 89.25 336 ARG A CA 1
ATOM 2598 C C . ARG A 1 336 ? 0.494 -10.862 32.797 1.00 89.25 336 ARG A C 1
ATOM 2600 O O . ARG A 1 336 ? 0.744 -9.963 33.600 1.00 89.25 336 ARG A O 1
ATOM 2607 N N . SER A 1 337 ? 0.759 -12.148 33.007 1.00 75.50 337 SER A N 1
ATOM 2608 C CA . SER A 1 337 ? 1.179 -12.734 34.291 1.00 75.50 337 SER A CA 1
ATOM 2609 C C . SER A 1 337 ? 2.512 -12.167 34.809 1.00 75.50 337 SER A C 1
ATOM 2611 O O . SER A 1 337 ? 2.683 -11.949 36.008 1.00 75.50 337 SER A O 1
ATOM 2613 N N . GLY A 1 338 ? 3.451 -11.861 33.905 1.00 64.31 338 GLY A N 1
ATOM 2614 C CA . GLY A 1 338 ? 4.768 -11.304 34.241 1.00 64.31 338 GLY A CA 1
ATOM 2615 C C . GLY A 1 338 ? 4.746 -9.890 34.839 1.00 64.31 338 GLY A C 1
ATOM 2616 O O . GLY A 1 338 ? 5.720 -9.477 35.463 1.00 64.31 338 GLY A O 1
ATOM 2617 N N . CYS A 1 339 ? 3.632 -9.154 34.733 1.00 52.88 339 CYS A N 1
ATOM 2618 C CA . CYS A 1 339 ? 3.474 -7.831 35.354 1.00 52.88 339 CYS A CA 1
ATOM 2619 C C . CYS A 1 339 ? 3.060 -7.899 36.840 1.00 52.88 339 CYS A C 1
ATOM 2621 O O . CYS A 1 339 ? 2.735 -6.875 37.445 1.00 52.88 339 CYS A O 1
ATOM 2623 N N . ALA A 1 340 ? 3.050 -9.092 37.445 1.00 36.28 340 ALA A N 1
ATOM 2624 C CA . ALA A 1 340 ? 2.649 -9.336 38.827 1.00 36.28 340 ALA A CA 1
ATOM 2625 C C . ALA A 1 340 ? 3.721 -8.930 39.857 1.00 36.28 340 ALA A C 1
ATOM 2627 O O . ALA A 1 340 ? 4.177 -9.731 40.670 1.00 36.28 340 ALA A O 1
ATOM 2628 N N . GLY A 1 341 ? 4.074 -7.650 39.896 1.00 35.47 341 GLY A N 1
ATOM 2629 C CA . GLY A 1 341 ? 4.373 -7.024 41.179 1.00 35.47 341 GLY A CA 1
ATOM 2630 C C . GLY A 1 341 ? 3.061 -6.503 41.786 1.00 35.47 341 GLY A C 1
ATOM 2631 O O . GLY A 1 341 ? 2.124 -6.185 41.054 1.00 35.47 341 GLY A O 1
ATOM 2632 N N . GLY A 1 342 ? 2.953 -6.450 43.120 1.00 29.98 342 GLY A N 1
ATOM 2633 C CA . GLY A 1 342 ? 1.737 -6.017 43.835 1.00 29.98 342 GLY A CA 1
ATOM 2634 C C . GLY A 1 342 ? 1.193 -4.654 43.373 1.00 29.98 342 GLY A C 1
ATOM 2635 O O . GLY A 1 342 ? 1.811 -3.978 42.565 1.00 29.98 342 GLY A O 1
ATOM 2636 N N . ALA A 1 343 ? 0.047 -4.201 43.890 1.00 35.97 343 ALA A N 1
ATOM 2637 C CA . ALA A 1 343 ? -0.642 -2.984 43.418 1.00 35.97 343 ALA A CA 1
ATOM 2638 C C . ALA A 1 343 ? 0.247 -1.724 43.223 1.00 35.97 343 ALA A C 1
ATOM 2640 O O . ALA A 1 343 ? -0.105 -0.872 42.415 1.00 35.97 343 ALA A O 1
ATOM 2641 N N . ALA A 1 344 ? 1.400 -1.631 43.899 1.00 34.12 344 ALA A N 1
ATOM 2642 C CA . ALA A 1 344 ? 2.421 -0.598 43.697 1.00 34.12 344 ALA A CA 1
ATOM 2643 C C . ALA A 1 344 ? 3.338 -0.799 42.464 1.00 34.12 344 ALA A C 1
ATOM 2645 O O . ALA A 1 344 ? 3.761 0.175 41.859 1.00 34.12 344 ALA A O 1
ATOM 2646 N N . ALA A 1 345 ? 3.629 -2.031 42.046 1.00 37.78 345 ALA A N 1
ATOM 2647 C CA . ALA A 1 345 ? 4.419 -2.330 40.847 1.00 37.78 345 ALA A CA 1
ATOM 2648 C C . ALA A 1 345 ? 3.585 -2.321 39.555 1.00 37.78 345 ALA A C 1
ATOM 2650 O O . ALA A 1 345 ? 4.147 -2.173 38.477 1.00 37.78 345 ALA A O 1
ATOM 2651 N N . ARG A 1 346 ? 2.245 -2.331 39.650 1.00 43.22 346 ARG A N 1
ATOM 2652 C CA . ARG A 1 346 ? 1.370 -1.947 38.522 1.00 43.22 346 ARG A CA 1
ATOM 2653 C C . ARG A 1 346 ? 1.567 -0.489 38.075 1.00 43.22 346 ARG A C 1
ATOM 2655 O O . ARG A 1 346 ? 1.065 -0.121 37.021 1.00 43.22 346 ARG A O 1
ATOM 2662 N N . ALA A 1 347 ? 2.260 0.323 38.878 1.00 37.28 347 ALA A N 1
ATOM 2663 C CA . ALA A 1 347 ? 2.606 1.707 38.573 1.00 37.28 347 ALA A CA 1
ATOM 2664 C C . ALA A 1 347 ? 4.045 1.890 38.060 1.00 37.28 347 ALA A C 1
ATOM 2666 O O . ALA A 1 347 ? 4.407 3.016 37.728 1.00 37.28 347 ALA A O 1
ATOM 2667 N N . ALA A 1 348 ? 4.857 0.826 37.958 1.00 45.59 348 ALA A N 1
ATOM 2668 C CA . ALA A 1 348 ? 6.063 0.898 37.141 1.00 45.59 348 ALA A CA 1
ATOM 2669 C C . ALA A 1 348 ? 5.588 0.981 35.687 1.00 45.59 348 ALA A C 1
ATOM 2671 O O . ALA A 1 348 ? 5.175 -0.014 35.092 1.00 45.59 348 ALA A O 1
ATOM 2672 N N . GLN A 1 349 ? 5.508 2.208 35.182 1.00 59.34 349 GLN A N 1
ATOM 2673 C CA . GLN A 1 349 ? 5.053 2.535 33.842 1.00 59.34 349 GLN A CA 1
ATOM 2674 C C . GLN A 1 349 ? 6.048 1.979 32.836 1.00 59.34 349 GLN A C 1
ATOM 2676 O O . GLN A 1 349 ? 7.051 2.598 32.499 1.00 59.34 349 GLN A O 1
ATOM 2681 N N . VAL A 1 350 ? 5.785 0.751 32.414 1.00 70.88 350 VAL A N 1
ATOM 2682 C CA . VAL A 1 350 ? 6.607 0.072 31.434 1.00 70.88 350 VAL A CA 1
ATOM 2683 C C . VAL A 1 350 ? 6.265 0.611 30.053 1.00 70.88 350 VAL A C 1
ATOM 2685 O O . VAL A 1 350 ? 5.141 0.440 29.578 1.00 70.88 350 VAL A O 1
ATOM 2688 N N . TYR A 1 351 ? 7.253 1.218 29.403 1.00 80.75 351 TYR A N 1
ATOM 2689 C CA . TYR A 1 351 ? 7.144 1.737 28.047 1.00 80.75 351 TYR A CA 1
ATOM 2690 C C . TYR A 1 351 ? 7.876 0.831 27.046 1.00 80.75 351 TYR A C 1
ATOM 2692 O O . TYR A 1 351 ? 8.994 0.375 27.327 1.00 80.75 351 TYR A O 1
ATOM 2700 N N . PRO A 1 352 ? 7.287 0.564 25.864 1.00 88.00 352 PRO A N 1
ATOM 2701 C CA . PRO A 1 352 ? 8.002 -0.064 24.761 1.00 88.00 352 PRO A CA 1
ATOM 2702 C C . PRO A 1 352 ? 9.271 0.713 24.415 1.00 88.00 352 PRO A C 1
ATOM 2704 O O . PRO A 1 352 ? 9.220 1.928 24.247 1.00 88.00 352 PRO A O 1
ATOM 2707 N N . ALA A 1 353 ? 10.402 0.037 24.199 1.00 88.75 353 ALA A N 1
ATOM 2708 C CA . ALA A 1 353 ? 11.622 0.716 23.739 1.00 88.75 353 ALA A CA 1
ATOM 2709 C C . ALA A 1 353 ? 11.399 1.559 22.462 1.00 88.75 353 ALA A C 1
ATOM 2711 O O . ALA A 1 353 ? 12.048 2.584 22.248 1.00 88.75 353 ALA A O 1
ATOM 2712 N N . SER A 1 354 ? 10.447 1.144 21.623 1.00 92.00 354 SER A N 1
ATOM 2713 C CA . SER A 1 354 ? 10.046 1.845 20.407 1.00 92.00 354 SER A CA 1
ATOM 2714 C C . SER A 1 354 ? 9.374 3.195 20.658 1.00 92.00 354 SER A C 1
ATOM 2716 O O . SER A 1 354 ? 9.614 4.114 19.874 1.00 92.00 354 SER A O 1
ATOM 2718 N N . ILE A 1 355 ? 8.602 3.370 21.741 1.00 91.19 355 ILE A N 1
ATOM 2719 C CA . ILE A 1 355 ? 8.003 4.677 22.061 1.00 91.19 355 ILE A CA 1
ATOM 2720 C C . ILE A 1 355 ? 9.084 5.674 22.474 1.00 91.19 355 ILE A C 1
ATOM 2722 O O . ILE A 1 355 ? 9.107 6.799 21.979 1.00 91.19 355 ILE A O 1
ATOM 2726 N N . THR A 1 356 ? 10.047 5.237 23.289 1.00 88.69 356 THR A N 1
ATOM 2727 C CA . THR A 1 356 ? 11.205 6.048 23.677 1.00 88.69 356 THR A CA 1
ATOM 2728 C C . THR A 1 356 ? 12.032 6.433 22.452 1.00 88.69 356 THR A C 1
ATOM 2730 O O . THR A 1 356 ? 12.371 7.604 22.288 1.00 88.69 356 THR A O 1
ATOM 2733 N N . ALA A 1 357 ? 12.294 5.482 21.549 1.00 91.12 357 ALA A N 1
ATOM 2734 C CA . ALA A 1 357 ? 13.017 5.744 20.307 1.00 91.12 357 ALA A CA 1
ATOM 2735 C C . ALA A 1 357 ? 12.298 6.772 19.414 1.00 91.12 357 ALA A C 1
ATOM 2737 O O . ALA A 1 357 ? 12.944 7.668 18.872 1.00 91.12 357 ALA A O 1
ATOM 2738 N N . ALA A 1 358 ? 10.968 6.689 19.293 1.00 93.25 358 ALA A N 1
ATOM 2739 C CA . ALA A 1 358 ? 10.184 7.662 18.535 1.00 93.25 358 ALA A CA 1
ATOM 2740 C C . ALA A 1 358 ? 10.236 9.061 19.165 1.00 93.25 358 ALA A C 1
ATOM 2742 O O . ALA A 1 358 ? 10.497 10.039 18.469 1.00 93.25 358 ALA A O 1
ATOM 2743 N N . LEU A 1 359 ? 10.076 9.166 20.486 1.00 91.88 359 LEU A N 1
ATOM 2744 C CA . LEU A 1 359 ? 10.147 10.441 21.210 1.00 91.88 359 LEU A CA 1
ATOM 2745 C C . LEU A 1 359 ? 11.528 11.098 21.128 1.00 91.88 359 LEU A C 1
ATOM 2747 O O . LEU A 1 359 ? 11.618 12.321 21.126 1.00 91.88 359 LEU A O 1
ATOM 2751 N N . GLN A 1 360 ? 12.595 10.312 21.004 1.00 91.88 360 GLN A N 1
ATOM 2752 C CA . GLN A 1 360 ? 13.965 10.812 20.857 1.00 91.88 360 GLN A CA 1
ATOM 2753 C C . GLN A 1 360 ? 14.364 11.102 19.398 1.00 91.88 360 GLN A C 1
ATOM 2755 O O . GLN A 1 360 ? 15.435 11.661 19.156 1.00 91.88 360 GLN A O 1
ATOM 2760 N N . SER A 1 361 ? 13.527 10.755 18.415 1.00 91.94 361 SER A N 1
ATOM 2761 C CA . SER A 1 361 ? 13.850 10.916 16.995 1.00 91.94 361 SER A CA 1
ATOM 2762 C C . SER A 1 361 ? 13.693 12.364 16.524 1.00 91.94 361 SER A C 1
ATOM 2764 O O . SER A 1 361 ? 12.606 12.815 16.167 1.00 91.94 361 SER A O 1
ATOM 2766 N N . ALA A 1 362 ? 14.806 13.099 16.458 1.00 91.44 362 ALA A N 1
ATOM 2767 C CA . ALA A 1 362 ? 14.828 14.460 15.913 1.00 91.44 362 ALA A CA 1
ATOM 2768 C C . ALA A 1 362 ? 14.334 14.526 14.455 1.00 91.44 362 ALA A C 1
ATOM 2770 O O . ALA A 1 362 ? 13.700 15.499 14.055 1.00 91.44 362 ALA A O 1
ATOM 2771 N N . GLU A 1 363 ? 14.593 13.481 13.665 1.00 89.12 363 GLU A N 1
ATOM 2772 C CA . GLU A 1 363 ? 14.136 13.387 12.276 1.00 89.12 363 GLU A CA 1
ATOM 2773 C C . GLU A 1 363 ? 12.611 13.279 12.198 1.00 89.12 363 GLU A C 1
ATOM 2775 O O . GLU A 1 363 ? 11.986 13.978 11.402 1.00 89.12 363 GLU A O 1
ATOM 2780 N N . LEU A 1 364 ? 11.993 12.476 13.069 1.00 89.88 364 LEU A N 1
ATOM 2781 C CA . LEU A 1 364 ? 10.537 12.359 13.136 1.00 89.88 364 LEU A CA 1
ATOM 2782 C C . LEU A 1 364 ? 9.889 13.692 13.538 1.00 89.88 364 LEU A C 1
ATOM 2784 O O . LEU A 1 364 ? 8.932 14.132 12.901 1.00 89.88 364 LEU A O 1
ATOM 2788 N N . TRP A 1 365 ? 10.451 14.378 14.534 1.00 91.31 365 TRP A N 1
ATOM 2789 C CA . TRP A 1 365 ? 9.948 15.676 15.006 1.00 91.31 365 TRP A CA 1
ATOM 2790 C C . TRP A 1 365 ? 10.275 16.852 14.083 1.00 91.31 365 TRP A C 1
ATOM 2792 O O . TRP A 1 365 ? 9.739 17.940 14.261 1.00 91.31 365 TRP A O 1
ATOM 2802 N N . SER A 1 366 ? 11.100 16.641 13.054 1.00 89.31 366 SER A N 1
ATOM 2803 C CA . SER A 1 366 ? 11.210 17.592 11.941 1.00 89.31 366 SER A CA 1
ATOM 2804 C C . SER A 1 366 ? 9.999 17.537 10.999 1.00 89.31 366 SER A C 1
ATOM 2806 O O . SER A 1 366 ? 9.768 18.468 10.230 1.00 89.31 366 SER A O 1
ATOM 2808 N N . ILE A 1 367 ? 9.222 16.449 11.065 1.00 89.38 367 ILE A N 1
ATOM 2809 C CA . ILE A 1 367 ? 8.049 16.202 10.225 1.00 89.38 367 ILE A CA 1
ATOM 2810 C C . ILE A 1 367 ? 6.768 16.515 10.991 1.00 89.38 367 ILE A C 1
ATOM 2812 O O . ILE A 1 367 ? 5.894 17.176 10.445 1.00 89.38 367 ILE A O 1
ATOM 2816 N N . PHE A 1 368 ? 6.645 16.066 12.238 1.00 90.88 368 PHE A N 1
ATOM 2817 C CA . PHE A 1 368 ? 5.439 16.236 13.053 1.00 90.88 368 PHE A CA 1
ATOM 2818 C C . PHE A 1 368 ? 5.626 17.302 14.126 1.00 90.88 368 PHE A C 1
ATOM 2820 O O . PHE A 1 368 ? 6.715 17.450 14.678 1.00 90.88 368 PHE A O 1
ATOM 2827 N N . ASN A 1 369 ? 4.552 18.018 14.461 1.00 90.56 369 ASN A N 1
ATOM 2828 C CA . ASN A 1 369 ? 4.577 18.947 15.585 1.00 90.56 369 ASN A CA 1
ATOM 2829 C C . ASN A 1 369 ? 4.863 18.204 16.893 1.00 90.56 369 ASN A C 1
ATOM 2831 O O . ASN A 1 369 ? 4.388 17.087 17.117 1.00 90.56 369 ASN A O 1
ATOM 2835 N N . THR A 1 370 ? 5.589 18.863 17.795 1.00 86.94 370 THR A N 1
ATOM 2836 C CA . THR A 1 370 ? 5.839 18.332 19.134 1.00 86.94 370 THR A CA 1
ATOM 2837 C C . THR A 1 370 ? 4.524 17.944 19.810 1.00 86.94 370 THR A C 1
ATOM 2839 O O . THR A 1 370 ? 3.567 18.723 19.848 1.00 86.94 370 THR A O 1
ATOM 2842 N N . GLY A 1 371 ? 4.498 16.731 20.357 1.00 88.94 371 GLY A N 1
ATOM 2843 C CA . GLY A 1 371 ? 3.334 16.167 21.027 1.00 88.94 371 GLY A CA 1
ATOM 2844 C C . GLY A 1 371 ? 2.353 15.430 20.116 1.00 88.94 371 GLY A C 1
ATOM 2845 O O . GLY A 1 371 ? 1.280 15.074 20.590 1.00 88.94 371 GLY A O 1
ATOM 2846 N N . ALA A 1 372 ? 2.690 15.164 18.849 1.00 93.62 372 ALA A N 1
ATOM 2847 C CA . ALA A 1 372 ? 1.905 14.246 18.014 1.00 93.62 372 ALA A CA 1
ATOM 2848 C C . ALA A 1 372 ? 1.904 12.807 18.559 1.00 93.62 372 ALA A C 1
ATOM 2850 O O . ALA A 1 372 ? 0.926 12.087 18.391 1.00 93.62 372 ALA A O 1
ATOM 2851 N N . LEU A 1 373 ? 2.971 12.412 19.261 1.00 93.88 373 LEU A N 1
ATOM 2852 C CA . LEU A 1 373 ? 3.027 11.231 20.121 1.00 93.88 373 LEU A CA 1
ATOM 2853 C C . LEU A 1 373 ? 3.424 11.697 21.519 1.00 93.88 373 LEU A C 1
ATOM 2855 O O . LEU A 1 373 ? 4.394 12.441 21.661 1.00 93.88 373 LEU A O 1
ATOM 2859 N N . ASN A 1 374 ? 2.699 11.254 22.538 1.00 89.31 374 ASN A N 1
ATOM 2860 C CA . ASN A 1 374 ? 3.004 11.546 23.932 1.00 89.31 374 ASN A CA 1
ATOM 2861 C C . ASN A 1 374 ? 2.899 10.297 24.792 1.00 89.31 374 ASN A C 1
ATOM 2863 O O . ASN A 1 374 ? 2.116 9.386 24.524 1.00 89.31 374 ASN A O 1
ATOM 2867 N N . VAL A 1 375 ? 3.634 10.347 25.893 1.00 85.75 375 VAL A N 1
ATOM 2868 C CA . VAL A 1 375 ? 3.464 9.491 27.062 1.00 85.75 375 VAL A CA 1
ATOM 2869 C C . VAL A 1 375 ? 2.732 10.335 28.097 1.00 85.75 375 VAL A C 1
ATOM 2871 O O . VAL A 1 375 ? 3.194 11.426 28.432 1.00 85.75 375 VAL A O 1
ATOM 2874 N N . CYS A 1 376 ? 1.550 9.911 28.541 1.00 65.81 376 CYS A N 1
ATOM 2875 C CA . CYS A 1 376 ? 0.651 10.780 29.313 1.00 65.81 376 CYS A CA 1
ATOM 2876 C C . CYS A 1 376 ? 1.014 10.899 30.805 1.00 65.81 376 CYS A C 1
ATOM 2878 O O . CYS A 1 376 ? 0.308 11.581 31.546 1.00 65.81 376 CYS A O 1
ATOM 2880 N N . ALA A 1 377 ? 2.141 10.338 31.248 1.00 58.03 377 ALA A N 1
ATOM 2881 C CA . ALA A 1 377 ? 2.611 10.468 32.619 1.00 58.03 377 ALA A CA 1
ATOM 2882 C C . ALA A 1 377 ? 4.034 11.025 32.711 1.00 58.03 377 ALA A C 1
ATOM 2884 O O . ALA A 1 377 ? 4.887 10.774 31.864 1.00 58.03 377 ALA A O 1
ATOM 2885 N N . SER A 1 378 ? 4.262 11.792 33.782 1.00 47.00 378 SER A N 1
ATOM 2886 C CA . SER A 1 378 ? 5.548 12.353 34.198 1.00 47.00 378 SER A CA 1
ATOM 2887 C C . SER A 1 378 ? 6.582 11.238 34.377 1.00 47.00 378 SER A C 1
ATOM 2889 O O . SER A 1 378 ? 6.792 10.756 35.490 1.00 47.00 378 SER A O 1
ATOM 2891 N N . ALA A 1 379 ? 7.254 10.859 33.292 1.00 41.62 379 ALA A N 1
ATOM 2892 C CA . ALA A 1 379 ? 8.509 10.134 33.338 1.00 41.62 379 ALA A CA 1
ATOM 2893 C C . ALA A 1 379 ? 9.533 11.028 34.051 1.00 41.62 379 ALA A C 1
ATOM 2895 O O . ALA A 1 379 ? 10.241 11.837 33.451 1.00 41.62 379 ALA A O 1
ATOM 2896 N N . THR A 1 380 ? 9.584 10.939 35.378 1.00 42.44 380 THR A N 1
ATOM 2897 C CA . THR A 1 380 ? 10.799 11.299 36.096 1.00 42.44 380 THR A CA 1
ATOM 2898 C C . THR A 1 380 ? 11.854 10.328 35.592 1.00 42.44 380 THR A C 1
ATOM 2900 O O . THR A 1 380 ? 11.715 9.131 35.819 1.00 42.44 380 THR A O 1
ATOM 2903 N N . ALA A 1 381 ? 12.855 10.850 34.880 1.00 43.94 381 ALA A N 1
ATOM 2904 C CA . ALA A 1 381 ? 13.850 10.152 34.055 1.00 43.94 381 ALA A CA 1
ATOM 2905 C C . ALA A 1 381 ? 14.702 9.050 34.739 1.00 43.94 381 ALA A C 1
ATOM 2907 O O . ALA A 1 381 ? 15.735 8.656 34.206 1.00 43.94 381 ALA A O 1
ATOM 2908 N N . ALA A 1 382 ? 14.334 8.589 35.933 1.00 42.94 382 ALA A N 1
ATOM 2909 C CA . ALA A 1 382 ? 15.129 7.702 36.768 1.00 42.94 382 ALA A CA 1
ATOM 2910 C C . ALA A 1 382 ? 14.730 6.215 36.701 1.00 42.94 382 ALA A C 1
ATOM 2912 O O . ALA A 1 382 ? 15.525 5.405 37.161 1.00 42.94 382 ALA A O 1
ATOM 2913 N N . ASP A 1 383 ? 13.575 5.844 36.128 1.00 47.00 383 ASP A N 1
ATOM 2914 C CA . ASP A 1 383 ? 13.069 4.452 36.181 1.00 47.00 383 ASP A CA 1
ATOM 2915 C C . ASP A 1 383 ? 12.678 3.840 34.818 1.00 47.00 383 ASP A C 1
ATOM 2917 O O . ASP A 1 383 ? 12.077 2.765 34.763 1.00 47.00 383 ASP A O 1
ATOM 2921 N N . ASP A 1 384 ? 13.057 4.475 33.702 1.00 52.53 384 ASP A N 1
ATOM 2922 C CA . ASP A 1 384 ? 12.726 4.006 32.347 1.00 52.53 384 ASP A CA 1
ATOM 2923 C C . ASP A 1 384 ? 13.539 2.759 31.956 1.00 52.53 384 ASP A C 1
ATOM 2925 O O . ASP A 1 384 ? 14.517 2.801 31.206 1.00 52.53 384 ASP A O 1
ATOM 2929 N N . THR A 1 385 ? 13.108 1.602 32.452 1.00 57.91 385 THR A N 1
ATOM 2930 C CA . THR A 1 385 ? 13.495 0.311 31.885 1.00 57.91 385 THR A CA 1
ATOM 2931 C C . THR A 1 385 ? 12.658 0.066 30.635 1.00 57.91 385 THR A C 1
ATOM 2933 O O . THR A 1 385 ? 11.544 -0.458 30.677 1.00 57.91 385 THR A O 1
ATOM 2936 N N . ALA A 1 386 ? 13.204 0.494 29.496 1.00 66.31 386 ALA A N 1
ATOM 2937 C CA . ALA A 1 386 ? 12.655 0.188 28.184 1.00 66.31 386 ALA A CA 1
ATOM 2938 C C . ALA A 1 386 ? 12.408 -1.323 28.075 1.00 66.31 386 ALA A C 1
ATOM 2940 O O . ALA A 1 386 ? 13.330 -2.126 28.241 1.00 66.31 386 ALA A O 1
ATOM 2941 N N . THR A 1 387 ? 11.160 -1.715 27.831 1.00 73.44 387 THR A N 1
ATOM 2942 C CA . THR A 1 387 ? 10.800 -3.133 27.791 1.00 73.44 387 THR A CA 1
ATOM 2943 C C . THR A 1 387 ? 10.989 -3.720 26.409 1.00 73.44 387 THR A C 1
ATOM 2945 O O . THR A 1 387 ? 10.607 -3.129 25.395 1.00 73.44 387 THR A O 1
ATOM 2948 N N . ASP A 1 388 ? 11.567 -4.921 26.396 1.00 81.38 388 ASP A N 1
ATOM 2949 C CA . ASP A 1 388 ? 11.544 -5.800 25.239 1.00 81.38 388 ASP A CA 1
ATOM 2950 C C . ASP A 1 388 ? 10.117 -6.327 25.050 1.00 81.38 388 ASP A C 1
ATOM 2952 O O . ASP A 1 388 ? 9.660 -7.252 25.726 1.00 81.38 388 ASP A O 1
ATOM 2956 N N . VAL A 1 389 ? 9.404 -5.686 24.129 1.00 83.25 389 VAL A N 1
ATOM 2957 C CA . VAL A 1 389 ? 8.014 -5.996 23.789 1.00 83.25 389 VAL A CA 1
ATOM 2958 C C . VAL A 1 389 ? 7.887 -7.445 23.333 1.00 83.25 389 VAL A C 1
ATOM 2960 O O . VAL A 1 389 ? 6.960 -8.127 23.747 1.00 83.25 389 VAL A O 1
ATOM 2963 N N . GLU A 1 390 ? 8.842 -7.965 22.562 1.00 84.69 390 GLU A N 1
ATOM 2964 C CA . GLU A 1 390 ? 8.806 -9.349 22.080 1.00 84.69 390 GLU A CA 1
ATOM 2965 C C . GLU A 1 390 ? 8.876 -10.357 23.229 1.00 84.69 390 GLU A C 1
ATOM 2967 O O . GLU A 1 390 ? 8.208 -11.391 23.200 1.00 84.69 390 GLU A O 1
ATOM 2972 N N . ALA A 1 391 ? 9.666 -10.064 24.263 1.00 86.31 391 ALA A N 1
ATOM 2973 C CA . ALA A 1 391 ? 9.680 -10.873 25.475 1.00 86.31 391 ALA A CA 1
ATOM 2974 C C . ALA A 1 391 ? 8.347 -10.757 26.231 1.00 86.31 391 ALA A C 1
ATOM 2976 O O . ALA A 1 391 ? 7.755 -11.778 26.578 1.00 86.31 391 ALA A O 1
ATOM 2977 N N . ALA A 1 392 ? 7.834 -9.538 26.412 1.00 86.56 392 ALA A N 1
ATOM 2978 C CA . ALA A 1 392 ? 6.572 -9.299 27.110 1.00 86.56 392 ALA A CA 1
ATOM 2979 C C . ALA A 1 392 ? 5.367 -9.956 26.411 1.00 86.56 392 ALA A C 1
ATOM 2981 O O . ALA A 1 392 ? 4.487 -10.498 27.077 1.00 86.56 392 ALA A O 1
ATOM 2982 N N . LEU A 1 393 ? 5.328 -9.974 25.075 1.00 87.06 393 LEU A N 1
ATOM 2983 C CA . LEU A 1 393 ? 4.242 -10.580 24.299 1.00 87.06 393 LEU A CA 1
ATOM 2984 C C . LEU A 1 393 ? 4.189 -12.114 24.416 1.00 87.06 393 LEU A C 1
ATOM 2986 O O . LEU A 1 393 ? 3.137 -12.702 24.143 1.00 87.06 393 LEU A O 1
ATOM 2990 N N . ARG A 1 394 ? 5.273 -12.765 24.863 1.00 89.88 394 ARG A N 1
ATOM 2991 C CA . ARG A 1 394 ? 5.303 -14.214 25.140 1.00 89.88 394 ARG A CA 1
ATOM 2992 C C . ARG A 1 394 ? 4.695 -14.580 26.491 1.00 89.88 394 ARG A C 1
ATOM 2994 O O . ARG A 1 394 ? 4.318 -15.736 26.671 1.00 89.88 394 ARG A O 1
ATOM 3001 N N . GLU A 1 395 ? 4.575 -13.625 27.411 1.00 90.25 395 GLU A N 1
ATOM 3002 C CA . GLU A 1 395 ? 3.973 -13.871 28.721 1.00 90.25 395 GLU A CA 1
ATOM 3003 C C . GLU A 1 395 ? 2.478 -14.210 28.586 1.00 90.25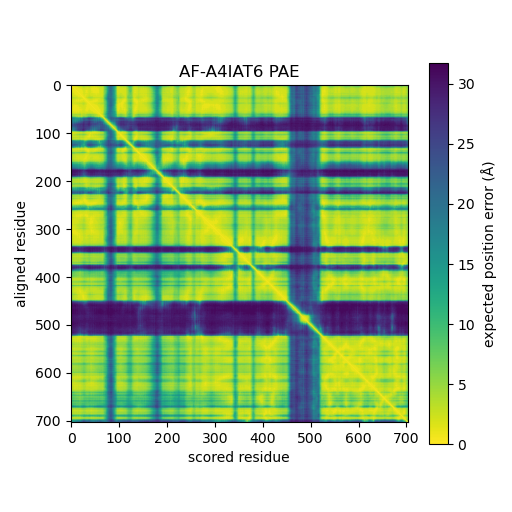 395 GLU A C 1
ATOM 3005 O O . GLU A 1 395 ? 1.773 -13.555 27.803 1.00 90.25 395 GLU A O 1
ATOM 3010 N N . PRO A 1 396 ? 1.956 -15.190 29.349 1.00 92.31 396 PRO A N 1
ATOM 3011 C CA . PRO A 1 396 ? 0.559 -15.596 29.251 1.00 92.31 396 PRO A CA 1
ATOM 3012 C C . PRO A 1 396 ? -0.407 -14.454 29.568 1.00 92.31 396 PRO A C 1
ATOM 3014 O O . PRO A 1 396 ? -0.235 -13.728 30.556 1.00 92.31 396 PRO A O 1
ATOM 3017 N N . ILE A 1 397 ? -1.441 -14.336 28.736 1.00 93.69 397 ILE A N 1
ATOM 3018 C CA . ILE A 1 397 ? -2.542 -13.384 28.887 1.00 93.69 397 ILE A CA 1
ATOM 3019 C C . ILE A 1 397 ? -3.481 -13.862 30.006 1.00 93.69 397 ILE A C 1
ATOM 3021 O O . ILE A 1 397 ? -3.890 -15.023 30.018 1.00 93.69 397 ILE A O 1
ATOM 3025 N N . GLU A 1 398 ? -3.850 -12.938 30.899 1.00 93.38 398 GLU A N 1
ATOM 3026 C CA . GLU A 1 398 ? -4.765 -13.136 32.040 1.00 93.38 398 GLU A CA 1
ATOM 3027 C C . GLU A 1 398 ? -6.109 -12.396 31.887 1.00 93.38 398 GLU A C 1
ATOM 3029 O O . GLU A 1 398 ? -6.971 -12.428 32.772 1.00 93.38 398 GLU A O 1
ATOM 3034 N N . GLY A 1 399 ? -6.284 -11.661 30.791 1.00 93.56 399 GLY A N 1
ATOM 3035 C CA . GLY A 1 399 ? -7.527 -10.980 30.447 1.00 93.56 399 GLY A CA 1
ATOM 3036 C C . GLY A 1 399 ? -7.301 -9.687 29.665 1.00 93.56 399 GLY A C 1
ATOM 3037 O O . GLY A 1 399 ? -6.153 -9.310 29.403 1.00 93.56 399 GLY A O 1
ATOM 3038 N N . PRO A 1 400 ? -8.387 -8.979 29.314 1.00 93.69 400 PRO A N 1
ATOM 3039 C CA . PRO A 1 400 ? -8.301 -7.681 28.656 1.00 93.69 400 PRO A CA 1
ATOM 3040 C C . PRO A 1 400 ? -7.476 -6.681 29.473 1.00 93.69 400 PRO A C 1
ATOM 3042 O O . PRO A 1 400 ? -7.584 -6.612 30.705 1.00 93.69 400 PRO A O 1
ATOM 3045 N N . GLY A 1 401 ? -6.630 -5.942 28.764 1.00 93.44 401 GLY A N 1
ATOM 3046 C CA . GLY A 1 401 ? -5.779 -4.883 29.288 1.00 93.44 401 GLY A CA 1
ATOM 3047 C C . GLY A 1 401 ? -6.515 -3.557 29.442 1.00 93.44 401 GLY A C 1
ATOM 3048 O O . GLY A 1 401 ? -7.675 -3.504 29.853 1.00 93.44 401 GLY A O 1
ATOM 3049 N N . MET A 1 402 ? -5.810 -2.470 29.152 1.00 93.88 402 MET A N 1
ATOM 3050 C CA . MET A 1 402 ? -6.402 -1.139 29.109 1.00 93.88 402 MET A CA 1
ATOM 3051 C C . MET A 1 402 ? -7.226 -0.968 27.830 1.00 93.88 402 MET A C 1
ATOM 3053 O O . MET A 1 402 ? -6.816 -1.455 26.778 1.00 93.88 402 MET A O 1
ATOM 3057 N N . PRO A 1 403 ? -8.371 -0.269 27.886 1.00 96.44 403 PRO A N 1
ATOM 3058 C CA . PRO A 1 403 ? -9.141 0.004 26.686 1.00 96.44 403 PRO A CA 1
ATOM 3059 C C . PRO A 1 403 ? -8.413 1.001 25.779 1.00 96.44 403 PRO A C 1
ATOM 3061 O O . PRO A 1 403 ? -7.830 1.980 26.256 1.00 96.44 403 PRO A O 1
ATOM 3064 N N . LEU A 1 404 ? -8.505 0.778 24.469 1.00 98.25 404 LEU A N 1
ATOM 3065 C CA . LEU A 1 404 ? -8.096 1.749 23.456 1.00 98.25 404 LEU A CA 1
ATOM 3066 C C . LEU A 1 404 ? -9.261 2.702 23.174 1.00 98.25 404 LEU A C 1
ATOM 3068 O O . LEU A 1 404 ? -10.396 2.268 22.967 1.00 98.25 404 LEU A O 1
ATOM 3072 N N . LEU A 1 405 ? -8.987 4.004 23.202 1.00 98.44 405 LEU A N 1
ATOM 3073 C CA . LEU A 1 405 ? -9.987 5.057 23.050 1.00 98.44 405 LEU A CA 1
ATOM 3074 C C . LEU A 1 405 ? -9.672 5.906 21.822 1.00 98.44 405 LEU A C 1
ATOM 3076 O O . LEU A 1 405 ? -8.579 6.465 21.729 1.00 98.44 405 LEU A O 1
ATOM 3080 N N . ILE A 1 406 ? -10.654 6.072 20.939 1.00 98.56 406 ILE A N 1
ATOM 3081 C CA . ILE A 1 406 ? -10.655 7.123 19.917 1.00 98.56 406 ILE A CA 1
ATOM 3082 C C . ILE A 1 406 ? -11.499 8.268 20.462 1.00 98.56 406 ILE A C 1
ATOM 3084 O O . ILE A 1 406 ? -12.706 8.115 20.648 1.00 98.56 406 ILE A O 1
ATOM 3088 N N . VAL A 1 407 ? -10.868 9.405 20.731 1.00 98.19 407 VAL A N 1
ATOM 3089 C CA . VAL A 1 407 ? -11.526 10.625 21.207 1.00 98.19 407 VAL A CA 1
ATOM 3090 C C . VAL A 1 407 ? -11.686 11.565 20.019 1.00 98.19 407 VAL A C 1
ATOM 3092 O O . VAL A 1 407 ? -10.690 11.970 19.415 1.00 98.19 407 VAL A O 1
ATOM 3095 N N . CYS A 1 408 ? -12.924 11.903 19.665 1.00 98.12 408 CYS A N 1
ATOM 3096 C CA . CYS A 1 408 ? -13.203 12.850 18.585 1.00 98.12 408 CYS A CA 1
ATOM 3097 C C . CYS A 1 408 ? -12.879 14.290 19.006 1.00 98.12 408 CYS A C 1
ATOM 3099 O O . CYS A 1 408 ? -12.605 14.568 20.176 1.00 98.12 408 CYS A O 1
ATOM 3101 N N . ARG A 1 409 ? -12.924 15.231 18.056 1.00 95.44 409 ARG A N 1
ATOM 3102 C CA . ARG A 1 409 ? -12.796 16.669 18.372 1.00 95.44 409 ARG A CA 1
ATOM 3103 C C . ARG A 1 409 ? -13.855 17.153 19.359 1.00 95.44 409 ARG A C 1
ATOM 3105 O O . ARG A 1 409 ? -13.549 17.972 20.223 1.00 95.44 409 ARG A O 1
ATOM 3112 N N . ASP A 1 410 ? -15.071 16.623 19.257 1.00 95.69 410 ASP A N 1
ATOM 3113 C CA . ASP A 1 410 ? -16.031 16.662 20.356 1.00 95.69 410 ASP A CA 1
ATOM 3114 C C . ASP A 1 410 ? -15.639 15.599 21.390 1.00 95.69 410 ASP A C 1
ATOM 3116 O O . ASP A 1 410 ? -15.827 14.401 21.175 1.00 95.69 410 ASP A O 1
ATOM 3120 N N . THR A 1 411 ? -15.088 16.041 22.520 1.00 95.00 411 THR A N 1
ATOM 3121 C CA . THR A 1 411 ? -14.555 15.156 23.564 1.00 95.00 411 THR A CA 1
ATOM 3122 C C . THR A 1 411 ? -15.626 14.327 24.273 1.00 95.00 411 THR A C 1
ATOM 3124 O O . THR A 1 411 ? -15.282 13.374 24.973 1.00 95.00 411 THR A O 1
ATOM 3127 N N . ALA A 1 412 ? -16.914 14.641 24.085 1.00 97.06 412 ALA A N 1
ATOM 3128 C CA . ALA A 1 412 ? -18.016 13.800 24.545 1.00 97.06 412 ALA A CA 1
ATOM 3129 C C . ALA A 1 412 ? -18.206 12.544 23.676 1.00 97.06 412 ALA A C 1
ATOM 3131 O O . ALA A 1 412 ? -18.821 11.576 24.128 1.00 97.06 412 ALA A O 1
ATOM 3132 N N . LYS A 1 413 ? -17.681 12.541 22.444 1.00 98.19 413 LYS A N 1
ATOM 3133 C CA . LYS A 1 413 ? -17.779 11.424 21.500 1.00 98.19 413 LYS A CA 1
ATOM 3134 C C . LYS A 1 413 ? -16.507 10.590 21.541 1.00 98.19 413 LYS A C 1
ATOM 3136 O O . LYS A 1 413 ? -15.448 10.988 21.047 1.00 98.19 413 LYS A O 1
ATOM 3141 N N . VAL A 1 414 ? -16.625 9.427 22.170 1.00 98.56 414 VAL A N 1
ATOM 3142 C CA . VAL A 1 414 ? -15.518 8.494 22.370 1.00 98.56 414 VAL A CA 1
ATOM 3143 C C . VAL A 1 414 ? -15.946 7.111 21.915 1.00 98.56 414 VAL A C 1
ATOM 3145 O O . VAL A 1 414 ? -16.974 6.607 22.369 1.00 98.56 414 VAL A O 1
ATOM 3148 N N . LEU A 1 415 ? -15.132 6.479 21.071 1.00 98.50 415 LEU A N 1
ATOM 3149 C CA . LEU A 1 415 ? -15.260 5.066 20.728 1.00 98.50 415 LEU A CA 1
ATOM 3150 C C . LEU A 1 415 ? -14.263 4.255 21.563 1.00 98.50 415 LEU A C 1
ATOM 3152 O O . LEU A 1 415 ? -13.072 4.565 21.588 1.00 98.50 415 LEU A O 1
ATOM 3156 N N . THR A 1 416 ? -14.758 3.239 22.267 1.00 98.62 416 THR A N 1
ATOM 3157 C CA . THR A 1 416 ? -14.003 2.455 23.253 1.00 98.62 416 THR A CA 1
ATOM 3158 C C . THR A 1 416 ? -13.871 1.007 22.809 1.00 98.62 416 THR A C 1
ATOM 3160 O O . THR A 1 416 ? -14.879 0.350 22.560 1.00 98.62 416 THR A O 1
ATOM 3163 N N . TYR A 1 417 ? -12.639 0.503 22.782 1.00 98.25 417 TYR A N 1
ATOM 3164 C CA . TYR A 1 417 ? -12.288 -0.891 22.522 1.00 98.25 417 TYR A CA 1
ATOM 3165 C C . TYR A 1 417 ? -11.914 -1.563 23.850 1.00 98.25 417 TYR A C 1
ATOM 3167 O O . TYR A 1 417 ? -10.785 -1.429 24.320 1.00 98.25 417 TYR A O 1
ATOM 3175 N N . GLY A 1 418 ? -12.865 -2.246 24.492 1.00 96.25 418 GLY A N 1
ATOM 3176 C CA . GLY A 1 418 ? -12.682 -2.832 25.829 1.00 96.25 418 GLY A CA 1
ATOM 3177 C C . GLY A 1 418 ? -12.244 -4.302 25.857 1.00 96.25 418 GLY A C 1
ATOM 3178 O O . GLY A 1 418 ? -11.782 -4.781 26.889 1.00 96.25 418 GLY A O 1
ATOM 3179 N N . GLY A 1 419 ? -12.386 -5.025 24.743 1.00 94.38 419 GLY A N 1
ATOM 3180 C CA . GLY A 1 419 ? -12.210 -6.484 24.668 1.00 94.38 419 GLY A CA 1
ATOM 3181 C C . GLY A 1 419 ? -10.810 -6.956 24.279 1.00 94.38 419 GLY A C 1
ATOM 3182 O O . GLY A 1 419 ? -10.656 -8.103 23.865 1.00 94.38 419 GLY A O 1
ATOM 3183 N N . GLY A 1 420 ? -9.812 -6.073 24.357 1.00 95.19 420 GLY A N 1
ATOM 3184 C CA . GLY A 1 420 ? -8.496 -6.280 23.753 1.00 95.19 420 GLY A CA 1
ATOM 3185 C C . GLY A 1 420 ? -8.493 -6.054 22.236 1.00 95.19 420 GLY A C 1
ATOM 3186 O O . GLY A 1 420 ? -9.537 -5.849 21.606 1.00 95.19 420 GLY A O 1
ATOM 3187 N N . MET A 1 421 ? -7.295 -6.088 21.659 1.00 96.31 421 MET A N 1
ATOM 3188 C CA . MET A 1 421 ? -7.031 -5.833 20.242 1.00 96.31 421 MET A CA 1
ATOM 3189 C C . MET A 1 421 ? -6.339 -7.043 19.608 1.00 96.31 421 MET A C 1
ATOM 3191 O O . MET A 1 421 ? -5.585 -7.758 20.275 1.00 96.31 421 MET A O 1
ATOM 3195 N N . GLU A 1 422 ? -6.609 -7.275 18.326 1.00 95.38 422 GLU A N 1
ATOM 3196 C CA . GLU A 1 422 ? -5.766 -8.120 17.479 1.00 95.38 422 GLU A CA 1
ATOM 3197 C C . GLU A 1 422 ? -4.358 -7.516 17.377 1.00 95.38 422 GLU A C 1
ATOM 3199 O O . GLU A 1 422 ? -4.196 -6.295 17.449 1.00 95.38 422 GLU A O 1
ATOM 3204 N N . ASP A 1 423 ? -3.350 -8.369 17.187 1.00 93.31 423 ASP A N 1
ATOM 3205 C CA . ASP A 1 423 ? -1.962 -7.915 17.068 1.00 93.31 423 ASP A CA 1
ATOM 3206 C C . ASP A 1 423 ? -1.813 -6.984 15.854 1.00 93.31 423 ASP A C 1
ATOM 3208 O O . ASP A 1 423 ? -2.316 -7.272 14.758 1.00 93.31 423 ASP A O 1
ATOM 3212 N N . CYS A 1 424 ? -1.148 -5.851 16.059 1.00 96.31 424 CYS A N 1
ATOM 3213 C CA . CYS A 1 424 ? -1.053 -4.800 15.060 1.00 96.31 424 CYS A CA 1
ATOM 3214 C C . CYS A 1 424 ? -0.280 -5.257 13.814 1.00 96.31 424 CYS A C 1
ATOM 3216 O O . CYS A 1 424 ? 0.801 -5.844 13.880 1.00 96.31 424 CYS A O 1
ATOM 3218 N N . LEU A 1 425 ? -0.808 -4.907 12.644 1.00 93.94 425 LEU A N 1
ATOM 3219 C CA . LEU A 1 425 ? -0.135 -5.041 11.355 1.00 93.94 425 LEU A CA 1
ATOM 3220 C C . LEU A 1 425 ? 0.306 -3.660 10.878 1.00 93.94 425 LEU A C 1
ATOM 3222 O O . LEU A 1 425 ? -0.373 -2.668 11.126 1.00 93.94 425 LEU A O 1
ATOM 3226 N N . THR A 1 426 ? 1.434 -3.574 10.177 1.00 94.25 426 THR A N 1
ATOM 3227 C CA . THR A 1 426 ? 1.952 -2.286 9.702 1.00 94.25 426 THR A CA 1
ATOM 3228 C C . THR A 1 426 ? 2.240 -2.311 8.207 1.00 94.25 426 THR A C 1
ATOM 3230 O O . THR A 1 426 ? 2.729 -3.298 7.654 1.00 94.25 426 THR A O 1
ATOM 3233 N N . ASN A 1 427 ? 1.945 -1.195 7.540 1.00 93.00 427 ASN A N 1
ATOM 3234 C CA . ASN A 1 427 ? 2.350 -0.937 6.163 1.00 93.00 427 ASN A CA 1
ATOM 3235 C C . ASN A 1 427 ? 3.171 0.354 6.118 1.00 93.00 427 ASN A C 1
ATOM 3237 O O . ASN A 1 427 ? 2.639 1.449 5.944 1.00 93.00 427 ASN A O 1
ATOM 3241 N N . THR A 1 428 ? 4.481 0.227 6.319 1.00 95.50 428 THR A N 1
ATOM 3242 C CA . THR A 1 428 ? 5.408 1.360 6.488 1.00 95.50 428 THR A CA 1
ATOM 3243 C C . THR A 1 428 ? 6.381 1.509 5.327 1.00 95.50 428 THR A C 1
ATOM 3245 O O . THR A 1 428 ? 7.170 2.444 5.303 1.00 95.50 428 THR A O 1
ATOM 3248 N N . GLY A 1 429 ? 6.382 0.574 4.373 1.00 94.00 429 GLY A N 1
ATOM 3249 C CA . GLY A 1 429 ? 7.410 0.501 3.332 1.00 94.00 429 GLY A CA 1
ATOM 3250 C C . GLY A 1 429 ? 8.808 0.143 3.852 1.00 94.00 429 GLY A C 1
ATOM 3251 O O . GLY A 1 429 ? 9.750 0.105 3.057 1.00 94.00 429 GLY A O 1
ATOM 3252 N N . TYR A 1 430 ? 8.965 -0.119 5.154 1.00 94.44 430 TYR A N 1
ATOM 3253 C CA . TYR A 1 430 ? 10.199 -0.619 5.742 1.00 94.44 430 TYR A CA 1
ATOM 3254 C C . TYR A 1 430 ? 10.188 -2.145 5.715 1.00 94.44 430 TYR A C 1
ATOM 3256 O O . TYR A 1 430 ? 9.486 -2.804 6.481 1.00 94.44 430 TYR A O 1
ATOM 3264 N N . TYR A 1 431 ? 10.989 -2.727 4.829 1.00 92.62 431 TYR A N 1
ATOM 3265 C CA . TYR A 1 431 ? 11.101 -4.176 4.707 1.00 92.62 431 TYR A CA 1
ATOM 3266 C C . TYR A 1 431 ? 12.391 -4.629 5.376 1.00 92.62 431 TYR A C 1
ATOM 3268 O O . TYR A 1 431 ? 13.458 -4.444 4.800 1.00 92.62 431 TYR A O 1
ATOM 3276 N N . ALA A 1 432 ? 12.323 -5.271 6.546 1.00 89.75 432 ALA A N 1
ATOM 3277 C CA . ALA A 1 432 ? 13.518 -5.767 7.245 1.00 89.75 432 ALA A CA 1
ATOM 3278 C C . ALA A 1 432 ? 14.416 -6.629 6.331 1.00 89.75 432 ALA A C 1
ATOM 3280 O O . ALA A 1 432 ? 15.639 -6.503 6.3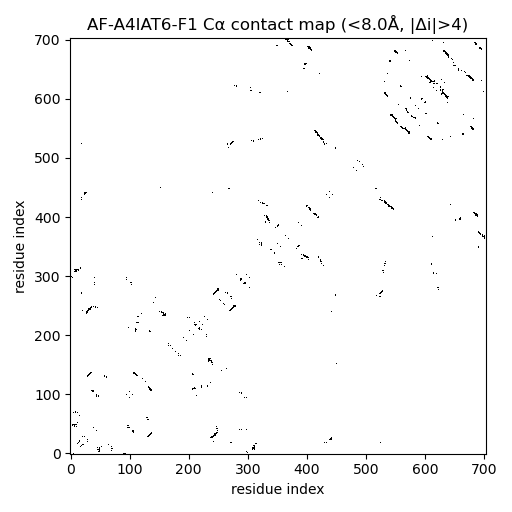44 1.00 89.75 432 ALA A O 1
ATOM 3281 N N . ALA A 1 433 ? 13.806 -7.420 5.440 1.00 89.88 433 ALA A N 1
ATOM 3282 C CA . ALA A 1 433 ? 14.520 -8.186 4.423 1.00 89.88 433 ALA A CA 1
ATOM 3283 C C . ALA A 1 433 ? 15.360 -7.313 3.468 1.00 89.88 433 ALA A C 1
ATOM 3285 O O . ALA A 1 433 ? 16.404 -7.759 3.020 1.00 89.88 433 ALA A O 1
ATOM 3286 N N . ALA A 1 434 ? 14.973 -6.075 3.160 1.00 92.25 434 ALA A N 1
ATOM 3287 C CA . ALA A 1 434 ? 15.790 -5.173 2.343 1.00 92.25 434 ALA A CA 1
ATOM 3288 C C . ALA A 1 434 ? 17.073 -4.716 3.059 1.00 92.25 434 ALA A C 1
ATOM 3290 O O . ALA A 1 434 ? 18.021 -4.289 2.399 1.00 92.25 434 ALA A O 1
ATOM 3291 N N . TYR A 1 435 ? 17.118 -4.808 4.394 1.00 92.00 435 TYR A N 1
ATOM 3292 C CA . TYR A 1 435 ? 18.270 -4.420 5.211 1.00 92.00 435 TYR A CA 1
ATOM 3293 C C . TYR A 1 435 ? 19.201 -5.584 5.548 1.00 92.00 435 TYR A C 1
ATOM 3295 O O . TYR A 1 435 ? 20.337 -5.347 5.950 1.00 92.00 435 TYR A O 1
ATOM 3303 N N . ALA A 1 436 ? 18.758 -6.820 5.337 1.00 91.12 436 ALA A N 1
ATOM 3304 C CA . ALA A 1 436 ? 19.564 -8.005 5.570 1.00 91.12 436 ALA A CA 1
ATOM 3305 C C . ALA A 1 436 ? 20.681 -8.128 4.505 1.00 91.12 436 ALA A C 1
ATOM 3307 O O . ALA A 1 436 ? 20.369 -8.150 3.307 1.00 91.12 436 ALA A O 1
ATOM 3308 N N . PRO A 1 437 ? 21.973 -8.207 4.885 1.00 91.62 437 PRO A N 1
ATOM 3309 C CA . PRO A 1 437 ? 23.084 -8.304 3.932 1.00 91.62 437 PRO A CA 1
ATOM 3310 C C . PRO A 1 437 ? 22.931 -9.456 2.931 1.00 91.62 437 PRO A C 1
ATOM 3312 O O . PRO A 1 437 ? 23.123 -9.276 1.733 1.00 91.62 437 PRO A O 1
ATOM 3315 N N . GLU A 1 438 ? 22.459 -10.618 3.378 1.00 90.38 438 GLU A N 1
ATOM 3316 C CA . GLU A 1 438 ? 22.243 -11.799 2.538 1.00 90.38 438 GLU A CA 1
ATOM 3317 C C . GLU A 1 438 ? 21.117 -11.639 1.502 1.00 90.38 438 GLU A C 1
ATOM 3319 O O . GLU A 1 438 ? 20.985 -12.453 0.588 1.00 90.38 438 GLU A O 1
ATOM 3324 N N . ARG A 1 439 ? 20.269 -10.613 1.637 1.00 90.88 439 ARG A N 1
ATOM 3325 C CA . ARG A 1 439 ? 19.234 -10.249 0.651 1.00 90.88 439 ARG A CA 1
ATOM 3326 C C . ARG A 1 439 ? 19.738 -9.257 -0.392 1.00 90.88 439 ARG A C 1
ATOM 3328 O O . ARG A 1 439 ? 19.030 -8.990 -1.367 1.00 90.88 439 ARG A O 1
ATOM 3335 N N . ASN A 1 440 ? 20.929 -8.721 -0.164 1.00 93.25 440 ASN A N 1
ATOM 3336 C CA . ASN A 1 440 ? 21.610 -7.740 -0.986 1.00 93.25 440 ASN A CA 1
ATOM 3337 C C . ASN A 1 440 ? 22.832 -8.333 -1.707 1.00 93.25 440 ASN A C 1
ATOM 3339 O O . ASN A 1 440 ? 23.584 -7.591 -2.316 1.00 93.25 440 ASN A O 1
ATOM 3343 N N . ASP A 1 441 ? 23.004 -9.654 -1.686 1.00 93.56 441 ASP A N 1
ATOM 3344 C CA . ASP A 1 441 ? 24.058 -10.363 -2.412 1.00 93.56 441 ASP A CA 1
ATOM 3345 C C . ASP A 1 441 ? 23.476 -11.119 -3.618 1.00 93.56 441 ASP A C 1
ATOM 3347 O O . ASP A 1 441 ? 22.508 -11.877 -3.476 1.00 93.56 441 ASP A O 1
ATOM 3351 N N . VAL A 1 442 ? 24.055 -10.929 -4.809 1.00 93.00 442 VAL A N 1
ATOM 3352 C CA . VAL A 1 442 ? 23.558 -11.559 -6.044 1.00 93.00 442 VAL A CA 1
ATOM 3353 C C . VAL A 1 442 ? 23.646 -13.083 -6.015 1.00 93.00 442 VAL A C 1
ATOM 3355 O O . VAL A 1 442 ? 22.733 -13.750 -6.505 1.00 93.00 442 VAL A O 1
ATOM 3358 N N . ALA A 1 443 ? 24.697 -13.666 -5.434 1.00 91.88 443 ALA A N 1
ATOM 3359 C CA . ALA A 1 443 ? 24.870 -15.115 -5.435 1.00 91.88 443 ALA A CA 1
ATOM 3360 C C . ALA A 1 443 ? 23.777 -15.776 -4.584 1.00 91.88 443 ALA A C 1
ATOM 3362 O O . ALA A 1 443 ? 23.099 -16.701 -5.040 1.00 91.88 443 ALA A O 1
ATOM 3363 N N . ARG A 1 444 ? 23.517 -15.230 -3.390 1.00 92.62 444 ARG A N 1
ATOM 3364 C CA . ARG A 1 444 ? 22.417 -15.649 -2.508 1.00 92.62 444 ARG A CA 1
ATOM 3365 C C . ARG A 1 444 ? 21.044 -15.355 -3.093 1.00 92.62 444 ARG A C 1
ATOM 3367 O O . ARG A 1 444 ? 20.111 -16.134 -2.882 1.00 92.62 444 ARG A O 1
ATOM 3374 N N . HIS A 1 445 ? 20.893 -14.256 -3.827 1.00 92.25 445 HIS A N 1
ATOM 3375 C CA . HIS A 1 445 ? 19.649 -13.938 -4.526 1.00 92.25 445 HIS A CA 1
ATOM 3376 C C . HIS A 1 445 ? 19.334 -14.978 -5.606 1.00 92.25 445 HIS A C 1
ATOM 3378 O O . HIS A 1 445 ? 18.255 -15.574 -5.578 1.00 92.25 445 HIS A O 1
ATOM 3384 N N . ARG A 1 446 ? 20.291 -15.280 -6.489 1.00 91.62 446 ARG A N 1
ATOM 3385 C CA . ARG A 1 446 ? 20.136 -16.282 -7.555 1.00 91.62 446 ARG A CA 1
ATOM 3386 C C . ARG A 1 446 ? 19.950 -17.698 -7.008 1.00 91.62 446 ARG A C 1
ATOM 3388 O O . ARG A 1 446 ? 19.164 -18.461 -7.566 1.00 91.62 446 ARG A O 1
ATOM 3395 N N . GLU A 1 447 ? 20.611 -18.038 -5.899 1.00 90.06 447 GLU A N 1
ATOM 3396 C CA . GLU A 1 447 ? 20.408 -19.309 -5.192 1.00 90.06 447 GLU A CA 1
ATOM 3397 C C . GLU A 1 447 ? 18.961 -19.458 -4.703 1.00 90.06 447 GLU A C 1
ATOM 3399 O O . GLU A 1 447 ? 18.358 -20.521 -4.860 1.00 90.06 447 GLU A O 1
ATOM 3404 N N . ARG A 1 448 ? 18.400 -18.382 -4.141 1.00 88.06 448 ARG A N 1
ATOM 3405 C CA . ARG A 1 448 ? 17.044 -18.351 -3.579 1.00 88.06 448 ARG A CA 1
ATOM 3406 C C . ARG A 1 448 ? 15.957 -18.349 -4.647 1.00 88.06 448 ARG A C 1
ATOM 3408 O O . ARG A 1 448 ? 14.919 -18.978 -4.462 1.00 88.06 448 ARG A O 1
ATOM 3415 N N . PHE A 1 449 ? 16.187 -17.636 -5.743 1.00 89.44 449 PHE A N 1
ATOM 3416 C CA . PHE A 1 449 ? 15.216 -17.439 -6.816 1.00 89.44 449 PHE A CA 1
ATOM 3417 C C . PHE A 1 449 ? 15.715 -18.080 -8.104 1.00 89.44 449 PHE A C 1
ATOM 3419 O O . PHE A 1 449 ? 15.959 -17.383 -9.086 1.00 89.44 449 PHE A O 1
ATOM 3426 N N . ARG A 1 450 ? 15.908 -19.403 -8.117 1.00 82.88 450 ARG A N 1
ATOM 3427 C CA . ARG A 1 450 ? 16.381 -20.101 -9.320 1.00 82.88 450 ARG A CA 1
ATOM 3428 C C . ARG A 1 450 ? 15.376 -19.955 -10.457 1.00 82.88 450 ARG A C 1
ATOM 3430 O O . ARG A 1 450 ? 14.197 -20.261 -10.310 1.00 82.88 450 ARG A O 1
ATOM 3437 N N . THR A 1 451 ? 15.866 -19.561 -11.624 1.00 68.94 451 THR A N 1
ATOM 3438 C CA . THR A 1 451 ? 15.123 -19.615 -12.886 1.00 68.94 451 THR A CA 1
ATOM 3439 C C . THR A 1 451 ? 15.109 -21.060 -13.388 1.00 68.94 451 THR A C 1
ATOM 3441 O O . THR A 1 451 ? 15.780 -21.393 -14.353 1.00 68.94 451 THR A O 1
ATOM 3444 N N . ALA A 1 452 ? 14.405 -21.955 -12.689 1.00 49.56 452 ALA A N 1
ATOM 3445 C CA . ALA A 1 452 ? 14.252 -23.343 -13.113 1.00 49.56 452 ALA A CA 1
ATOM 3446 C C . ALA A 1 452 ? 13.052 -23.467 -14.066 1.00 49.56 452 ALA A C 1
ATOM 3448 O O . ALA A 1 452 ? 11.912 -23.615 -13.636 1.00 49.56 452 ALA A O 1
ATOM 3449 N N . TYR A 1 453 ? 13.324 -23.407 -15.366 1.00 49.28 453 TYR A N 1
ATOM 3450 C CA . TYR A 1 453 ? 12.595 -24.196 -16.358 1.00 49.28 453 TYR A CA 1
ATOM 3451 C C . TYR A 1 453 ? 13.598 -25.219 -16.869 1.00 49.28 453 TYR A C 1
ATOM 3453 O O . TYR A 1 453 ? 14.760 -24.862 -17.061 1.00 49.28 453 TYR A O 1
ATOM 3461 N N . SER A 1 454 ? 13.197 -26.485 -17.008 1.00 32.56 454 SER A N 1
ATOM 3462 C CA . SER A 1 454 ? 14.094 -27.491 -17.565 1.00 32.56 454 SER A CA 1
ATOM 3463 C C . SER A 1 454 ? 14.570 -26.990 -18.919 1.00 32.56 454 SER A C 1
ATOM 3465 O O . SER A 1 454 ? 13.776 -26.838 -19.845 1.00 32.56 454 SER A O 1
ATOM 3467 N N . GLU A 1 455 ? 15.866 -26.732 -19.022 1.00 38.72 455 GLU A N 1
ATOM 3468 C CA . GLU A 1 455 ? 16.565 -26.677 -20.292 1.00 38.72 455 GLU A CA 1
ATOM 3469 C C . GLU A 1 455 ? 16.581 -28.120 -20.811 1.00 38.72 455 GLU A C 1
ATOM 3471 O O . GLU A 1 455 ? 17.588 -28.820 -20.726 1.00 38.72 455 GLU A O 1
ATOM 3476 N N . SER A 1 456 ? 15.412 -28.633 -21.220 1.00 28.42 456 SER A N 1
ATOM 3477 C CA . SER A 1 456 ? 15.336 -29.899 -21.929 1.00 28.42 456 SER A CA 1
ATOM 3478 C C . SER A 1 456 ? 16.075 -29.680 -23.230 1.00 28.42 456 SER A C 1
ATOM 3480 O O . SER A 1 456 ? 15.661 -28.931 -24.115 1.00 28.42 456 SER A O 1
ATOM 3482 N N . SER A 1 457 ? 17.237 -30.311 -23.268 1.00 26.56 457 SER A N 1
ATOM 3483 C CA . SER A 1 457 ? 18.047 -30.532 -24.443 1.00 26.56 457 SER A CA 1
ATOM 3484 C C . SER A 1 457 ? 17.148 -30.943 -25.608 1.00 26.56 457 SER A C 1
ATOM 3486 O O . SER A 1 457 ? 16.214 -31.724 -25.425 1.00 26.56 457 SER A O 1
ATOM 3488 N N . GLY A 1 458 ? 17.418 -30.371 -26.781 1.00 25.62 458 GLY A N 1
ATOM 3489 C CA . GLY A 1 458 ? 16.614 -30.543 -27.983 1.00 25.62 458 GLY A CA 1
ATOM 3490 C C . GLY A 1 458 ? 16.210 -31.993 -28.246 1.00 25.62 458 GLY A C 1
ATOM 3491 O O . GLY A 1 458 ? 17.028 -32.908 -28.170 1.00 25.62 458 GLY A O 1
ATOM 3492 N N . GLY A 1 459 ? 14.934 -32.163 -28.579 1.00 23.95 459 GLY A N 1
ATOM 3493 C CA . GLY A 1 459 ? 14.336 -33.451 -28.899 1.00 23.95 459 GLY A CA 1
ATOM 3494 C C . GLY A 1 459 ? 13.025 -33.642 -28.158 1.00 23.95 459 GLY A C 1
ATOM 3495 O O . GLY A 1 459 ? 12.991 -34.349 -27.166 1.00 23.95 459 GLY A O 1
ATOM 3496 N N . ASP A 1 460 ? 11.978 -32.943 -28.591 1.00 25.17 460 ASP A N 1
ATOM 3497 C CA . ASP A 1 460 ? 10.716 -33.575 -28.982 1.00 25.17 460 ASP A CA 1
ATOM 3498 C C . ASP A 1 460 ? 9.741 -32.494 -29.454 1.00 25.17 460 ASP A C 1
ATOM 3500 O O . ASP A 1 460 ? 9.507 -31.482 -28.795 1.00 25.17 460 ASP A O 1
ATOM 3504 N N . GLY A 1 461 ? 9.240 -32.685 -30.674 1.00 24.75 461 GLY A N 1
ATOM 3505 C CA . GLY A 1 461 ? 8.289 -31.788 -31.302 1.00 24.75 461 GLY A CA 1
ATOM 3506 C C . GLY A 1 461 ? 6.939 -31.875 -30.609 1.00 24.75 461 GLY A C 1
ATOM 3507 O O . GLY A 1 461 ? 6.188 -32.822 -30.829 1.00 24.75 461 GLY A O 1
ATOM 3508 N N . GLU A 1 462 ? 6.598 -30.847 -29.846 1.00 24.98 462 GLU A N 1
ATOM 3509 C CA . GLU A 1 462 ? 5.207 -30.497 -29.610 1.00 24.98 462 GLU A CA 1
ATOM 3510 C C . GLU A 1 462 ? 4.879 -29.285 -30.472 1.00 24.98 462 GLU A C 1
ATOM 3512 O O . GLU A 1 462 ? 5.367 -28.178 -30.268 1.00 24.98 462 GLU A O 1
ATOM 3517 N N . SER A 1 463 ? 4.079 -29.550 -31.502 1.00 24.28 463 SER A N 1
ATOM 3518 C CA . SER A 1 463 ? 3.475 -28.558 -32.377 1.00 24.28 463 SER A CA 1
ATOM 3519 C C . SER A 1 463 ? 2.780 -27.476 -31.548 1.00 24.28 463 SER A C 1
ATOM 3521 O O . SER A 1 463 ? 1.734 -27.748 -30.943 1.00 24.28 463 SER A O 1
ATOM 3523 N N . GLU A 1 464 ? 3.312 -26.254 -31.576 1.00 25.28 464 GLU A N 1
ATOM 3524 C CA . GLU A 1 464 ? 2.495 -25.058 -31.407 1.00 25.28 464 GLU A CA 1
ATOM 3525 C C . GLU A 1 464 ? 1.422 -25.121 -32.493 1.00 25.28 464 GLU A C 1
ATOM 3527 O O . GLU A 1 464 ? 1.696 -24.996 -33.683 1.00 25.28 464 GLU A O 1
ATOM 3532 N N . ARG A 1 465 ? 0.201 -25.470 -32.086 1.00 24.28 465 ARG A N 1
ATOM 3533 C CA . ARG A 1 465 ? -0.951 -25.367 -32.968 1.00 24.28 465 ARG A CA 1
ATOM 3534 C C . ARG A 1 465 ? -1.325 -23.901 -33.044 1.00 24.28 465 ARG A C 1
ATOM 3536 O O . ARG A 1 465 ? -1.750 -23.326 -32.045 1.00 24.28 465 ARG A O 1
ATOM 3543 N N . ASP A 1 466 ? -1.152 -23.377 -34.246 1.00 24.20 466 ASP A N 1
ATOM 3544 C CA . ASP A 1 466 ? -1.699 -22.142 -34.780 1.00 24.20 466 ASP A CA 1
ATOM 3545 C C . ASP A 1 466 ? -3.083 -21.813 -34.189 1.00 24.20 466 ASP A C 1
ATOM 3547 O O . ASP A 1 466 ? -4.056 -22.544 -34.387 1.00 24.20 466 ASP A O 1
ATOM 3551 N N . GLU A 1 467 ? -3.180 -20.683 -33.485 1.00 27.38 467 GLU A N 1
ATOM 3552 C CA . GLU A 1 467 ? -4.429 -19.927 -33.339 1.00 27.38 467 GLU A CA 1
ATOM 3553 C C . GLU A 1 467 ? -4.346 -18.682 -34.241 1.00 27.38 467 GLU A C 1
ATOM 3555 O O . GLU A 1 467 ? -4.423 -17.543 -33.790 1.00 27.38 467 GLU A O 1
ATOM 3560 N N . GLU A 1 468 ? -4.190 -18.907 -35.546 1.00 23.97 468 GLU A N 1
ATOM 3561 C CA . GLU A 1 468 ? -4.675 -17.984 -36.571 1.00 23.97 468 GLU A CA 1
ATOM 3562 C C . GLU A 1 468 ? -5.989 -18.555 -37.110 1.00 23.97 468 GLU A C 1
ATOM 3564 O O . GLU A 1 468 ? -5.994 -19.603 -37.748 1.00 23.97 468 GLU A O 1
ATOM 3569 N N . ASP A 1 469 ? -7.106 -17.910 -36.759 1.00 24.53 469 ASP A N 1
ATOM 3570 C CA . ASP A 1 469 ? -8.216 -17.531 -37.653 1.00 24.53 469 ASP A CA 1
ATOM 3571 C C . ASP A 1 469 ? -9.531 -17.395 -36.855 1.00 24.53 469 ASP A C 1
ATOM 3573 O O . ASP A 1 469 ? -10.223 -18.371 -36.561 1.00 24.53 469 ASP A O 1
ATOM 3577 N N . ALA A 1 470 ? -9.879 -16.161 -36.469 1.00 29.19 470 ALA A N 1
ATOM 3578 C CA . ALA A 1 470 ? -11.255 -15.782 -36.142 1.00 29.19 470 ALA A CA 1
ATOM 3579 C C . ALA A 1 470 ? -11.431 -14.258 -36.200 1.00 29.19 470 ALA A C 1
ATOM 3581 O O . ALA A 1 470 ? -11.159 -13.506 -35.265 1.00 29.19 470 ALA A O 1
ATOM 3582 N N . THR A 1 471 ? -11.946 -13.827 -37.340 1.00 25.16 471 THR A N 1
ATOM 3583 C CA . THR A 1 471 ? -12.555 -12.531 -37.625 1.00 25.16 471 THR A CA 1
ATOM 3584 C C . THR A 1 471 ? -13.507 -12.005 -36.533 1.00 25.16 471 THR A C 1
ATOM 3586 O O . THR A 1 471 ? -14.352 -12.741 -36.030 1.00 25.16 471 THR A O 1
ATOM 3589 N N . ALA A 1 472 ? -13.455 -10.683 -36.324 1.00 27.83 472 ALA A N 1
ATOM 3590 C CA . ALA A 1 472 ? -14.530 -9.796 -35.855 1.00 27.83 472 ALA A CA 1
ATOM 3591 C C . ALA A 1 472 ? -15.135 -10.027 -34.449 1.00 27.83 472 ALA A C 1
ATOM 3593 O O . ALA A 1 472 ? -16.149 -10.702 -34.288 1.00 27.83 472 ALA A O 1
ATOM 3594 N N . ASN A 1 473 ? -14.582 -9.333 -33.444 1.00 25.53 473 ASN A N 1
ATOM 3595 C CA . ASN A 1 473 ? -15.276 -8.372 -32.558 1.00 25.53 473 ASN A CA 1
ATOM 3596 C C . ASN A 1 473 ? -14.326 -7.928 -31.423 1.00 25.53 473 ASN A C 1
ATOM 3598 O O . ASN A 1 473 ? -13.573 -8.759 -30.915 1.00 25.53 473 ASN A O 1
ATOM 3602 N N . PRO A 1 474 ? -14.347 -6.655 -30.979 1.00 26.38 474 PRO A N 1
ATOM 3603 C CA . PRO A 1 474 ? -13.515 -6.219 -29.860 1.00 26.38 474 PRO A CA 1
ATOM 3604 C C . PRO A 1 474 ? -14.044 -6.852 -28.559 1.00 26.38 474 PRO A C 1
ATOM 3606 O O . PRO A 1 474 ? -15.249 -6.766 -28.294 1.00 26.38 474 PRO A O 1
ATOM 3609 N N . PRO A 1 475 ? -13.209 -7.494 -27.721 1.00 34.69 475 PRO A N 1
ATOM 3610 C CA . PRO A 1 475 ? -13.699 -8.087 -26.492 1.00 34.69 475 PRO A CA 1
ATOM 3611 C C . PRO A 1 475 ? -13.864 -7.001 -25.426 1.00 34.69 475 PRO A C 1
ATOM 3613 O O . PRO A 1 475 ? -12.909 -6.369 -24.968 1.00 34.69 475 PRO A O 1
ATOM 3616 N N . VAL A 1 476 ? -15.120 -6.820 -25.024 1.00 26.66 476 VAL A N 1
ATOM 3617 C CA . VAL A 1 476 ? -15.552 -6.062 -23.849 1.00 26.66 476 VAL A CA 1
ATOM 3618 C C . VAL A 1 476 ? -14.696 -6.462 -22.643 1.00 26.66 476 VAL A C 1
ATOM 3620 O O . VAL A 1 476 ? -14.746 -7.602 -22.180 1.00 26.66 476 VAL A O 1
ATOM 3623 N N . HIS A 1 477 ? -13.904 -5.517 -22.140 1.00 29.12 477 HIS A N 1
ATOM 3624 C CA . HIS A 1 477 ? -13.132 -5.670 -20.913 1.00 29.12 477 HIS A CA 1
ATOM 3625 C C . HIS A 1 477 ? -14.087 -5.662 -19.713 1.00 29.12 477 HIS A C 1
ATOM 3627 O O . HIS A 1 477 ? -14.632 -4.630 -19.327 1.00 29.12 477 HIS A O 1
ATOM 3633 N N . GLY A 1 478 ? -14.329 -6.840 -19.138 1.00 31.08 478 GLY A N 1
ATOM 3634 C CA . GLY A 1 478 ? -15.166 -7.009 -17.955 1.00 31.08 478 GLY A CA 1
ATOM 3635 C C . GLY A 1 478 ? -15.177 -8.455 -17.463 1.00 31.08 478 GLY A C 1
ATOM 3636 O O . GLY A 1 478 ? -15.224 -9.396 -18.250 1.00 31.08 478 GLY A O 1
ATOM 3637 N N . ARG A 1 479 ? -15.113 -8.639 -16.138 1.00 37.97 479 ARG A N 1
ATOM 3638 C CA . ARG A 1 479 ? -15.068 -9.946 -15.456 1.00 37.97 479 ARG A CA 1
ATOM 3639 C C . ARG A 1 479 ? -16.173 -10.902 -15.933 1.00 37.97 479 ARG A C 1
ATOM 3641 O O . ARG A 1 479 ? -17.336 -10.708 -15.582 1.00 37.97 479 ARG A O 1
ATOM 3648 N N . LEU A 1 480 ? -15.790 -12.010 -16.572 1.00 41.12 480 LEU A N 1
ATOM 3649 C CA . LEU A 1 480 ? -16.634 -13.208 -16.662 1.00 41.12 480 LEU A CA 1
ATOM 3650 C C . LEU A 1 480 ? -16.888 -13.735 -15.245 1.00 41.12 480 LEU A C 1
ATOM 3652 O O . LEU A 1 480 ? -15.957 -14.069 -14.503 1.00 41.12 480 LEU A O 1
ATOM 3656 N N . LYS A 1 481 ? -18.155 -13.800 -14.834 1.00 49.78 481 LYS A N 1
ATOM 3657 C CA . LYS A 1 481 ? -18.528 -14.342 -13.520 1.00 49.78 481 LYS A CA 1
ATOM 3658 C C . LYS A 1 481 ? -18.158 -15.829 -13.485 1.00 49.78 481 LYS A C 1
ATOM 3660 O O . LYS A 1 481 ? -18.305 -16.523 -14.485 1.00 49.78 481 LYS A O 1
ATOM 3665 N N . LYS A 1 482 ? -17.753 -16.372 -12.324 1.00 56.72 482 LYS A N 1
ATOM 3666 C CA . LYS A 1 482 ? -17.377 -17.803 -12.154 1.00 56.72 482 LYS A CA 1
ATOM 3667 C C . LYS A 1 482 ? -18.385 -18.771 -12.801 1.00 56.72 482 LYS A C 1
ATOM 3669 O O . LYS A 1 482 ? -17.998 -19.783 -13.371 1.00 56.72 482 LYS A O 1
ATOM 3674 N N . LYS A 1 483 ? -19.678 -18.432 -12.757 1.00 61.66 483 LYS A N 1
ATOM 3675 C CA . LYS A 1 483 ? -20.760 -19.190 -13.405 1.00 61.66 483 LYS A CA 1
ATOM 3676 C C . LYS A 1 483 ? -20.653 -19.216 -14.937 1.00 61.66 483 LYS A C 1
ATOM 3678 O O . LYS A 1 483 ? -20.911 -20.252 -15.535 1.00 61.66 483 LYS A O 1
ATOM 3683 N N . GLU A 1 484 ? -20.280 -18.104 -15.556 1.00 67.31 484 GLU A N 1
ATOM 3684 C CA . GLU A 1 484 ? -20.125 -17.969 -17.007 1.00 67.31 484 GLU A CA 1
ATOM 3685 C C . GLU A 1 484 ? -18.849 -18.668 -17.485 1.00 67.31 484 GLU A C 1
ATOM 3687 O O . GLU A 1 484 ? -18.899 -19.401 -18.463 1.00 67.31 484 GLU A O 1
ATOM 3692 N N . TYR A 1 485 ? -17.746 -18.570 -16.735 1.00 61.97 485 TYR A N 1
ATOM 3693 C CA . TYR A 1 485 ? -16.533 -19.355 -17.002 1.00 61.97 485 TYR A CA 1
ATOM 3694 C C . TYR A 1 485 ? -16.806 -20.870 -16.965 1.00 61.97 485 TYR A C 1
ATOM 3696 O O . TYR A 1 485 ? -16.440 -21.603 -17.882 1.00 61.97 485 TYR A O 1
ATOM 3704 N N . LEU A 1 486 ? -17.542 -21.343 -15.951 1.00 65.38 486 LEU A N 1
ATOM 3705 C CA . LEU A 1 486 ? -17.962 -22.746 -15.862 1.00 65.38 486 LEU A CA 1
ATOM 3706 C C . LEU A 1 486 ? -18.943 -23.148 -16.979 1.00 65.38 486 LEU A C 1
ATOM 3708 O O . LEU A 1 486 ? -18.936 -24.301 -17.410 1.00 65.38 486 LEU A O 1
ATOM 3712 N N . ALA A 1 487 ? -19.775 -22.221 -17.465 1.00 71.81 487 ALA A N 1
ATOM 3713 C CA . ALA A 1 487 ? -20.658 -22.453 -18.607 1.00 71.81 487 ALA A CA 1
ATOM 3714 C C . ALA A 1 487 ? -19.879 -22.543 -19.929 1.00 71.81 487 ALA A C 1
ATOM 3716 O O . ALA A 1 487 ? -20.188 -23.409 -20.745 1.00 71.81 487 ALA A O 1
ATOM 3717 N N . VAL A 1 488 ? -18.833 -21.727 -20.107 1.00 73.88 488 VAL A N 1
ATOM 3718 C CA . VAL A 1 488 ? -17.915 -21.790 -21.256 1.00 73.88 488 VAL A CA 1
ATOM 3719 C C . VAL A 1 488 ? -17.169 -23.125 -21.281 1.00 73.88 488 VAL A C 1
ATOM 3721 O O . VAL A 1 488 ? -17.114 -23.765 -22.328 1.00 73.88 488 VAL A O 1
ATOM 3724 N N . LEU A 1 489 ? -16.670 -23.600 -20.134 1.00 61.09 489 LEU A N 1
ATOM 3725 C CA . LEU A 1 489 ? -16.047 -24.927 -20.032 1.00 61.09 489 LEU A CA 1
ATOM 3726 C C . LEU A 1 489 ? -17.035 -26.046 -20.402 1.00 61.09 489 LEU A C 1
ATOM 3728 O O . LEU A 1 489 ? -16.709 -26.923 -21.202 1.00 61.09 489 LEU A O 1
ATOM 3732 N N . ARG A 1 490 ? -18.284 -25.963 -19.918 1.00 72.00 490 ARG A N 1
ATOM 3733 C CA . ARG A 1 490 ? -19.359 -26.896 -20.302 1.00 72.00 490 ARG A CA 1
ATOM 3734 C C . ARG A 1 490 ? -19.661 -26.875 -21.800 1.00 72.00 490 ARG A C 1
ATOM 3736 O O . ARG A 1 490 ? -19.839 -27.941 -22.380 1.00 72.00 490 ARG A O 1
ATOM 3743 N N . ALA A 1 491 ? -19.718 -25.695 -22.414 1.00 73.94 491 ALA A N 1
ATOM 3744 C CA . ALA A 1 491 ? -19.992 -25.537 -23.841 1.00 73.94 491 ALA A CA 1
ATOM 3745 C C . ALA A 1 491 ? -18.855 -26.085 -24.718 1.00 73.94 491 ALA A C 1
ATOM 3747 O O . ALA A 1 491 ? -19.116 -26.636 -25.781 1.00 73.94 491 ALA A O 1
ATOM 3748 N N . LYS A 1 492 ? -17.605 -26.008 -24.244 1.00 78.25 492 LYS A N 1
ATOM 3749 C CA . LYS A 1 492 ? -16.426 -26.577 -24.916 1.00 78.25 492 LYS A CA 1
ATOM 3750 C C . LYS A 1 492 ? -16.244 -28.086 -24.688 1.00 78.25 492 LYS A C 1
ATOM 3752 O O . LYS A 1 492 ? -15.228 -28.640 -25.091 1.00 78.25 492 LYS A O 1
ATOM 3757 N N . GLY A 1 493 ? -17.176 -28.760 -24.004 1.00 61.28 493 GLY A N 1
ATOM 3758 C CA . GLY A 1 493 ? -17.029 -30.176 -23.639 1.00 61.28 493 GLY A CA 1
ATOM 3759 C C . GLY A 1 493 ? -15.874 -30.446 -22.662 1.00 61.28 493 GLY A C 1
ATOM 3760 O O . GLY A 1 493 ? -15.536 -31.601 -22.403 1.00 61.28 493 GLY A O 1
ATOM 3761 N N . GLN A 1 494 ? -15.283 -29.395 -22.093 1.00 42.59 494 GLN A N 1
ATOM 3762 C CA . GLN A 1 494 ? -14.199 -29.475 -21.129 1.00 42.59 494 GLN A CA 1
ATOM 3763 C C . GLN A 1 494 ? -14.814 -29.642 -19.738 1.00 42.59 494 GLN A C 1
ATOM 3765 O O . GLN A 1 494 ? -15.494 -28.758 -19.212 1.00 42.59 494 GLN A O 1
ATOM 3770 N N . LYS A 1 495 ? -14.618 -30.812 -19.122 1.00 34.75 495 LYS A N 1
ATOM 3771 C CA . LYS A 1 495 ? -14.951 -30.982 -17.703 1.00 34.75 495 LYS A CA 1
ATOM 3772 C C . LYS A 1 495 ? -13.965 -30.144 -16.880 1.00 34.75 495 LYS A C 1
ATOM 3774 O O . LYS A 1 495 ? -12.785 -30.141 -17.226 1.00 34.75 495 LYS A O 1
ATOM 3779 N N . PRO A 1 496 ? -14.402 -29.465 -15.801 1.00 39.09 496 PRO A N 1
ATOM 3780 C CA . PRO A 1 496 ? -13.455 -28.895 -14.851 1.00 39.09 496 PRO A CA 1
ATOM 3781 C C . PRO A 1 496 ? -12.562 -30.044 -14.381 1.00 39.09 496 PRO A C 1
ATOM 3783 O O . PRO A 1 496 ? -13.074 -31.107 -14.019 1.00 39.09 496 PRO A O 1
ATOM 3786 N N . ASN A 1 497 ? -11.254 -29.866 -14.547 1.00 37.09 497 ASN A N 1
ATOM 3787 C CA . ASN A 1 497 ? -10.284 -30.948 -14.511 1.00 37.09 497 ASN A CA 1
ATOM 3788 C C . ASN A 1 497 ? -10.473 -31.863 -13.294 1.00 37.09 497 ASN A C 1
ATOM 3790 O O . ASN A 1 497 ? -10.673 -31.424 -12.162 1.00 37.09 497 ASN A O 1
ATOM 3794 N N . LYS A 1 498 ? -10.385 -33.166 -13.578 1.00 26.27 498 LYS A N 1
ATOM 3795 C CA . LYS A 1 498 ? -10.084 -34.235 -12.621 1.00 26.27 498 LYS A CA 1
ATOM 3796 C C . LYS A 1 498 ? -8.918 -33.752 -11.736 1.00 26.27 498 LYS A C 1
ATOM 3798 O O . LYS A 1 498 ? -8.018 -33.140 -12.308 1.00 26.27 498 LYS A O 1
ATOM 3803 N N . PRO A 1 499 ? -8.913 -33.991 -10.409 1.00 27.78 499 PRO A N 1
ATOM 3804 C CA . PRO A 1 499 ? -7.879 -33.468 -9.523 1.00 27.78 499 PRO A CA 1
ATOM 3805 C C . PRO A 1 499 ? -6.545 -34.137 -9.857 1.00 27.78 499 PRO A C 1
ATOM 3807 O O . PRO A 1 499 ? -6.200 -35.202 -9.352 1.00 27.78 499 PRO A O 1
ATOM 3810 N N . GLN A 1 500 ? -5.836 -33.524 -10.792 1.00 25.53 500 GLN A N 1
ATOM 3811 C CA . GLN A 1 500 ? -4.396 -33.519 -10.838 1.00 25.53 500 GLN A CA 1
ATOM 3812 C C . GLN A 1 500 ? -3.977 -32.453 -9.828 1.00 25.53 500 GLN A C 1
ATOM 3814 O O . GLN A 1 500 ? -4.674 -31.457 -9.646 1.00 25.53 500 GLN A O 1
ATOM 3819 N N . HIS A 1 501 ? -2.933 -32.771 -9.089 1.00 24.47 501 HIS A N 1
ATOM 3820 C CA . HIS A 1 501 ? -2.531 -32.199 -7.815 1.00 24.47 501 HIS A CA 1
ATOM 3821 C C . HIS A 1 501 ? -2.118 -30.711 -7.899 1.00 24.47 501 HIS A C 1
ATOM 3823 O O . HIS A 1 501 ? -0.975 -30.388 -7.615 1.00 24.47 501 HIS A O 1
ATOM 3829 N N . ASP A 1 502 ? -3.040 -29.814 -8.250 1.00 24.86 502 ASP A N 1
ATOM 3830 C CA . ASP A 1 502 ? -2.855 -28.361 -8.253 1.00 24.86 502 ASP A CA 1
ATOM 3831 C C . ASP A 1 502 ? -3.835 -27.730 -7.257 1.00 24.86 502 ASP A C 1
ATOM 3833 O O . ASP A 1 502 ? -4.983 -27.395 -7.570 1.00 24.86 502 ASP A O 1
ATOM 3837 N N . ASN A 1 503 ? -3.366 -27.588 -6.018 1.00 23.84 503 ASN A N 1
ATOM 3838 C CA . ASN A 1 503 ? -4.032 -26.817 -4.977 1.00 23.84 503 ASN A CA 1
ATOM 3839 C C . ASN A 1 503 ? -4.074 -25.339 -5.395 1.00 23.84 503 ASN A C 1
ATOM 3841 O O . ASN A 1 503 ? -3.088 -24.617 -5.273 1.00 23.84 503 ASN A O 1
ATOM 3845 N N . ALA A 1 504 ? -5.230 -24.880 -5.876 1.00 27.89 504 ALA A N 1
ATOM 3846 C CA . ALA A 1 504 ? -5.518 -23.461 -6.111 1.00 27.89 504 ALA A CA 1
ATOM 3847 C C . ALA A 1 504 ? -6.686 -22.927 -5.256 1.00 27.89 504 ALA A C 1
ATOM 3849 O O . ALA A 1 504 ? -7.145 -21.810 -5.483 1.00 27.89 504 ALA A O 1
ATOM 3850 N N . ASP A 1 505 ? -7.129 -23.693 -4.253 1.00 28.30 505 ASP A N 1
ATOM 3851 C CA . ASP A 1 505 ? -8.088 -23.254 -3.225 1.00 28.30 505 ASP A CA 1
ATOM 3852 C C . ASP A 1 505 ? -7.529 -23.371 -1.785 1.00 28.30 505 ASP A C 1
ATOM 3854 O O . ASP A 1 505 ? -8.254 -23.090 -0.828 1.00 28.30 505 ASP A O 1
ATOM 3858 N N . ASP A 1 506 ? -6.236 -23.683 -1.613 1.00 25.58 506 ASP A N 1
ATOM 3859 C CA . ASP A 1 506 ? -5.586 -23.637 -0.298 1.00 25.58 506 ASP A CA 1
ATOM 3860 C C . ASP A 1 506 ? -5.194 -22.198 0.051 1.00 25.58 506 ASP A C 1
ATOM 3862 O O . ASP A 1 506 ? -4.084 -21.714 -0.180 1.00 25.58 506 ASP A O 1
ATOM 3866 N N . GLU A 1 507 ? -6.143 -21.503 0.670 1.00 26.95 507 GLU A N 1
ATOM 3867 C CA . GLU A 1 507 ? -5.828 -20.509 1.688 1.00 26.95 507 GLU A CA 1
ATOM 3868 C C . GLU A 1 507 ? -5.256 -21.194 2.942 1.00 26.95 507 GLU A C 1
ATOM 3870 O O . GLU A 1 507 ? -5.838 -21.113 4.014 1.00 26.95 507 GLU A O 1
ATOM 3875 N N . ASP A 1 508 ? -4.104 -21.842 2.812 1.00 23.89 508 ASP A N 1
ATOM 3876 C CA . ASP A 1 508 ? -3.229 -22.162 3.932 1.00 23.89 508 ASP A CA 1
ATOM 3877 C C . ASP A 1 508 ? -1.789 -21.993 3.458 1.00 23.89 508 ASP A C 1
ATOM 3879 O O . ASP A 1 508 ? -1.144 -22.891 2.925 1.00 23.89 508 ASP A O 1
ATOM 3883 N N . GLY A 1 509 ? -1.253 -20.799 3.711 1.00 24.59 509 GLY A N 1
ATOM 3884 C CA . GLY A 1 509 ? 0.185 -20.567 3.792 1.00 24.59 509 GLY A CA 1
ATOM 3885 C C . GLY A 1 509 ? 0.780 -21.192 5.056 1.00 24.59 509 GLY A C 1
ATOM 3886 O O . GLY A 1 509 ? 1.611 -20.569 5.708 1.00 24.59 509 GLY A O 1
ATOM 3887 N N . ALA A 1 510 ? 0.362 -22.406 5.422 1.00 23.88 510 ALA A N 1
ATOM 3888 C CA . ALA A 1 510 ? 1.161 -23.291 6.248 1.00 23.88 510 ALA A CA 1
ATOM 3889 C C . ALA A 1 510 ? 2.156 -23.962 5.301 1.00 23.88 510 ALA A C 1
ATOM 3891 O O . ALA A 1 510 ? 1.919 -25.033 4.750 1.00 23.88 510 ALA A O 1
ATOM 3892 N N . VAL A 1 511 ? 3.261 -23.260 5.058 1.00 26.62 511 VAL A N 1
ATOM 3893 C CA . VAL A 1 511 ? 4.411 -23.769 4.316 1.00 26.62 511 VAL A CA 1
ATOM 3894 C C . VAL A 1 511 ? 4.780 -25.136 4.887 1.00 26.62 511 VAL A C 1
ATOM 3896 O O . VAL A 1 511 ? 5.224 -25.246 6.033 1.00 26.62 511 VAL A O 1
ATOM 3899 N N . SER A 1 512 ? 4.599 -26.183 4.081 1.00 24.36 512 SER A N 1
ATOM 3900 C CA . SER A 1 512 ? 5.236 -27.473 4.316 1.00 24.36 512 SER A CA 1
ATOM 3901 C C . SER A 1 512 ? 6.738 -27.225 4.465 1.00 24.36 512 SER A C 1
ATOM 3903 O O . SER A 1 512 ? 7.404 -26.767 3.537 1.00 24.36 512 SER A O 1
ATOM 3905 N N . ARG A 1 513 ? 7.262 -27.476 5.669 1.00 27.47 513 ARG A N 1
ATOM 3906 C CA . ARG A 1 513 ? 8.641 -27.218 6.120 1.00 27.47 513 ARG A CA 1
ATOM 3907 C C . ARG A 1 513 ? 9.722 -28.055 5.407 1.00 27.47 513 ARG A C 1
ATOM 3909 O O . ARG A 1 513 ? 10.765 -28.305 6.001 1.00 27.47 513 ARG A O 1
ATOM 3916 N N . SER A 1 514 ? 9.533 -28.494 4.162 1.00 26.94 514 SER A N 1
ATOM 3917 C CA . SER A 1 514 ? 10.523 -29.347 3.487 1.00 26.94 514 SER A CA 1
ATOM 3918 C C . SER A 1 514 ? 11.381 -28.672 2.413 1.00 26.94 514 SER A C 1
ATOM 3920 O O . SER A 1 514 ? 12.419 -29.238 2.101 1.00 26.94 514 SER A O 1
ATOM 3922 N N . VAL A 1 515 ? 11.057 -27.473 1.902 1.00 25.52 515 VAL A N 1
ATOM 3923 C CA . VAL A 1 515 ? 11.992 -26.655 1.087 1.00 25.52 515 VAL A CA 1
ATOM 3924 C C . VAL A 1 515 ? 11.619 -25.163 1.194 1.00 25.52 515 VAL A C 1
ATOM 3926 O O . VAL A 1 515 ? 10.522 -24.796 0.777 1.00 25.52 515 VAL A O 1
ATOM 3929 N N . PRO A 1 516 ? 12.482 -24.266 1.710 1.00 26.30 516 PRO A N 1
ATOM 3930 C CA . PRO A 1 516 ? 12.204 -22.834 1.732 1.00 26.30 516 PRO A CA 1
ATOM 3931 C C . PRO A 1 516 ? 12.646 -22.199 0.406 1.00 26.30 516 PRO A C 1
ATOM 3933 O O . PRO A 1 516 ? 13.695 -21.567 0.329 1.00 26.30 516 PRO A O 1
ATOM 3936 N N . ALA A 1 517 ? 11.870 -22.373 -0.660 1.00 31.73 517 ALA A N 1
ATOM 3937 C CA . ALA A 1 517 ? 12.077 -21.634 -1.905 1.00 31.73 517 ALA A CA 1
ATOM 3938 C C . ALA A 1 517 ? 10.720 -21.267 -2.519 1.00 31.73 517 ALA A C 1
ATOM 3940 O O . ALA A 1 517 ? 9.926 -22.149 -2.824 1.00 31.73 517 ALA A O 1
ATOM 3941 N N . GLY A 1 518 ? 10.471 -19.963 -2.681 1.00 32.12 518 GLY A N 1
ATOM 3942 C CA . GLY A 1 518 ? 9.280 -19.414 -3.343 1.00 32.12 518 GLY A CA 1
ATOM 3943 C C . GLY A 1 518 ? 8.337 -18.664 -2.398 1.00 32.12 518 GLY A C 1
ATOM 3944 O O . GLY A 1 518 ? 7.435 -19.252 -1.820 1.00 32.12 518 GLY A O 1
ATOM 3945 N N . SER A 1 519 ? 8.596 -17.364 -2.218 1.00 34.56 519 SER A N 1
ATOM 3946 C CA . SER A 1 519 ? 7.695 -16.322 -1.687 1.00 34.56 519 SER A CA 1
ATOM 3947 C C . SER A 1 519 ? 6.780 -16.670 -0.494 1.00 34.56 519 SER A C 1
ATOM 3949 O O . SER A 1 519 ? 5.611 -17.022 -0.625 1.00 34.56 519 SER A O 1
ATOM 3951 N N . CYS A 1 520 ? 7.287 -16.431 0.717 1.00 39.50 520 CYS A N 1
ATOM 3952 C CA . CYS A 1 520 ? 6.430 -16.047 1.843 1.00 39.50 520 CYS A CA 1
ATOM 3953 C C . CYS A 1 520 ? 6.307 -14.517 1.829 1.00 39.50 520 CYS A C 1
ATOM 3955 O O . CYS A 1 520 ? 7.281 -13.840 1.501 1.00 39.50 520 CYS A O 1
ATOM 3957 N N . ILE A 1 521 ? 5.160 -13.949 2.208 1.00 49.38 521 ILE A N 1
ATOM 3958 C CA . ILE A 1 521 ? 4.972 -12.483 2.272 1.00 49.38 521 ILE A CA 1
ATOM 3959 C C . ILE A 1 521 ? 6.082 -11.813 3.105 1.00 49.38 521 ILE A C 1
ATOM 3961 O O . ILE A 1 521 ? 6.623 -10.794 2.690 1.00 49.38 521 ILE A O 1
ATOM 3965 N N . SER A 1 522 ? 6.525 -12.456 4.192 1.00 51.06 522 SER A N 1
ATOM 3966 C CA . SER A 1 522 ? 7.657 -12.019 5.028 1.00 51.06 522 SER A CA 1
ATOM 3967 C C . SER A 1 522 ? 9.008 -11.949 4.301 1.00 51.06 522 SER A C 1
ATOM 3969 O O . SER A 1 522 ? 9.923 -11.261 4.745 1.00 51.06 522 SER A O 1
ATOM 3971 N N . ASN A 1 523 ? 9.148 -12.644 3.173 1.00 66.75 523 ASN A N 1
ATOM 3972 C CA . ASN A 1 523 ? 10.349 -12.649 2.344 1.00 66.75 523 ASN A CA 1
ATOM 3973 C C . ASN A 1 523 ? 10.289 -11.637 1.199 1.00 66.75 523 ASN A C 1
ATOM 3975 O O . ASN A 1 523 ? 11.294 -11.482 0.500 1.00 66.75 523 ASN A O 1
ATOM 3979 N N . SER A 1 524 ? 9.145 -11.002 0.967 1.00 85.06 524 SER A N 1
ATOM 3980 C CA . SER A 1 524 ? 8.949 -10.076 -0.143 1.00 85.06 524 SER A CA 1
ATOM 3981 C C . SER A 1 524 ? 9.471 -8.687 0.222 1.00 85.06 524 SER A C 1
ATOM 3983 O O . SER A 1 524 ? 9.363 -8.260 1.367 1.00 85.06 524 SER A O 1
ATOM 3985 N N . ILE A 1 525 ? 10.073 -7.988 -0.742 1.00 93.06 525 ILE A N 1
ATOM 3986 C CA . ILE A 1 525 ? 10.536 -6.606 -0.566 1.00 93.06 525 ILE A CA 1
ATOM 3987 C C . ILE A 1 525 ? 9.725 -5.750 -1.525 1.00 93.06 525 ILE A C 1
ATOM 3989 O O . ILE A 1 525 ? 9.907 -5.857 -2.741 1.00 93.06 525 ILE A O 1
ATOM 3993 N N . GLY A 1 526 ? 8.825 -4.932 -0.988 1.00 93.06 526 GLY A N 1
ATOM 3994 C CA . GLY A 1 526 ? 7.954 -4.106 -1.809 1.00 93.06 526 GLY A CA 1
ATOM 3995 C C . GLY A 1 526 ? 6.468 -4.200 -1.483 1.00 93.06 526 GLY A C 1
ATOM 3996 O O . GLY A 1 526 ? 6.024 -5.086 -0.753 1.00 93.06 526 GLY A O 1
ATOM 3997 N N . GLY A 1 527 ? 5.692 -3.281 -2.056 1.00 91.88 527 GLY A N 1
ATOM 3998 C CA . GLY A 1 527 ? 4.287 -3.086 -1.717 1.00 91.88 527 GLY A CA 1
ATOM 3999 C C . GLY A 1 527 ? 3.614 -1.954 -2.494 1.00 91.88 527 GLY A C 1
ATOM 4000 O O . GLY A 1 527 ? 4.147 -1.458 -3.487 1.00 91.88 527 GLY A O 1
ATOM 4001 N N . THR A 1 528 ? 2.420 -1.576 -2.036 1.00 93.25 528 THR A N 1
ATOM 4002 C CA . THR A 1 528 ? 1.642 -0.456 -2.587 1.00 93.25 528 THR A CA 1
ATOM 4003 C C . THR A 1 528 ? 2.044 0.849 -1.906 1.00 93.25 528 THR A C 1
ATOM 4005 O O . THR A 1 528 ? 2.245 0.857 -0.693 1.00 93.25 528 THR A O 1
ATOM 4008 N N . PHE A 1 529 ? 2.119 1.934 -2.677 1.00 96.00 529 PHE A N 1
ATOM 4009 C CA . PHE A 1 529 ? 2.372 3.291 -2.202 1.00 96.00 529 PHE A CA 1
ATOM 4010 C C . PHE A 1 529 ? 1.147 4.204 -2.431 1.00 96.00 529 PHE A C 1
ATOM 4012 O O . PHE A 1 529 ? 0.479 4.067 -3.463 1.00 96.00 529 PHE A O 1
ATOM 4019 N N . PRO A 1 530 ? 0.873 5.155 -1.512 1.00 96.62 530 PRO A N 1
ATOM 4020 C CA . PRO A 1 530 ? 1.713 5.542 -0.374 1.00 96.62 530 PRO A CA 1
ATOM 4021 C C . PRO A 1 530 ? 1.685 4.554 0.797 1.00 96.62 530 PRO A C 1
ATOM 4023 O O . PRO A 1 530 ? 0.822 3.687 0.901 1.00 96.62 530 PRO A O 1
ATOM 4026 N N . ILE A 1 531 ? 2.675 4.705 1.673 1.00 95.38 531 ILE A N 1
ATOM 4027 C CA . ILE A 1 531 ? 2.834 3.936 2.909 1.00 95.38 531 ILE A CA 1
ATOM 4028 C C . ILE A 1 531 ? 2.466 4.796 4.120 1.00 95.38 531 ILE A C 1
ATOM 4030 O O . ILE A 1 531 ? 2.341 6.021 4.017 1.00 95.38 531 ILE A O 1
ATOM 4034 N N . GLY A 1 532 ? 2.343 4.146 5.274 1.00 95.69 532 GLY A N 1
ATOM 4035 C CA . GLY A 1 532 ? 2.146 4.779 6.571 1.00 95.69 532 GLY A CA 1
ATOM 4036 C C . GLY A 1 532 ? 0.799 4.421 7.176 1.00 95.69 532 GLY A C 1
ATOM 4037 O O . GLY A 1 532 ? -0.103 5.246 7.176 1.00 95.69 532 GLY A O 1
ATOM 4038 N N . GLU A 1 533 ? 0.667 3.203 7.695 1.00 96.56 533 GLU A N 1
ATOM 4039 C CA . GLU A 1 533 ? -0.519 2.782 8.447 1.00 96.56 533 GLU A CA 1
ATOM 4040 C C . GLU A 1 533 ? -0.166 1.721 9.497 1.00 96.56 533 GLU A C 1
ATOM 4042 O O . GLU A 1 533 ? 0.686 0.855 9.250 1.00 96.56 533 GLU A O 1
ATOM 4047 N N . VAL A 1 534 ? -0.852 1.781 10.639 1.00 97.88 534 VAL A N 1
ATOM 4048 C CA . VAL A 1 534 ? -1.002 0.677 11.597 1.00 97.88 534 VAL A CA 1
ATOM 4049 C C . VAL A 1 534 ? -2.452 0.206 11.563 1.00 97.88 534 VAL A C 1
ATOM 4051 O O . VAL A 1 534 ? -3.361 1.019 11.692 1.00 97.88 534 VAL A O 1
ATOM 4054 N N . ILE A 1 535 ? -2.659 -1.096 11.410 1.00 97.00 535 ILE A N 1
ATOM 4055 C CA . ILE A 1 535 ? -3.974 -1.728 11.352 1.00 97.00 535 ILE A CA 1
ATOM 4056 C C . ILE A 1 535 ? -4.130 -2.654 12.550 1.00 97.00 535 ILE A C 1
ATOM 4058 O O . ILE A 1 535 ? -3.244 -3.456 12.845 1.00 97.00 535 ILE A O 1
ATOM 4062 N N . SER A 1 536 ? -5.281 -2.599 13.200 1.00 96.94 536 SER A N 1
ATOM 4063 C CA . SER A 1 536 ? -5.711 -3.591 14.179 1.00 96.94 536 SER A CA 1
ATOM 4064 C C . SER A 1 536 ? -7.229 -3.773 14.086 1.00 96.94 536 SER A C 1
ATOM 4066 O O . SER A 1 536 ? -7.899 -3.217 13.219 1.00 96.94 536 SER A O 1
ATOM 4068 N N . GLU A 1 537 ? -7.794 -4.591 14.956 1.00 96.00 537 GLU A N 1
ATOM 4069 C CA . GLU A 1 537 ? -9.223 -4.838 15.060 1.00 96.00 537 GLU A CA 1
ATOM 4070 C C . GLU A 1 537 ? -9.544 -5.175 16.525 1.00 96.00 537 GLU A C 1
ATOM 4072 O O . GLU A 1 537 ? -8.736 -5.787 17.222 1.00 96.00 537 GLU A O 1
ATOM 4077 N N . SER A 1 538 ? -10.729 -4.795 17.016 1.00 97.06 538 SER A N 1
ATOM 4078 C CA . SER A 1 538 ? -11.172 -5.226 18.350 1.00 97.06 538 SER A CA 1
ATOM 4079 C C . SER A 1 538 ? -11.231 -6.748 18.400 1.00 97.06 538 SER A C 1
ATOM 4081 O O . SER A 1 538 ? -11.921 -7.327 17.566 1.00 97.06 538 SER A O 1
ATOM 4083 N N . PHE A 1 539 ? -10.564 -7.409 19.350 1.00 96.25 539 PHE A N 1
ATOM 4084 C CA . PHE A 1 539 ? -10.569 -8.874 19.421 1.00 96.25 539 PHE A CA 1
ATOM 4085 C C . PHE A 1 539 ? -11.999 -9.405 19.626 1.00 96.25 539 PHE A C 1
ATOM 4087 O O . PHE A 1 539 ? -12.515 -10.133 18.771 1.00 96.25 539 PHE A O 1
ATOM 4094 N N . ASP A 1 540 ? -12.666 -8.949 20.692 1.00 96.81 540 ASP A N 1
ATOM 4095 C CA . ASP A 1 540 ? -14.100 -9.146 20.926 1.00 96.81 540 ASP A CA 1
ATOM 4096 C C . ASP A 1 540 ? -14.908 -7.913 20.490 1.00 96.81 540 ASP A C 1
ATOM 4098 O O . ASP A 1 540 ? -15.006 -6.926 21.222 1.00 96.81 540 ASP A O 1
ATOM 4102 N N . LEU A 1 541 ? -15.555 -8.004 19.320 1.00 96.94 541 LEU A N 1
ATOM 4103 C CA . LEU A 1 541 ? -16.379 -6.919 18.773 1.00 96.94 541 LEU A CA 1
ATOM 4104 C C . LEU A 1 541 ? -17.503 -6.484 19.725 1.00 96.94 541 LEU A C 1
ATOM 4106 O O . LEU A 1 541 ? -17.903 -5.325 19.691 1.00 96.94 541 LEU A O 1
ATOM 4110 N N . SER A 1 542 ? -18.011 -7.365 20.597 1.00 97.00 542 SER A N 1
ATOM 4111 C CA . SER A 1 542 ? -19.082 -6.997 21.536 1.00 97.00 542 SER A CA 1
ATOM 4112 C C . SER A 1 542 ? -18.643 -5.972 22.588 1.00 97.00 542 SER A C 1
ATOM 4114 O O . SER A 1 542 ? -19.485 -5.336 23.221 1.00 97.00 542 SER A O 1
ATOM 4116 N N . GLN A 1 543 ? -17.332 -5.780 22.738 1.00 97.56 543 GLN A N 1
ATOM 4117 C CA . GLN A 1 543 ? -16.716 -4.819 23.646 1.00 97.56 543 GLN A CA 1
ATOM 4118 C C . GLN A 1 543 ? -16.275 -3.530 22.932 1.00 97.56 543 GLN A C 1
ATOM 4120 O O . GLN A 1 543 ? -15.551 -2.723 23.517 1.00 97.56 543 GLN A O 1
ATOM 4125 N N . LEU A 1 544 ? -16.697 -3.327 21.680 1.00 98.38 544 LEU A N 1
ATOM 4126 C CA . LEU A 1 544 ? -16.543 -2.073 20.947 1.00 98.38 544 LEU A CA 1
ATOM 4127 C C . LEU A 1 544 ? -17.828 -1.249 21.066 1.00 98.38 544 LEU A C 1
ATOM 4129 O O . LEU A 1 544 ? -18.891 -1.686 20.624 1.00 98.38 544 LEU A O 1
ATOM 4133 N N . SER A 1 545 ? -17.784 -0.072 21.687 1.00 98.69 545 SER A N 1
ATOM 4134 C CA . SER A 1 545 ? -18.971 0.790 21.831 1.00 98.69 545 SER A CA 1
ATOM 4135 C C . SER A 1 545 ? -18.623 2.264 21.989 1.00 98.69 545 SER A C 1
ATOM 4137 O O . SER A 1 545 ? -17.524 2.610 22.423 1.00 98.69 545 SER A O 1
ATOM 4139 N N . GLY A 1 546 ? -19.575 3.133 21.659 1.00 98.69 546 GLY A N 1
ATOM 4140 C CA . GLY A 1 546 ? -19.452 4.578 21.807 1.00 98.69 546 GLY A CA 1
ATOM 4141 C C . GLY A 1 546 ? -19.945 5.342 20.586 1.00 98.69 546 GLY A C 1
ATOM 4142 O O . GLY A 1 546 ? -20.750 4.841 19.800 1.00 98.69 546 GLY A O 1
ATOM 4143 N N . THR A 1 547 ? -19.465 6.569 20.431 1.00 98.62 547 THR A N 1
ATOM 4144 C CA . THR A 1 547 ? -19.833 7.449 19.318 1.00 98.62 547 THR A CA 1
ATOM 4145 C C . THR A 1 547 ? -18.596 8.055 18.682 1.00 98.62 547 THR A C 1
ATOM 4147 O O . THR A 1 547 ? -17.617 8.368 19.361 1.00 98.62 547 THR A O 1
ATOM 4150 N N . CYS A 1 548 ? -18.644 8.237 17.367 1.00 98.56 548 CYS A N 1
ATOM 4151 C CA . CYS A 1 548 ? -17.612 8.946 16.629 1.00 98.56 548 CYS A CA 1
ATOM 4152 C C . CYS A 1 548 ? -18.207 9.807 15.515 1.00 98.56 548 CYS A C 1
ATOM 4154 O O . CYS A 1 548 ? -19.318 9.554 15.049 1.00 98.56 548 CYS A O 1
ATOM 4156 N N . ASP A 1 549 ? -17.467 10.834 15.104 1.00 98.19 549 ASP A N 1
ATOM 4157 C CA . ASP A 1 549 ? -17.837 11.677 13.970 1.00 98.19 549 ASP A CA 1
ATOM 4158 C C . ASP A 1 549 ? -17.084 11.241 12.715 1.00 98.19 549 ASP A C 1
ATOM 4160 O O . ASP A 1 549 ? -15.864 11.101 12.732 1.00 98.19 549 ASP A O 1
ATOM 4164 N N . VAL A 1 550 ? -17.811 11.039 11.619 1.00 98.25 550 VAL A N 1
ATOM 4165 C CA . VAL A 1 550 ? -17.271 10.633 10.320 1.00 98.25 550 VAL A CA 1
ATOM 4166 C C . VAL A 1 550 ? -17.219 11.851 9.403 1.00 98.25 550 VAL A C 1
ATOM 4168 O O . VAL A 1 550 ? -18.255 12.444 9.092 1.00 98.25 550 VAL A O 1
ATOM 4171 N N . PHE A 1 551 ? -16.019 12.230 8.957 1.00 97.31 551 PHE A N 1
ATOM 4172 C CA . PHE A 1 551 ? -15.813 13.384 8.073 1.00 97.31 551 PHE A CA 1
ATOM 4173 C C . PHE A 1 551 ? -15.675 13.000 6.599 1.00 97.31 551 PHE A C 1
ATOM 4175 O O . PHE A 1 551 ? -15.869 13.855 5.735 1.00 97.31 551 PHE A O 1
ATOM 4182 N N . ALA A 1 552 ? -15.360 11.740 6.294 1.00 97.94 552 ALA A N 1
ATOM 4183 C CA . ALA A 1 552 ? -15.305 11.244 4.925 1.00 97.94 552 ALA A CA 1
ATOM 4184 C C . ALA A 1 552 ? -15.665 9.757 4.835 1.00 97.94 552 ALA A C 1
ATOM 4186 O O . ALA A 1 552 ? -15.570 9.017 5.812 1.00 97.94 552 ALA A O 1
ATOM 4187 N N . TYR A 1 553 ? -16.073 9.319 3.651 1.00 97.50 553 TYR A N 1
ATOM 4188 C CA . TYR A 1 553 ? -16.428 7.934 3.336 1.00 97.50 553 TYR A CA 1
ATOM 4189 C C . TYR A 1 553 ? -16.251 7.678 1.831 1.00 97.50 553 TYR A C 1
ATOM 4191 O O . TYR A 1 553 ? -16.243 8.629 1.047 1.00 97.50 553 TYR A O 1
ATOM 4199 N N . PRO A 1 554 ? -16.119 6.420 1.386 1.00 96.00 554 PRO A N 1
ATOM 4200 C CA . PRO A 1 554 ? -16.159 6.074 -0.024 1.00 96.00 554 PRO A CA 1
ATOM 4201 C C . PRO A 1 554 ? -17.589 6.180 -0.556 1.00 96.00 554 PRO A C 1
ATOM 4203 O O . PRO A 1 554 ? -18.523 5.610 0.012 1.00 96.00 554 PRO A O 1
ATOM 4206 N N . ASP A 1 555 ? -17.762 6.862 -1.681 1.00 93.31 555 ASP A N 1
ATOM 4207 C CA . ASP A 1 555 ? -19.013 6.815 -2.430 1.00 93.31 555 ASP A CA 1
ATOM 4208 C C . ASP A 1 555 ? -19.227 5.438 -3.097 1.00 93.31 555 ASP A C 1
ATOM 4210 O O . ASP A 1 555 ? -18.414 4.510 -3.015 1.00 93.31 555 ASP A O 1
ATOM 4214 N N . VAL A 1 556 ? -20.337 5.300 -3.823 1.00 89.31 556 VAL A N 1
ATOM 4215 C CA . VAL A 1 556 ? -20.672 4.073 -4.569 1.00 89.31 556 VAL A CA 1
ATOM 4216 C C . VAL A 1 556 ? -19.675 3.732 -5.688 1.00 89.31 556 VAL A C 1
ATOM 4218 O O . VAL A 1 556 ? -19.654 2.595 -6.165 1.00 89.31 556 VAL A O 1
ATOM 4221 N N . PHE A 1 557 ? -18.838 4.687 -6.097 1.00 89.06 557 PHE A N 1
ATOM 4222 C CA . PHE A 1 557 ? -17.754 4.526 -7.064 1.00 89.06 557 PHE A CA 1
ATOM 4223 C C . PHE A 1 557 ? -16.385 4.343 -6.394 1.00 89.06 557 PHE A C 1
ATOM 4225 O O . PHE A 1 557 ? -15.380 4.262 -7.100 1.00 89.06 557 PHE A O 1
ATOM 4232 N N . LYS A 1 558 ? -16.347 4.208 -5.059 1.00 90.12 558 LYS A N 1
ATOM 4233 C CA . LYS A 1 558 ? -15.139 4.084 -4.234 1.00 90.12 558 LYS A CA 1
ATOM 4234 C C . LYS A 1 558 ? -14.220 5.302 -4.311 1.00 90.12 558 LYS A C 1
ATOM 4236 O O . LYS A 1 558 ? -13.002 5.156 -4.242 1.00 90.12 558 LYS A O 1
ATOM 4241 N N . LYS A 1 559 ? -14.796 6.491 -4.461 1.00 94.94 559 LYS A N 1
ATOM 4242 C CA . LYS A 1 559 ? -14.090 7.762 -4.310 1.00 94.94 559 LYS A CA 1
ATOM 4243 C C . LYS A 1 559 ? -14.282 8.295 -2.910 1.00 94.94 559 LYS A C 1
ATOM 4245 O O . LYS A 1 559 ? -15.402 8.308 -2.399 1.00 94.94 559 LYS A O 1
ATOM 4250 N N . VAL A 1 560 ? -13.206 8.797 -2.325 1.00 97.19 560 VAL A N 1
ATOM 4251 C CA . VAL A 1 560 ? -13.277 9.535 -1.066 1.00 97.19 560 VAL A CA 1
ATOM 4252 C C . VAL A 1 560 ? -14.203 10.735 -1.242 1.00 97.19 560 VAL A C 1
ATOM 4254 O O . VAL A 1 560 ? -13.982 11.597 -2.092 1.00 97.19 560 VAL A O 1
ATOM 4257 N N . THR A 1 561 ? -15.239 10.787 -0.417 1.00 95.88 561 THR A N 1
ATOM 4258 C CA . THR A 1 561 ? -16.243 11.845 -0.402 1.00 95.88 561 THR A CA 1
ATOM 4259 C C . THR A 1 561 ? -16.342 12.434 0.994 1.00 95.88 561 THR A C 1
ATOM 4261 O O . THR A 1 561 ? -16.369 11.716 1.989 1.00 95.88 561 THR A O 1
ATOM 4264 N N . MET A 1 562 ? -16.358 13.765 1.068 1.00 95.69 562 MET A N 1
ATOM 4265 C CA . MET A 1 562 ? -16.448 14.490 2.334 1.00 95.69 562 MET A CA 1
ATOM 4266 C C . MET A 1 562 ? -17.896 14.535 2.825 1.00 95.69 562 MET A C 1
ATOM 4268 O O . MET A 1 562 ? -18.795 14.902 2.066 1.00 95.69 562 MET A O 1
ATOM 4272 N N . SER A 1 563 ? -18.107 14.285 4.115 1.00 95.69 563 SER A N 1
ATOM 4273 C CA . SER A 1 563 ? -19.370 14.582 4.784 1.00 95.69 563 SER A CA 1
ATOM 4274 C C . SER A 1 563 ? -19.564 16.094 4.856 1.00 95.69 563 SER A C 1
ATOM 4276 O O . SER A 1 563 ? -18.841 16.798 5.562 1.00 95.69 563 SER A O 1
ATOM 4278 N N . ARG A 1 564 ? -20.532 16.610 4.097 1.00 90.75 564 ARG A N 1
ATOM 4279 C CA . ARG A 1 564 ? -20.848 18.042 4.031 1.00 90.75 564 ARG A CA 1
ATOM 4280 C C . ARG A 1 564 ? -22.277 18.308 4.516 1.00 90.75 564 ARG A C 1
ATOM 4282 O O . ARG A 1 564 ? -23.158 17.506 4.218 1.00 90.75 564 ARG A O 1
ATOM 4289 N N . PRO A 1 565 ? -22.531 19.451 5.190 1.00 92.44 565 PRO A N 1
ATOM 4290 C CA . PRO A 1 565 ? -21.591 20.547 5.475 1.00 92.44 565 PRO A CA 1
ATOM 4291 C C . PRO A 1 565 ? -20.641 20.286 6.656 1.00 92.44 565 PRO A C 1
ATOM 4293 O O . PRO A 1 565 ? -19.679 21.029 6.821 1.00 92.44 565 PRO A O 1
ATOM 4296 N N . SER A 1 566 ? -20.893 19.250 7.454 1.00 93.81 566 SER A N 1
ATOM 4297 C CA . SER A 1 566 ? -20.088 18.870 8.616 1.00 93.81 566 SER A CA 1
ATOM 4298 C C . SER A 1 566 ? -19.979 17.346 8.727 1.00 93.81 566 SER A C 1
ATOM 4300 O O . SER A 1 566 ? -20.774 16.636 8.099 1.00 93.81 566 SER A O 1
ATOM 4302 N N . PRO A 1 567 ? -19.049 16.823 9.545 1.00 97.00 567 PRO A N 1
ATOM 4303 C CA . PRO A 1 567 ? -19.056 15.418 9.938 1.00 97.00 567 PRO A CA 1
ATOM 4304 C C . PRO A 1 567 ? -20.413 14.991 10.517 1.00 97.00 567 PRO A C 1
ATOM 4306 O O . PRO A 1 567 ? -21.094 15.798 11.161 1.00 97.00 567 PRO A O 1
ATOM 4309 N N . PHE A 1 568 ? -20.807 13.737 10.289 1.00 97.88 568 PHE A N 1
ATOM 4310 C CA . PHE A 1 568 ? -22.005 13.142 10.892 1.00 97.88 568 PHE A CA 1
ATOM 4311 C C . PHE A 1 568 ? -21.624 12.191 12.024 1.00 97.88 568 PHE A C 1
ATOM 4313 O O . PHE A 1 568 ? -20.556 11.585 12.000 1.00 97.88 568 PHE A O 1
ATOM 4320 N N . THR A 1 569 ? -22.514 12.017 12.998 1.00 98.38 569 THR A N 1
ATOM 4321 C CA . THR A 1 569 ? -22.259 11.132 14.138 1.00 98.38 569 THR A CA 1
ATOM 4322 C C . THR A 1 569 ? -22.727 9.713 13.844 1.00 98.38 569 THR A C 1
ATOM 4324 O O . THR A 1 569 ? -23.850 9.495 13.383 1.00 98.38 569 THR A O 1
ATOM 4327 N N . MET A 1 570 ? -21.870 8.748 14.160 1.00 98.56 570 MET A N 1
ATOM 4328 C CA . MET A 1 570 ? -22.136 7.317 14.126 1.00 98.56 570 MET A CA 1
ATOM 4329 C C . MET A 1 570 ? -22.076 6.758 15.553 1.00 98.56 570 MET A C 1
ATOM 4331 O O . MET A 1 570 ? -21.096 6.970 16.269 1.00 98.56 570 MET A O 1
ATOM 4335 N N . THR A 1 571 ? -23.117 6.035 15.963 1.00 98.75 571 THR A N 1
ATOM 4336 C CA . THR A 1 571 ? -23.176 5.313 17.241 1.00 98.75 571 THR A CA 1
ATOM 4337 C C . THR A 1 571 ? -22.930 3.833 17.003 1.00 98.75 571 THR A C 1
ATOM 4339 O O . THR A 1 571 ? -23.567 3.215 16.145 1.00 98.75 571 THR A O 1
ATOM 4342 N N . VAL A 1 572 ? -22.022 3.268 17.792 1.00 98.81 572 VAL A N 1
ATOM 4343 C CA . VAL A 1 572 ? -21.657 1.855 17.774 1.00 98.81 572 VAL A CA 1
ATOM 4344 C C . VAL A 1 572 ? -22.006 1.248 19.126 1.00 98.81 572 VAL A C 1
ATOM 4346 O O . VAL A 1 572 ? -21.578 1.746 20.167 1.00 98.81 572 VAL A O 1
ATOM 4349 N N . GLU A 1 573 ? -22.750 0.151 19.121 1.00 98.62 573 GLU A N 1
ATOM 4350 C CA . GLU A 1 573 ? -23.043 -0.640 20.314 1.00 98.62 573 GLU A CA 1
ATOM 4351 C C . GLU A 1 573 ? -22.684 -2.092 20.036 1.00 98.62 573 GLU A C 1
ATOM 4353 O O . GLU A 1 573 ? -23.130 -2.678 19.049 1.00 98.62 573 GLU A O 1
ATOM 4358 N N . LYS A 1 574 ? -21.865 -2.678 20.911 1.00 98.00 574 LYS A N 1
ATOM 4359 C CA . LYS A 1 574 ? -21.392 -4.065 20.799 1.00 98.00 574 LYS A CA 1
ATOM 4360 C C . LYS A 1 574 ? -20.835 -4.411 19.409 1.00 98.00 574 LYS A C 1
ATOM 4362 O O . LYS A 1 574 ? -21.120 -5.470 18.852 1.00 98.00 574 LYS A O 1
ATOM 4367 N N . GLY A 1 575 ? -20.073 -3.480 18.842 1.00 97.88 575 GLY A N 1
ATOM 4368 C CA . GLY A 1 575 ? -19.416 -3.606 17.545 1.00 97.88 575 GLY A CA 1
ATOM 4369 C C . GLY A 1 575 ? -20.329 -3.382 16.346 1.00 97.88 575 GLY A C 1
ATOM 4370 O O . GLY A 1 575 ? -19.848 -3.468 15.221 1.00 97.88 575 GLY A O 1
ATOM 4371 N N . VAL A 1 576 ? -21.613 -3.078 16.548 1.00 98.38 576 VAL A N 1
ATOM 4372 C CA . VAL A 1 576 ? -22.593 -2.845 15.481 1.00 98.38 576 VAL A CA 1
ATOM 4373 C C . VAL A 1 576 ? -22.926 -1.363 15.398 1.00 98.38 576 VAL A C 1
ATOM 4375 O O . VAL A 1 576 ? -23.191 -0.720 16.410 1.00 98.38 576 VAL A O 1
ATOM 4378 N N . VAL A 1 577 ? -22.970 -0.817 14.185 1.00 98.44 577 VAL A N 1
ATOM 4379 C CA . VAL A 1 577 ? -23.487 0.535 13.951 1.00 98.44 577 VAL A CA 1
ATOM 4380 C C . VAL A 1 577 ? -25.004 0.539 14.180 1.00 98.44 577 VAL A C 1
ATOM 4382 O O . VAL A 1 577 ? -25.766 0.010 13.363 1.00 98.44 577 VAL A O 1
ATOM 4385 N N . THR A 1 578 ? -25.455 1.119 15.294 1.00 97.88 578 THR A N 1
ATOM 4386 C CA . THR A 1 578 ? -26.873 1.144 15.695 1.00 97.88 578 THR A CA 1
ATOM 4387 C C . THR A 1 578 ? -27.598 2.398 15.234 1.00 97.88 578 THR A C 1
ATOM 4389 O O . THR A 1 578 ? -28.785 2.331 14.903 1.00 97.88 578 THR A O 1
ATOM 4392 N N . HIS A 1 579 ? -26.892 3.526 15.163 1.00 98.00 579 HIS A N 1
ATOM 4393 C CA . HIS A 1 579 ? -27.461 4.810 14.778 1.00 98.00 579 HIS A CA 1
ATOM 4394 C C . HIS A 1 579 ? -26.480 5.637 13.941 1.00 98.00 579 HIS A C 1
ATOM 4396 O O . HIS A 1 579 ? -25.273 5.628 14.174 1.00 98.00 579 HIS A O 1
ATOM 4402 N N . ILE A 1 580 ? -27.027 6.367 12.972 1.00 98.00 580 ILE A N 1
ATOM 4403 C CA . ILE A 1 580 ? -26.348 7.401 12.192 1.00 98.00 580 ILE A CA 1
ATOM 4404 C C . ILE A 1 580 ? -27.227 8.645 12.300 1.00 98.00 580 ILE A C 1
ATOM 4406 O O . ILE A 1 580 ? -28.435 8.554 12.081 1.00 98.00 580 ILE A O 1
ATOM 4410 N N . SER A 1 581 ? -26.633 9.783 12.652 1.00 97.06 581 SER A N 1
ATOM 4411 C CA . SER A 1 581 ? -27.364 11.036 12.849 1.00 97.06 581 SER A CA 1
ATOM 4412 C C . SER A 1 581 ? -28.051 11.519 11.569 1.00 97.06 581 SER A C 1
ATOM 4414 O O . SER A 1 581 ? -27.490 11.371 10.483 1.00 97.06 581 SER A O 1
ATOM 4416 N N . ASP A 1 582 ? -29.183 12.215 11.706 1.00 93.38 582 ASP A N 1
ATOM 4417 C CA . ASP A 1 582 ? -29.978 12.758 10.587 1.00 93.38 582 ASP A CA 1
ATOM 4418 C C . ASP A 1 582 ? -29.202 13.706 9.651 1.00 93.38 582 ASP A C 1
ATOM 4420 O O . ASP A 1 582 ? -29.609 13.932 8.515 1.00 93.38 582 ASP A O 1
ATOM 4424 N N . GLY A 1 583 ? -28.076 14.261 10.114 1.00 91.31 583 GLY A N 1
ATOM 4425 C CA . GLY A 1 583 ? -27.185 15.099 9.309 1.00 91.31 583 GLY A CA 1
ATOM 4426 C C . GLY A 1 583 ? -26.312 14.335 8.306 1.00 91.31 583 GLY A C 1
ATOM 4427 O O . GLY A 1 583 ? -25.577 14.969 7.552 1.00 91.31 583 GLY A O 1
ATOM 4428 N N . ALA A 1 584 ? -26.355 12.999 8.290 1.00 96.94 584 ALA A N 1
ATOM 4429 C CA . ALA A 1 584 ? -25.555 12.202 7.369 1.00 96.94 584 ALA A CA 1
ATOM 4430 C C . ALA A 1 584 ? -26.005 12.380 5.906 1.00 96.94 584 ALA A C 1
ATOM 4432 O O . ALA A 1 584 ? -27.208 12.416 5.623 1.00 96.94 584 ALA A O 1
ATOM 4433 N N . PRO A 1 585 ? -25.064 12.439 4.946 1.00 96.31 585 PRO A N 1
ATOM 4434 C CA . PRO A 1 585 ? -25.405 12.509 3.532 1.00 96.31 585 PRO A CA 1
ATOM 4435 C C . PRO A 1 585 ? -26.280 11.336 3.087 1.00 96.31 585 PRO A C 1
ATOM 4437 O O . PRO A 1 585 ? -26.039 10.180 3.442 1.00 96.31 585 PRO A O 1
ATOM 4440 N N . LYS A 1 586 ? -27.276 11.628 2.244 1.00 94.44 586 LYS A N 1
ATOM 4441 C CA . LYS A 1 586 ? -28.227 10.622 1.748 1.00 94.44 586 LYS A CA 1
ATOM 4442 C C . LYS A 1 586 ? -27.529 9.428 1.090 1.00 94.44 586 LYS A C 1
ATOM 4444 O O . LYS A 1 586 ? -27.904 8.290 1.334 1.00 94.44 586 LYS A O 1
ATOM 4449 N N . GLU A 1 587 ? -26.499 9.685 0.292 1.00 94.38 587 GLU A N 1
ATOM 4450 C CA . GLU A 1 587 ? -25.731 8.631 -0.377 1.00 94.38 587 GLU A CA 1
ATOM 4451 C C . GLU A 1 587 ? -25.032 7.677 0.606 1.00 94.38 587 GLU A C 1
ATOM 4453 O O . GLU A 1 587 ? -24.958 6.477 0.345 1.00 94.38 587 GLU A O 1
ATOM 4458 N N . PHE A 1 588 ? -24.584 8.177 1.764 1.00 95.81 588 PHE A N 1
ATOM 4459 C CA . PHE A 1 588 ? -24.024 7.335 2.815 1.00 95.81 588 PHE A CA 1
ATOM 4460 C C . PHE A 1 588 ? -25.115 6.491 3.481 1.00 95.81 588 PHE A C 1
ATOM 4462 O O . PHE A 1 588 ? -24.924 5.296 3.700 1.00 95.81 588 PHE A O 1
ATOM 4469 N N . LEU A 1 589 ? -26.287 7.077 3.750 1.00 95.75 589 LEU A N 1
ATOM 4470 C CA . LEU A 1 589 ? -27.438 6.343 4.287 1.00 95.75 589 LEU A CA 1
ATOM 4471 C C . LEU A 1 589 ? -27.909 5.235 3.332 1.00 95.75 589 LEU A C 1
ATOM 4473 O O . LEU A 1 589 ? -28.262 4.143 3.788 1.00 95.75 589 LEU A O 1
ATOM 4477 N N . ASP A 1 590 ? -27.870 5.480 2.022 1.00 94.44 590 ASP A N 1
ATOM 4478 C CA . ASP A 1 590 ? -28.180 4.484 0.993 1.00 94.44 590 ASP A CA 1
ATOM 4479 C C . ASP A 1 590 ? -27.146 3.337 1.006 1.00 94.44 590 ASP A C 1
ATOM 4481 O O . ASP A 1 590 ? -27.523 2.160 1.013 1.00 94.44 590 ASP A O 1
ATOM 4485 N N . LEU A 1 591 ? -25.847 3.658 1.092 1.00 92.69 591 LEU A N 1
ATOM 4486 C CA . LEU A 1 591 ? -24.765 2.673 1.225 1.00 92.69 591 LEU A CA 1
ATOM 4487 C C . LEU A 1 591 ? -24.914 1.832 2.501 1.00 92.69 591 LEU A C 1
ATOM 4489 O O . LEU A 1 591 ? -24.853 0.603 2.449 1.00 92.69 591 LEU A O 1
ATOM 4493 N N . PHE A 1 592 ? -25.164 2.473 3.640 1.00 95.31 592 PHE A N 1
ATOM 4494 C CA . PHE A 1 592 ? -25.378 1.804 4.921 1.00 95.31 592 PHE A CA 1
ATOM 4495 C C . PHE A 1 592 ? -26.600 0.877 4.895 1.00 95.31 592 PHE A C 1
ATOM 4497 O O . PHE A 1 592 ? -26.541 -0.267 5.356 1.00 95.31 592 PHE A O 1
ATOM 4504 N N . SER A 1 593 ? -27.702 1.340 4.300 1.00 94.88 593 SER A N 1
ATOM 4505 C CA . SER A 1 593 ? -28.921 0.544 4.129 1.00 94.88 593 SER A CA 1
ATOM 4506 C C . SER A 1 593 ? -28.663 -0.698 3.278 1.00 94.88 593 SER A C 1
ATOM 4508 O O . SER A 1 593 ? -29.141 -1.784 3.614 1.00 94.88 593 SER A O 1
ATOM 4510 N N . LEU A 1 594 ? -27.851 -0.572 2.223 1.00 93.75 594 LEU A N 1
ATOM 4511 C CA . LEU A 1 594 ? -27.445 -1.696 1.383 1.00 93.75 594 LEU A CA 1
ATOM 4512 C C . LEU A 1 594 ? -26.635 -2.739 2.168 1.00 93.75 594 LEU A C 1
ATOM 4514 O O . LEU A 1 594 ? -26.907 -3.935 2.043 1.00 93.75 594 LEU A O 1
ATOM 4518 N N . VAL A 1 595 ? -25.681 -2.310 3.004 1.00 94.44 595 VAL A N 1
ATOM 4519 C CA . VAL A 1 595 ? -24.909 -3.223 3.869 1.00 94.44 595 VAL A CA 1
ATOM 4520 C C . VAL A 1 595 ? -25.851 -4.000 4.782 1.00 94.44 595 VAL A C 1
ATOM 4522 O O . VAL A 1 595 ? -25.822 -5.231 4.789 1.00 94.44 595 VAL A O 1
ATOM 4525 N N . ARG A 1 596 ? -26.751 -3.308 5.491 1.00 95.69 596 ARG A N 1
ATOM 4526 C CA . ARG A 1 596 ? -27.708 -3.954 6.404 1.00 95.69 596 ARG A CA 1
ATOM 4527 C C . ARG A 1 596 ? -28.678 -4.888 5.691 1.00 95.69 596 ARG A C 1
ATOM 4529 O O . ARG A 1 596 ? -29.006 -5.944 6.220 1.00 95.69 596 ARG A O 1
ATOM 4536 N N . GLN A 1 597 ? -29.109 -4.551 4.479 1.00 95.69 597 GLN A N 1
ATOM 4537 C CA . GLN A 1 597 ? -29.977 -5.427 3.693 1.00 95.69 597 GLN A CA 1
ATOM 4538 C C . GLN A 1 597 ? -29.284 -6.746 3.315 1.00 95.69 597 GLN A C 1
ATOM 4540 O O . GLN A 1 597 ? -29.940 -7.784 3.225 1.00 95.69 597 GLN A O 1
ATOM 4545 N N . VAL A 1 598 ? -27.972 -6.715 3.069 1.00 94.62 598 VAL A N 1
ATOM 4546 C CA . VAL A 1 598 ? -27.207 -7.878 2.596 1.00 94.62 598 VAL A CA 1
ATOM 4547 C C . VAL A 1 598 ? -26.612 -8.697 3.741 1.00 94.62 598 VAL A C 1
ATOM 4549 O O . VAL A 1 598 ? -26.549 -9.921 3.635 1.00 94.62 598 VAL A O 1
ATOM 4552 N N . GLU A 1 599 ? -26.154 -8.042 4.804 1.00 95.19 599 GLU A N 1
ATOM 4553 C CA . GLU A 1 599 ? -25.395 -8.661 5.899 1.00 95.19 599 GLU A CA 1
ATOM 4554 C C . GLU A 1 599 ? -26.168 -8.700 7.225 1.00 95.19 599 GLU A C 1
ATOM 4556 O O . GLU A 1 599 ? -25.777 -9.415 8.146 1.00 95.19 599 GLU A O 1
ATOM 4561 N N . GLY A 1 600 ? -27.287 -7.977 7.323 1.00 95.56 600 GLY A N 1
ATOM 4562 C CA . GLY A 1 600 ? -28.048 -7.794 8.556 1.00 95.56 600 GLY A CA 1
ATOM 4563 C C . GLY A 1 600 ? -27.430 -6.704 9.426 1.00 95.56 600 GLY A C 1
ATOM 4564 O O . GLY A 1 600 ? -27.814 -5.535 9.353 1.00 95.56 600 GLY A O 1
ATOM 4565 N N . GLU A 1 601 ? -26.471 -7.094 10.258 1.00 95.31 601 GLU A N 1
ATOM 4566 C CA . GLU A 1 601 ? -25.737 -6.177 11.128 1.00 95.31 601 GLU A CA 1
ATOM 4567 C C . GLU A 1 601 ? -24.513 -5.611 10.409 1.00 95.31 601 GLU A C 1
ATOM 4569 O O . GLU A 1 601 ? -23.726 -6.350 9.811 1.00 95.31 601 GLU A O 1
ATOM 4574 N N . CYS A 1 602 ? -24.353 -4.290 10.493 1.00 97.12 602 CYS A N 1
ATOM 4575 C CA . CYS A 1 602 ? -23.181 -3.588 9.994 1.00 97.12 602 CYS A CA 1
ATOM 4576 C C . CYS A 1 602 ? -22.155 -3.484 11.123 1.00 97.12 602 CYS A C 1
ATOM 4578 O O . CYS A 1 602 ? -22.256 -2.601 11.977 1.00 97.12 602 CYS A O 1
ATOM 4580 N N . TYR A 1 603 ? -21.197 -4.406 11.134 1.00 97.62 603 TYR A N 1
ATOM 4581 C CA . TYR A 1 603 ? -20.121 -4.409 12.117 1.00 97.62 603 TYR A CA 1
ATOM 4582 C C . TYR A 1 603 ? -19.063 -3.353 11.803 1.00 97.62 603 TYR A C 1
ATOM 4584 O O . TYR A 1 603 ? -18.825 -3.040 10.638 1.00 97.62 603 TYR A O 1
ATOM 4592 N N . VAL A 1 604 ? -18.412 -2.844 12.843 1.00 98.06 604 VAL A N 1
ATOM 4593 C CA . VAL A 1 604 ? -17.129 -2.146 12.748 1.00 98.06 604 VAL A CA 1
ATOM 4594 C C . VAL A 1 604 ? -16.038 -3.187 12.972 1.00 98.06 604 VAL A C 1
ATOM 4596 O O . VAL A 1 604 ? -16.034 -3.858 14.005 1.00 98.06 604 VAL A O 1
ATOM 4599 N N . ARG A 1 605 ? -15.164 -3.375 11.983 1.00 96.19 605 ARG A N 1
ATOM 4600 C CA . ARG A 1 605 ? -14.152 -4.440 11.983 1.00 96.19 605 ARG A CA 1
ATOM 4601 C C . ARG A 1 605 ? -12.752 -3.870 12.202 1.00 96.19 605 ARG A C 1
ATOM 4603 O O . ARG A 1 605 ? -12.154 -4.092 13.245 1.00 96.19 605 ARG A O 1
ATOM 4610 N N . GLU A 1 606 ? -12.243 -3.126 11.229 1.00 96.44 606 GLU A N 1
ATOM 4611 C CA . GLU A 1 606 ? -10.866 -2.632 11.239 1.00 96.44 606 GLU A CA 1
ATOM 4612 C C . GLU A 1 606 ? -10.757 -1.283 11.954 1.00 96.44 606 GLU A C 1
ATOM 4614 O O . GLU A 1 606 ? -11.644 -0.434 11.832 1.00 96.44 606 GLU A O 1
ATOM 4619 N N . LEU A 1 607 ? -9.642 -1.090 12.652 1.00 98.31 607 LEU A N 1
ATOM 4620 C CA . LEU A 1 607 ? -9.100 0.200 13.049 1.00 98.31 607 LEU A CA 1
ATOM 4621 C C . LEU A 1 607 ? -7.830 0.444 12.236 1.00 98.31 607 LEU A C 1
ATOM 4623 O O . LEU A 1 607 ? -6.837 -0.257 12.436 1.00 98.31 607 LEU A O 1
ATOM 4627 N N . GLY A 1 608 ? -7.846 1.463 11.385 1.00 98.19 608 GLY A N 1
ATOM 4628 C CA . GLY A 1 608 ? -6.659 1.947 10.699 1.00 98.19 608 GLY A CA 1
ATOM 4629 C C . GLY A 1 608 ? -6.180 3.275 11.274 1.00 98.19 608 GLY A C 1
ATOM 4630 O O . GLY A 1 608 ? -6.963 4.197 11.509 1.00 98.19 608 GLY A O 1
ATOM 4631 N N . ILE A 1 609 ? -4.879 3.355 11.532 1.00 98.44 609 ILE A N 1
ATOM 4632 C CA . ILE A 1 609 ? -4.178 4.530 12.048 1.00 98.44 609 ILE A CA 1
ATOM 4633 C C . ILE A 1 609 ? -3.213 4.978 10.958 1.00 98.44 609 ILE A C 1
ATOM 4635 O O . ILE A 1 609 ? -2.136 4.394 10.796 1.00 98.44 609 ILE A O 1
ATOM 4639 N N . GLY A 1 610 ? -3.601 5.991 10.192 1.00 97.44 610 GLY A N 1
ATOM 4640 C CA . GLY A 1 610 ? -2.772 6.521 9.123 1.00 97.44 610 GLY A CA 1
ATOM 4641 C C . GLY A 1 610 ? -1.661 7.423 9.666 1.00 97.44 610 GLY A C 1
ATOM 4642 O O . GLY A 1 610 ? -1.827 8.159 10.641 1.00 97.44 610 GLY A O 1
ATOM 4643 N N . LEU A 1 611 ? -0.484 7.318 9.052 1.00 96.06 611 LEU A N 1
ATOM 4644 C CA . LEU A 1 611 ? 0.767 7.928 9.514 1.00 96.06 611 LEU A CA 1
ATOM 4645 C C . LEU A 1 611 ? 1.334 8.940 8.519 1.00 96.06 611 LEU A C 1
ATOM 4647 O O . LEU A 1 611 ? 2.328 9.595 8.817 1.00 96.06 611 LEU A O 1
ATOM 4651 N N . ASN A 1 612 ? 0.767 9.031 7.319 1.00 94.88 612 ASN A N 1
ATOM 4652 C CA . ASN A 1 612 ? 1.260 9.899 6.267 1.00 94.88 612 ASN A CA 1
ATOM 4653 C C . ASN A 1 612 ? 0.832 11.346 6.540 1.00 94.88 612 ASN A C 1
ATOM 4655 O O . ASN A 1 612 ? -0.361 11.651 6.497 1.00 94.88 612 ASN A O 1
ATOM 4659 N N . PRO A 1 613 ? 1.782 12.263 6.779 1.00 92.00 613 PRO A N 1
ATOM 4660 C CA . PRO A 1 613 ? 1.452 13.636 7.132 1.00 92.00 613 PRO A CA 1
ATOM 4661 C C . PRO A 1 613 ? 0.876 14.426 5.951 1.00 92.00 613 PRO A C 1
ATOM 4663 O O . PRO A 1 613 ? 0.198 15.420 6.167 1.00 92.00 613 PRO A O 1
ATOM 4666 N N . TYR A 1 614 ? 1.135 14.014 4.707 1.00 91.06 614 TYR A N 1
ATOM 4667 C CA . TYR A 1 614 ? 0.911 14.844 3.517 1.00 91.06 614 TYR A CA 1
ATOM 4668 C C . TYR A 1 614 ? -0.459 14.664 2.860 1.00 91.06 614 TYR A C 1
ATOM 4670 O O . TYR A 1 614 ? -0.729 15.283 1.834 1.00 91.06 614 TYR A O 1
ATOM 4678 N N . VAL A 1 615 ? -1.306 13.809 3.427 1.00 91.44 615 VAL A N 1
ATOM 4679 C CA . VAL A 1 615 ? -2.675 13.560 2.971 1.00 91.44 615 VAL A CA 1
ATOM 4680 C C . VAL A 1 615 ? -3.593 13.717 4.173 1.00 91.44 615 VAL A C 1
ATOM 4682 O O . VAL A 1 615 ? -3.234 13.323 5.281 1.00 91.44 615 VAL A O 1
ATOM 4685 N N . GLY A 1 616 ? -4.768 14.305 3.965 1.00 90.81 616 GLY A N 1
ATOM 4686 C CA . GLY A 1 616 ? -5.761 14.504 5.019 1.00 90.81 616 GLY A CA 1
ATOM 4687 C C . GLY A 1 616 ? -6.852 15.489 4.606 1.00 90.81 616 GLY A C 1
ATOM 4688 O O . GLY A 1 616 ? -6.949 15.837 3.431 1.00 90.81 616 GLY A O 1
ATOM 4689 N N . PRO A 1 617 ? -7.668 15.991 5.545 1.00 88.50 617 PRO A N 1
ATOM 4690 C CA . PRO A 1 617 ? -8.769 16.909 5.233 1.00 88.50 617 PRO A CA 1
ATOM 4691 C C . PRO A 1 617 ? -8.354 18.194 4.492 1.00 88.50 617 PRO A C 1
ATOM 4693 O O . PRO A 1 617 ? -9.170 18.779 3.786 1.00 88.50 617 PRO A O 1
ATOM 4696 N N . ALA A 1 618 ? -7.099 18.636 4.650 1.00 86.50 618 ALA A N 1
ATOM 4697 C CA . ALA A 1 618 ? -6.545 19.797 3.946 1.00 86.50 618 ALA A CA 1
ATOM 4698 C C . ALA A 1 618 ? -6.008 19.471 2.537 1.00 86.50 618 ALA A C 1
ATOM 4700 O O . ALA A 1 618 ? -5.954 20.361 1.697 1.00 86.50 618 ALA A O 1
ATOM 4701 N N . HIS A 1 619 ? -5.647 18.208 2.290 1.00 90.44 619 HIS A N 1
ATOM 4702 C CA . HIS A 1 619 ? -5.068 17.694 1.046 1.00 90.44 619 HIS A CA 1
ATOM 4703 C C . HIS A 1 619 ? -5.747 16.367 0.711 1.00 90.44 619 HIS A C 1
ATOM 4705 O O . HIS A 1 619 ? -5.242 15.276 0.998 1.00 90.44 619 HIS A O 1
ATOM 4711 N N . VAL A 1 620 ? -6.972 16.478 0.200 1.00 92.88 620 VAL A N 1
ATOM 4712 C CA . VAL A 1 620 ? -7.836 15.327 -0.058 1.00 92.88 620 VAL A CA 1
ATOM 4713 C C . VAL A 1 620 ? -7.450 14.697 -1.384 1.00 92.88 620 VAL A C 1
ATOM 4715 O O . VAL A 1 620 ? -7.439 15.360 -2.417 1.00 92.88 620 VAL A O 1
ATOM 4718 N N . VAL A 1 621 ? -7.233 13.387 -1.364 1.00 95.81 621 VAL A N 1
ATOM 4719 C CA . VAL A 1 621 ? -7.072 12.570 -2.569 1.00 95.81 621 VAL A CA 1
ATOM 4720 C C . VAL A 1 621 ? -8.300 11.686 -2.762 1.00 95.81 621 VAL A C 1
ATOM 4722 O O . VAL A 1 621 ? -8.894 11.213 -1.796 1.00 95.81 621 VAL A O 1
ATOM 4725 N N . SER A 1 622 ? -8.699 11.478 -4.016 1.00 96.69 622 SER A N 1
ATOM 4726 C CA . SER A 1 622 ? -9.931 10.748 -4.343 1.00 96.69 622 SER A CA 1
ATOM 4727 C C . SER A 1 622 ? -9.809 9.231 -4.174 1.00 96.69 622 SER A C 1
ATOM 4729 O O . SER A 1 622 ? -10.833 8.560 -4.055 1.00 96.69 622 SER A O 1
ATOM 4731 N N . ASP A 1 623 ? -8.593 8.679 -4.195 1.00 96.69 623 ASP A N 1
ATOM 4732 C CA . ASP A 1 623 ? -8.358 7.246 -4.001 1.00 96.69 623 ASP A CA 1
ATOM 4733 C C . ASP A 1 623 ? -8.433 6.873 -2.515 1.00 96.69 623 ASP A C 1
ATOM 4735 O O . ASP A 1 623 ? -7.712 7.427 -1.687 1.00 96.69 623 ASP A O 1
ATOM 4739 N N . VAL A 1 624 ? -9.284 5.899 -2.190 1.00 95.69 624 VAL A N 1
ATOM 4740 C CA . VAL A 1 624 ? -9.524 5.458 -0.806 1.00 95.69 624 VAL A CA 1
ATOM 4741 C C . VAL A 1 624 ? -8.273 4.824 -0.210 1.00 95.69 624 VAL A C 1
ATOM 4743 O O . VAL A 1 624 ? -7.880 5.203 0.886 1.00 95.69 624 VAL A O 1
ATOM 4746 N N . THR A 1 625 ? -7.587 3.954 -0.957 1.00 93.44 625 THR A N 1
ATOM 4747 C CA . THR A 1 625 ? -6.381 3.268 -0.469 1.00 93.44 625 THR A CA 1
ATOM 4748 C C . THR A 1 625 ? -5.245 4.238 -0.161 1.00 93.44 625 THR A C 1
ATOM 4750 O O . THR A 1 625 ? -4.474 4.013 0.766 1.00 93.44 625 THR A O 1
ATOM 4753 N N . THR A 1 626 ? -5.137 5.333 -0.907 1.00 96.06 626 THR A N 1
ATOM 4754 C CA . THR A 1 626 ? -4.204 6.429 -0.633 1.00 96.06 626 THR A CA 1
ATOM 4755 C C . THR A 1 626 ? -4.663 7.227 0.590 1.00 96.06 626 THR A C 1
ATOM 4757 O O . THR A 1 626 ? -3.848 7.542 1.457 1.00 96.06 626 THR A O 1
ATOM 4760 N N . PHE A 1 627 ? -5.960 7.530 0.699 1.00 97.06 627 PHE A N 1
ATOM 4761 C CA . PHE A 1 627 ? -6.502 8.335 1.795 1.00 97.06 627 PHE A CA 1
ATOM 4762 C C . PHE A 1 627 ? -6.539 7.597 3.141 1.00 97.06 627 PHE A C 1
ATOM 4764 O O . PHE A 1 627 ? -6.381 8.251 4.159 1.00 97.06 627 PHE A O 1
ATOM 4771 N N . GLU A 1 628 ? -6.613 6.262 3.183 1.00 96.62 628 GLU A N 1
ATOM 4772 C CA . GLU A 1 628 ? -6.402 5.426 4.392 1.00 96.62 628 GLU A CA 1
ATOM 4773 C C . GLU A 1 628 ? -5.099 5.767 5.138 1.00 96.62 628 GLU A C 1
ATOM 4775 O O . GLU A 1 628 ? -4.951 5.499 6.325 1.00 96.62 628 GLU A O 1
ATOM 4780 N N . ARG A 1 629 ? -4.111 6.349 4.448 1.00 96.56 629 ARG A N 1
ATOM 4781 C CA . ARG A 1 629 ? -2.758 6.553 4.989 1.00 96.56 629 ARG A CA 1
ATOM 4782 C C . ARG A 1 629 ? -2.646 7.935 5.621 1.00 96.56 629 ARG A C 1
ATOM 4784 O O . ARG A 1 629 ? -1.637 8.207 6.256 1.00 96.56 629 ARG A O 1
ATOM 4791 N N . GLN A 1 630 ? -3.660 8.788 5.461 1.00 95.50 630 GLN A N 1
ATOM 4792 C CA . GLN A 1 630 ? -3.723 10.139 6.017 1.00 95.50 630 GLN A CA 1
ATOM 4793 C C . GLN A 1 630 ? -3.491 10.159 7.530 1.00 95.50 630 GLN A C 1
ATOM 4795 O O . GLN A 1 630 ? -3.934 9.254 8.229 1.00 95.50 630 GLN A O 1
ATOM 4800 N N . TRP A 1 631 ? -2.836 11.199 8.043 1.00 95.44 631 TRP A N 1
ATOM 4801 C CA . TRP A 1 631 ? -2.610 11.381 9.478 1.00 95.44 631 TRP A CA 1
ATOM 4802 C C . TRP A 1 631 ? -3.932 11.479 10.260 1.00 95.44 631 TRP A C 1
ATOM 4804 O O . TRP A 1 631 ? -4.514 12.557 10.398 1.00 95.44 631 TRP A O 1
ATOM 4814 N N . GLY A 1 632 ? -4.403 10.348 10.783 1.00 96.69 632 GLY A N 1
ATOM 4815 C CA . GLY A 1 632 ? -5.722 10.230 11.396 1.00 96.69 632 GLY A CA 1
ATOM 4816 C C . GLY A 1 632 ? -6.197 8.784 11.515 1.00 96.69 632 GLY A C 1
ATOM 4817 O O . GLY A 1 632 ? -5.399 7.848 11.519 1.00 96.69 632 GLY A O 1
ATOM 4818 N N . ILE A 1 633 ? -7.516 8.613 11.634 1.00 98.19 633 ILE A N 1
ATOM 4819 C CA . ILE A 1 633 ? -8.161 7.313 11.847 1.00 98.19 633 ILE A CA 1
ATOM 4820 C C . ILE A 1 633 ? -9.174 7.016 10.740 1.00 98.19 633 ILE A C 1
ATOM 4822 O O . ILE A 1 633 ? -9.993 7.877 10.401 1.00 98.19 633 ILE A O 1
ATOM 4826 N N . HIS A 1 634 ? -9.200 5.773 10.263 1.00 98.44 634 HIS A N 1
ATOM 4827 C CA . HIS A 1 634 ? -10.359 5.189 9.584 1.00 98.44 634 HIS A CA 1
ATOM 4828 C C . HIS A 1 634 ? -10.831 3.911 10.270 1.00 98.44 634 HIS A C 1
ATOM 4830 O O . HIS A 1 634 ? -10.110 3.274 11.039 1.00 98.44 634 HIS A O 1
ATOM 4836 N N . LEU A 1 635 ? -12.086 3.567 10.001 1.00 98.56 635 LEU A N 1
ATOM 4837 C CA . LEU A 1 635 ? -12.758 2.374 10.490 1.00 98.56 635 LEU A CA 1
ATOM 4838 C C . LEU A 1 635 ? -13.402 1.638 9.320 1.00 98.56 635 LEU A C 1
ATOM 4840 O O . LEU A 1 635 ? -14.095 2.269 8.522 1.00 98.56 635 LEU A O 1
ATOM 4844 N N . SER A 1 636 ? -13.277 0.315 9.259 1.00 97.50 636 SER A N 1
ATOM 4845 C CA . SER A 1 636 ? -13.973 -0.463 8.225 1.00 97.50 636 SER A CA 1
ATOM 4846 C C . SER A 1 636 ? -15.341 -0.935 8.698 1.00 97.50 636 SER A C 1
ATOM 4848 O O . SER A 1 636 ? -15.471 -1.590 9.738 1.00 97.50 636 SER A O 1
ATOM 4850 N N . LEU A 1 637 ? -16.363 -0.665 7.888 1.00 97.31 637 LEU A N 1
ATOM 4851 C CA . LEU A 1 637 ? -17.742 -1.098 8.088 1.00 97.31 637 LEU A CA 1
ATOM 4852 C C . LEU A 1 637 ? -18.083 -2.333 7.240 1.00 97.31 637 LEU A C 1
ATOM 4854 O O . LEU A 1 637 ? -17.682 -2.443 6.077 1.00 97.31 637 LEU A O 1
ATOM 4858 N N . GLY A 1 638 ? -18.890 -3.228 7.809 1.00 95.94 638 GLY A N 1
ATOM 4859 C CA . GLY A 1 638 ? -19.352 -4.474 7.193 1.00 95.94 638 GLY A CA 1
ATOM 4860 C C . GLY A 1 638 ? -18.781 -5.714 7.879 1.00 95.94 638 GLY A C 1
ATOM 4861 O O . GLY A 1 638 ? -17.999 -5.635 8.816 1.00 95.94 638 GLY A O 1
ATOM 4862 N N . GLN A 1 639 ? -19.189 -6.903 7.450 1.00 96.06 639 GLN A N 1
ATOM 4863 C CA . GLN A 1 639 ? -18.732 -8.164 8.042 1.00 96.06 639 GLN A CA 1
ATOM 4864 C C . GLN A 1 639 ? -17.427 -8.682 7.440 1.00 96.06 639 GLN A C 1
ATOM 4866 O O . GLN A 1 639 ? -16.792 -9.544 8.054 1.00 96.06 639 GLN A O 1
ATOM 4871 N N . ARG A 1 640 ? -17.023 -8.208 6.255 1.00 92.62 640 ARG A N 1
ATOM 4872 C CA . ARG A 1 640 ? -15.834 -8.716 5.568 1.00 92.62 640 ARG A CA 1
ATOM 4873 C C . ARG A 1 640 ? -14.580 -8.038 6.100 1.00 92.62 640 ARG A C 1
ATOM 4875 O O . ARG A 1 640 ? -14.482 -6.818 6.126 1.00 92.62 640 ARG A O 1
ATOM 4882 N N . HIS A 1 641 ? -13.576 -8.847 6.415 1.00 88.50 641 HIS A N 1
ATOM 4883 C CA . HIS A 1 641 ? -12.236 -8.367 6.723 1.00 88.50 641 HIS A CA 1
ATOM 4884 C C . HIS A 1 641 ? -11.201 -9.217 5.967 1.00 88.50 641 HIS A C 1
ATOM 4886 O O . HIS A 1 641 ? -11.279 -10.448 6.025 1.00 88.50 641 HIS A O 1
ATOM 4892 N N . PRO A 1 642 ? -10.266 -8.608 5.214 1.00 82.31 642 PRO A N 1
ATOM 4893 C CA . PRO A 1 642 ? -9.315 -9.352 4.388 1.00 82.31 642 PRO A CA 1
ATOM 4894 C C . PRO A 1 642 ? -8.213 -10.050 5.199 1.00 82.31 642 PRO A C 1
ATOM 4896 O O . PRO A 1 642 ? -7.755 -11.116 4.791 1.00 82.31 642 PRO A O 1
ATOM 4899 N N . LEU A 1 643 ? -7.804 -9.465 6.331 1.00 85.38 643 LEU A N 1
ATOM 4900 C CA . LEU A 1 643 ? -6.669 -9.940 7.136 1.00 85.38 643 LEU A CA 1
ATOM 4901 C C . LEU A 1 643 ? -7.103 -10.750 8.368 1.00 85.38 643 LEU A C 1
ATOM 4903 O O . LEU A 1 643 ? -6.800 -11.940 8.462 1.00 85.38 643 LEU A O 1
ATOM 4907 N N . PHE A 1 644 ? -7.859 -10.137 9.281 1.00 88.19 644 PHE A N 1
ATOM 4908 C CA . PHE A 1 644 ? -8.290 -10.767 10.525 1.00 88.19 644 PHE A CA 1
ATOM 4909 C C . PHE A 1 644 ? -9.526 -11.665 10.365 1.00 88.19 644 PHE A C 1
ATOM 4911 O O . PHE A 1 644 ? -10.548 -11.303 9.770 1.00 88.19 644 PHE A O 1
ATOM 4918 N N . VAL A 1 645 ? -9.437 -12.866 10.937 1.00 89.94 645 VAL A N 1
ATOM 4919 C CA . VAL A 1 645 ? -10.542 -13.824 11.046 1.00 89.94 645 VAL A CA 1
ATOM 4920 C C . VAL A 1 645 ? -10.915 -13.935 12.513 1.00 89.94 645 VAL A C 1
ATOM 4922 O O . VAL A 1 645 ? -10.060 -14.259 13.332 1.00 89.94 645 VAL A O 1
ATOM 4925 N N . LYS A 1 646 ? -12.191 -13.716 12.839 1.00 93.25 646 LYS A N 1
ATOM 4926 C CA . LYS A 1 646 ? -12.636 -13.703 14.232 1.00 93.25 646 LYS A CA 1
ATOM 4927 C C . LYS A 1 646 ? -12.557 -15.084 14.857 1.00 93.25 646 LYS A C 1
ATOM 4929 O O . LYS A 1 646 ? -13.031 -16.067 14.281 1.00 93.25 646 LYS A O 1
ATOM 4934 N N . GLN A 1 647 ? -11.989 -15.134 16.055 1.00 89.25 647 GLN A N 1
ATOM 4935 C CA . GLN A 1 647 ? -11.765 -16.357 16.814 1.00 89.25 647 GLN A CA 1
ATOM 4936 C C . GLN A 1 647 ? -12.686 -16.409 18.036 1.00 89.25 647 GLN A C 1
ATOM 4938 O O . GLN A 1 647 ? -13.131 -15.385 18.538 1.00 89.25 647 GLN A O 1
ATOM 4943 N N . ARG A 1 648 ? -12.979 -17.624 18.513 1.00 91.62 648 ARG A N 1
ATOM 4944 C CA . ARG A 1 648 ? -13.752 -17.839 19.753 1.00 91.62 648 ARG A CA 1
ATOM 4945 C C . ARG A 1 648 ? -12.926 -17.680 21.022 1.00 91.62 648 ARG A C 1
ATOM 4947 O O . ARG A 1 648 ? -13.485 -17.501 22.093 1.00 91.62 648 ARG A O 1
ATOM 4954 N N . GLU A 1 649 ? -11.615 -17.831 20.903 1.00 93.62 649 GLU A N 1
ATOM 4955 C CA . GLU A 1 649 ? -10.688 -17.914 22.022 1.00 93.62 649 GLU A CA 1
ATOM 4956 C C . GLU A 1 649 ? -9.423 -17.156 21.638 1.00 93.62 649 GLU A C 1
ATOM 4958 O O . GLU A 1 649 ? -8.882 -17.391 20.555 1.00 93.62 649 GLU A O 1
ATOM 4963 N N . ARG A 1 650 ? -8.930 -16.280 22.519 1.00 93.50 650 ARG A N 1
ATOM 4964 C CA . ARG A 1 650 ? -7.574 -15.735 22.386 1.00 93.50 650 ARG A CA 1
ATOM 4965 C C . ARG A 1 650 ? -6.590 -16.810 22.821 1.00 93.50 650 ARG A C 1
ATOM 4967 O O . ARG A 1 650 ? -6.820 -17.494 23.819 1.00 93.50 650 ARG A O 1
ATOM 4974 N N . ARG A 1 651 ? -5.497 -16.962 22.080 1.00 93.31 651 ARG A N 1
ATOM 4975 C CA . ARG A 1 651 ? -4.435 -17.918 22.397 1.00 93.31 651 ARG A CA 1
ATOM 4976 C C . ARG A 1 651 ? -3.142 -17.196 22.744 1.00 93.31 651 ARG A C 1
ATOM 4978 O O . ARG A 1 651 ? -2.855 -16.140 22.190 1.00 93.31 651 ARG A O 1
ATOM 4985 N N . ASN A 1 652 ? -2.391 -17.779 23.669 1.00 92.31 652 ASN A N 1
ATOM 4986 C CA . ASN A 1 652 ? -1.033 -17.373 24.002 1.00 92.31 652 ASN A CA 1
ATOM 4987 C C . ASN A 1 652 ? -0.058 -17.820 22.900 1.00 92.31 652 ASN A C 1
ATOM 4989 O O . ASN A 1 652 ? -0.405 -18.623 22.030 1.00 92.31 652 ASN A O 1
ATOM 4993 N N . ALA A 1 653 ? 1.188 -17.343 22.970 1.00 87.56 653 ALA A N 1
ATOM 4994 C CA . ALA A 1 653 ? 2.239 -17.681 22.007 1.00 87.56 653 ALA A CA 1
ATOM 4995 C C . ALA A 1 653 ? 2.545 -19.193 21.925 1.00 87.56 653 ALA A C 1
ATOM 4997 O O . ALA A 1 653 ? 2.960 -19.683 20.878 1.00 87.56 653 ALA A O 1
ATOM 4998 N N . ASP A 1 654 ? 2.309 -19.945 23.005 1.00 90.50 654 ASP A N 1
ATOM 4999 C CA . ASP A 1 654 ? 2.466 -21.406 23.058 1.00 90.50 654 ASP A CA 1
ATOM 5000 C C . ASP A 1 654 ? 1.243 -22.185 22.523 1.00 90.50 654 ASP A C 1
ATOM 5002 O O . ASP A 1 654 ? 1.246 -23.416 22.493 1.00 90.50 654 ASP A O 1
ATOM 5006 N N . GLY A 1 655 ? 0.191 -21.481 22.093 1.00 92.06 655 GLY A N 1
ATOM 5007 C CA . GLY A 1 655 ? -1.053 -22.050 21.580 1.00 92.06 655 GLY A CA 1
ATOM 5008 C C . GLY A 1 655 ? -2.098 -22.396 22.646 1.00 92.06 655 GLY A C 1
ATOM 5009 O O . GLY A 1 655 ? -3.215 -22.782 22.277 1.00 92.06 655 GLY A O 1
ATOM 5010 N N . SER A 1 656 ? -1.788 -22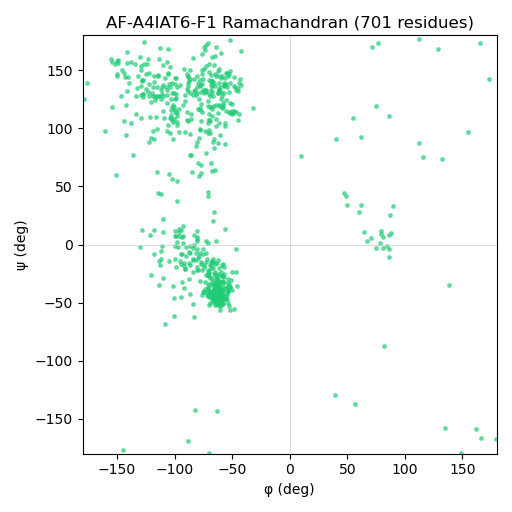.246 23.938 1.00 94.12 656 SER A N 1
ATOM 5011 C CA . SER A 1 656 ? -2.764 -22.394 25.025 1.00 94.12 656 SER A CA 1
ATOM 5012 C C . SER A 1 656 ? -3.828 -21.293 24.971 1.00 94.12 656 SER A C 1
ATOM 5014 O O . SER A 1 656 ? -3.598 -20.215 24.426 1.00 94.12 656 SER A O 1
ATOM 5016 N N . VAL A 1 657 ? -5.022 -21.560 25.505 1.00 94.75 657 VAL A N 1
ATOM 5017 C CA . VAL A 1 657 ? -6.091 -20.551 25.583 1.00 94.75 657 VAL A CA 1
ATOM 5018 C C . VAL A 1 657 ? -5.753 -19.550 26.689 1.00 94.75 657 VAL A C 1
ATOM 5020 O O . VAL A 1 657 ? -5.426 -19.951 27.806 1.00 94.75 657 VAL A O 1
ATOM 5023 N N . ALA A 1 658 ? -5.832 -18.258 26.376 1.00 94.62 658 ALA A N 1
ATOM 5024 C CA . ALA A 1 658 ? -5.621 -17.173 27.326 1.00 94.62 658 ALA A CA 1
ATOM 5025 C C . ALA A 1 658 ? -6.630 -17.261 28.477 1.00 94.62 658 ALA A C 1
ATOM 5027 O O . ALA A 1 658 ? -7.838 -17.390 28.256 1.00 94.62 658 ALA A O 1
ATOM 5028 N N . THR A 1 659 ? -6.147 -17.178 29.714 1.00 90.88 659 THR A N 1
ATOM 5029 C CA . THR A 1 659 ? -7.027 -17.192 30.882 1.00 90.88 659 THR A CA 1
ATOM 5030 C C . THR A 1 659 ? -7.692 -15.822 31.027 1.00 90.88 659 THR A C 1
ATOM 5032 O O . THR A 1 659 ? -7.138 -14.800 30.638 1.00 90.88 659 THR A O 1
ATOM 5035 N N . GLY A 1 660 ? -8.932 -15.785 31.520 1.00 91.38 660 GLY A N 1
ATOM 5036 C CA . GLY A 1 660 ? -9.643 -14.523 31.774 1.00 91.38 660 GLY A CA 1
ATOM 5037 C C . GLY A 1 660 ? -10.097 -13.734 30.537 1.00 91.38 660 GLY A C 1
ATOM 5038 O O . GLY A 1 660 ? -10.629 -12.636 30.695 1.00 91.38 660 GLY A O 1
ATOM 5039 N N . VAL A 1 661 ? -9.938 -14.274 29.323 1.00 93.88 661 VAL A N 1
ATOM 5040 C CA . VAL A 1 661 ? -10.514 -13.705 28.094 1.00 93.88 661 VAL A CA 1
ATOM 5041 C C . VAL A 1 661 ? -11.788 -14.472 27.738 1.00 93.88 661 VAL A C 1
ATOM 5043 O O . VAL A 1 661 ? -11.736 -15.656 27.412 1.00 93.88 661 VAL A O 1
ATOM 5046 N N . HIS A 1 662 ? -12.934 -13.795 27.798 1.00 92.62 662 HIS A N 1
ATOM 5047 C CA . HIS A 1 662 ? -14.213 -14.308 27.310 1.00 92.62 662 HIS A CA 1
ATOM 5048 C C . HIS A 1 662 ? -14.636 -13.503 26.084 1.00 92.62 662 HIS A C 1
ATOM 5050 O O . HIS A 1 662 ? -14.542 -12.280 26.114 1.00 92.62 662 HIS A O 1
ATOM 5056 N N . VAL A 1 663 ? -15.058 -14.188 25.019 1.00 94.50 663 VAL A N 1
ATOM 5057 C CA . VAL A 1 663 ? -15.515 -13.556 23.775 1.00 94.50 663 VAL A CA 1
ATOM 5058 C C . VAL A 1 663 ? -17.021 -13.744 23.666 1.00 94.50 663 VAL A C 1
ATOM 5060 O O . VAL A 1 663 ? -17.483 -14.857 23.406 1.00 94.50 663 VAL A O 1
ATOM 5063 N N . ASP A 1 664 ? -17.771 -12.659 23.844 1.00 95.12 664 ASP A N 1
ATOM 5064 C CA . ASP A 1 664 ? -19.233 -12.642 23.690 1.00 95.12 664 ASP A CA 1
ATOM 5065 C C . ASP A 1 664 ? -19.661 -12.287 22.254 1.00 95.12 664 ASP A C 1
ATOM 5067 O O . ASP A 1 664 ? -20.784 -12.575 21.830 1.00 95.12 664 ASP A O 1
ATOM 5071 N N . GLY A 1 665 ? -18.770 -11.644 21.495 1.00 93.19 665 GLY A N 1
ATOM 5072 C CA . GLY A 1 665 ? -19.016 -11.178 20.138 1.00 93.19 665 GLY A CA 1
ATOM 5073 C C . GLY A 1 665 ? -19.117 -12.277 19.076 1.00 93.19 665 GLY A C 1
ATOM 5074 O O . GLY A 1 665 ? -18.888 -13.467 19.319 1.00 93.19 665 GLY A O 1
ATOM 5075 N N . PRO A 1 666 ? -19.471 -11.888 17.840 1.00 93.69 666 PRO A N 1
ATOM 5076 C CA . PRO A 1 666 ? -19.652 -12.818 16.737 1.00 93.69 666 PRO A CA 1
ATOM 5077 C C . PRO A 1 666 ? -18.331 -13.427 16.256 1.00 93.69 666 PRO A C 1
ATOM 5079 O O . PRO A 1 666 ? -17.280 -12.790 16.185 1.00 93.69 666 PRO A O 1
ATOM 5082 N N . VAL A 1 667 ? -18.431 -14.664 15.775 1.00 92.12 667 VAL A N 1
ATOM 5083 C CA . VAL A 1 667 ? -17.326 -15.385 15.133 1.00 92.12 667 VAL A CA 1
ATOM 5084 C C . VAL A 1 667 ? -17.522 -15.329 13.622 1.00 92.12 667 VAL A C 1
ATOM 5086 O O . VAL A 1 667 ? -18.201 -16.163 13.018 1.00 92.12 667 VAL A O 1
ATOM 5089 N N . LEU A 1 668 ? -16.940 -14.305 13.010 1.00 91.44 668 LEU A N 1
ATOM 5090 C CA . LEU A 1 668 ? -16.986 -14.036 11.577 1.00 91.44 668 LEU A CA 1
ATOM 5091 C C . LEU A 1 668 ? -15.829 -14.729 10.836 1.00 91.44 668 LEU A C 1
ATOM 5093 O O . LEU A 1 668 ? -14.656 -14.389 10.994 1.00 91.44 668 LEU A O 1
ATOM 5097 N N . LYS A 1 669 ? -16.170 -15.702 9.981 1.00 88.19 669 LYS A N 1
ATOM 5098 C CA . LYS A 1 669 ? -15.211 -16.395 9.098 1.00 88.19 669 LYS A CA 1
ATOM 5099 C C . LYS A 1 669 ? -14.657 -15.439 8.030 1.00 88.19 669 LYS A C 1
ATOM 5101 O O . LYS A 1 669 ? -15.304 -14.460 7.691 1.00 88.19 669 LYS A O 1
ATOM 5106 N N . ARG A 1 670 ? -13.528 -15.775 7.392 1.00 80.44 670 ARG A N 1
ATOM 5107 C CA . ARG A 1 670 ? -12.886 -14.936 6.348 1.00 80.44 670 ARG A CA 1
ATOM 5108 C C . ARG A 1 670 ? -13.812 -14.516 5.192 1.00 80.44 670 ARG A C 1
ATOM 5110 O O . ARG A 1 670 ? -13.676 -13.431 4.641 1.00 80.44 670 ARG A O 1
ATOM 5117 N N . LYS A 1 671 ? -14.761 -15.380 4.816 1.00 84.12 671 LYS A N 1
ATOM 5118 C CA . LYS A 1 671 ? -15.766 -15.115 3.766 1.00 84.12 671 LYS A CA 1
ATOM 5119 C C . LYS A 1 671 ? -17.108 -14.614 4.322 1.00 84.12 671 LYS A C 1
ATOM 5121 O O . LYS A 1 671 ? -18.097 -14.624 3.593 1.00 84.12 671 LYS A O 1
ATOM 5126 N N . ALA A 1 672 ? -17.171 -14.258 5.606 1.00 86.19 672 ALA A N 1
ATOM 5127 C CA . ALA A 1 672 ? -18.329 -13.579 6.171 1.00 86.19 672 ALA A CA 1
ATOM 5128 C C . ALA A 1 672 ? -18.411 -12.172 5.574 1.00 86.19 672 ALA A C 1
ATOM 5130 O O . ALA A 1 672 ? -17.391 -11.504 5.414 1.00 86.19 672 ALA A O 1
ATOM 5131 N N . GLY A 1 673 ? -19.619 -11.752 5.211 1.00 90.31 673 GLY A N 1
ATOM 5132 C CA . GLY A 1 673 ? -19.837 -10.483 4.533 1.00 90.31 673 GLY A CA 1
ATOM 5133 C C . GLY A 1 673 ? -19.358 -10.415 3.080 1.00 90.31 673 GLY A C 1
ATOM 5134 O O . GLY A 1 673 ? -18.678 -11.284 2.529 1.00 90.31 673 GLY A O 1
ATOM 5135 N N . LYS A 1 674 ? -19.755 -9.322 2.442 1.00 91.75 674 LYS A N 1
ATOM 5136 C CA . LYS A 1 674 ? -19.353 -8.838 1.124 1.00 91.75 674 LYS A CA 1
ATOM 5137 C C . LYS A 1 674 ? -18.716 -7.450 1.206 1.00 91.75 674 LYS A C 1
ATOM 5139 O O . LYS A 1 674 ? -17.909 -7.134 0.330 1.00 91.75 674 LYS A O 1
ATOM 5144 N N . TYR A 1 675 ? -19.065 -6.659 2.219 1.00 93.50 675 TYR A N 1
ATOM 5145 C CA . TYR A 1 675 ? -18.680 -5.262 2.362 1.00 93.50 675 TYR A CA 1
ATOM 5146 C C . TYR A 1 675 ? -17.546 -5.076 3.366 1.00 93.50 675 TYR A C 1
ATOM 5148 O O . TYR A 1 675 ? -17.504 -5.724 4.410 1.00 93.50 675 TYR A O 1
ATOM 5156 N N . HIS A 1 676 ? -16.636 -4.191 2.979 1.00 93.69 676 HIS A N 1
ATOM 5157 C CA . HIS A 1 676 ? -15.546 -3.626 3.759 1.00 93.69 676 HIS A CA 1
ATOM 5158 C C . HIS A 1 676 ? -15.444 -2.181 3.260 1.00 93.69 676 HIS A C 1
ATOM 5160 O O . HIS A 1 676 ? -15.155 -1.975 2.077 1.00 93.69 676 HIS A O 1
ATOM 5166 N N . ILE A 1 677 ? -15.892 -1.234 4.079 1.00 95.31 677 ILE A N 1
ATOM 5167 C CA . ILE A 1 677 ? -16.123 0.164 3.696 1.00 95.31 677 ILE A CA 1
ATOM 5168 C C . ILE A 1 677 ? -15.413 1.058 4.703 1.00 95.31 677 ILE A C 1
ATOM 5170 O O . ILE A 1 677 ? -15.870 1.172 5.838 1.00 95.31 677 ILE A O 1
ATOM 5174 N N . ASP A 1 678 ? -14.339 1.704 4.275 1.00 96.88 678 ASP A N 1
ATOM 5175 C CA . ASP A 1 678 ? -13.471 2.485 5.156 1.00 96.88 678 ASP A CA 1
ATOM 5176 C C . ASP A 1 678 ? -13.995 3.908 5.333 1.00 96.88 678 ASP A C 1
ATOM 5178 O O . ASP A 1 678 ? -13.962 4.720 4.413 1.00 96.88 678 ASP A O 1
ATOM 5182 N N . VAL A 1 679 ? -14.522 4.221 6.514 1.00 98.12 679 VAL A N 1
ATOM 5183 C CA . VAL A 1 679 ? -14.977 5.570 6.875 1.00 98.12 679 VAL A CA 1
ATOM 5184 C C . VAL A 1 679 ? -13.913 6.292 7.690 1.00 98.12 679 VAL A C 1
ATOM 5186 O O . VAL A 1 679 ? -13.250 5.687 8.526 1.00 98.12 679 VAL A O 1
ATOM 5189 N N . PHE A 1 680 ? -13.767 7.597 7.490 1.00 98.38 680 PHE A N 1
ATOM 5190 C CA . PHE A 1 680 ? -12.708 8.403 8.098 1.00 98.38 680 PHE A CA 1
ATOM 5191 C C . PHE A 1 680 ? -13.254 9.216 9.268 1.00 98.38 680 PHE A C 1
ATOM 5193 O O . PHE A 1 680 ? -14.228 9.962 9.122 1.00 98.38 680 PHE A O 1
ATOM 5200 N N . VAL A 1 681 ? -12.629 9.062 10.433 1.00 98.12 681 VAL A N 1
ATOM 5201 C CA . VAL A 1 681 ? -13.112 9.588 11.714 1.00 98.12 681 VAL A CA 1
ATOM 5202 C C . VAL A 1 681 ? -12.418 10.903 12.050 1.00 98.12 681 VAL A C 1
ATOM 5204 O O . VAL A 1 681 ? -11.196 11.005 11.952 1.00 98.12 681 VAL A O 1
ATOM 5207 N N . ASP A 1 682 ? -13.180 11.902 12.503 1.00 96.88 682 ASP A N 1
ATOM 5208 C CA . ASP A 1 682 ? -12.665 13.201 12.963 1.00 96.88 682 ASP A CA 1
ATOM 5209 C C . ASP A 1 682 ? -12.097 13.086 14.388 1.00 96.88 682 ASP A C 1
ATOM 5211 O O . ASP A 1 682 ? -12.568 13.689 15.362 1.00 96.88 682 ASP A O 1
ATOM 5215 N N . ALA A 1 683 ? -11.101 12.211 14.515 1.00 97.38 683 ALA A N 1
ATOM 5216 C CA . ALA A 1 683 ? -10.403 11.920 15.750 1.00 97.38 683 ALA A CA 1
ATOM 5217 C C . ALA A 1 683 ? -9.485 13.090 16.124 1.00 97.38 683 ALA A C 1
ATOM 5219 O O . ALA A 1 683 ? -8.705 13.578 15.309 1.00 97.38 683 ALA A O 1
ATOM 5220 N N . ALA A 1 684 ? -9.542 13.514 17.384 1.00 96.94 684 ALA A N 1
ATOM 5221 C CA . ALA A 1 684 ? -8.525 14.376 17.969 1.00 96.94 684 ALA A CA 1
ATOM 5222 C C . ALA A 1 684 ? -7.374 13.540 18.528 1.00 96.94 684 ALA A C 1
ATOM 5224 O O . ALA A 1 684 ? -6.215 13.894 18.336 1.00 96.94 684 ALA A O 1
ATOM 5225 N N . GLN A 1 685 ? -7.686 12.432 19.207 1.00 97.19 685 GLN A N 1
ATOM 5226 C CA . GLN A 1 685 ? -6.683 11.601 19.864 1.00 97.19 685 GLN A CA 1
ATOM 5227 C C . GLN A 1 685 ? -7.010 10.109 19.788 1.00 97.19 685 GLN A C 1
ATOM 5229 O O . GLN A 1 685 ? -8.172 9.706 19.863 1.00 97.19 685 GLN A O 1
ATOM 5234 N N . LEU A 1 686 ? -5.962 9.292 19.725 1.00 97.94 686 LEU A N 1
ATOM 5235 C CA . LEU A 1 686 ? -5.988 7.868 20.052 1.00 97.94 686 LEU A CA 1
ATOM 5236 C C . LEU A 1 686 ? -5.205 7.673 21.351 1.00 97.94 686 LEU A C 1
ATOM 5238 O O . LEU A 1 686 ? -4.068 8.126 21.425 1.00 97.94 686 LEU A O 1
ATOM 5242 N N . ARG A 1 687 ? -5.767 7.015 22.368 1.00 95.69 687 ARG A N 1
ATOM 5243 C CA . ARG A 1 687 ? -5.076 6.831 23.658 1.00 95.69 687 ARG A CA 1
ATOM 5244 C C . ARG A 1 687 ? -5.381 5.500 24.331 1.00 95.69 687 ARG A C 1
ATOM 5246 O O . ARG A 1 687 ? -6.498 4.993 24.223 1.00 95.69 687 ARG A O 1
ATOM 5253 N N . MET A 1 688 ? -4.421 4.990 25.100 1.00 93.62 688 MET A N 1
ATOM 5254 C CA . MET A 1 688 ? -4.624 3.886 26.047 1.00 93.62 688 MET A CA 1
ATOM 5255 C C . MET A 1 688 ? -4.318 4.378 27.457 1.00 93.62 688 MET A C 1
ATOM 5257 O O . MET A 1 688 ? -3.159 4.438 27.869 1.00 93.62 688 MET A O 1
ATOM 5261 N N . GLY A 1 689 ? -5.386 4.745 28.179 1.00 86.69 689 GLY A N 1
ATOM 5262 C CA . GLY A 1 689 ? -5.333 5.470 29.457 1.00 86.69 689 GLY A CA 1
ATOM 5263 C C . GLY A 1 689 ? -4.251 6.547 29.469 1.00 86.69 689 GLY A C 1
ATOM 5264 O O . GLY A 1 689 ? -4.186 7.340 28.534 1.00 86.69 689 GLY A O 1
ATOM 5265 N N . ASP A 1 690 ? -3.404 6.541 30.498 1.00 83.88 690 ASP A N 1
ATOM 5266 C CA . ASP A 1 690 ? -2.313 7.512 30.640 1.00 83.88 690 ASP A CA 1
ATOM 5267 C C . ASP A 1 690 ? -0.962 6.977 30.119 1.00 83.88 690 ASP A C 1
ATOM 5269 O O . ASP A 1 690 ? 0.083 7.560 30.406 1.00 83.88 690 ASP A O 1
ATOM 5273 N N . MET A 1 691 ? -0.957 5.863 29.373 1.00 87.00 691 MET A N 1
ATOM 5274 C CA . MET A 1 691 ? 0.282 5.223 28.909 1.00 87.00 691 MET A CA 1
ATOM 5275 C C . MET A 1 691 ? 0.809 5.861 27.631 1.00 87.00 691 MET A C 1
ATOM 5277 O O . MET A 1 691 ? 1.964 6.260 27.581 1.00 87.00 691 MET A O 1
ATOM 5281 N N . PHE A 1 692 ? -0.028 6.007 26.606 1.00 91.25 692 PHE A N 1
ATOM 5282 C CA . PHE A 1 692 ? 0.348 6.751 25.409 1.00 91.25 692 PHE A CA 1
ATOM 5283 C C . PHE A 1 692 ? -0.859 7.415 24.758 1.00 91.25 692 PHE A C 1
ATOM 5285 O O . PHE A 1 692 ? -1.999 6.957 24.906 1.00 91.25 692 PHE A O 1
ATOM 5292 N N . ALA A 1 693 ? -0.577 8.473 24.004 1.00 95.00 693 ALA A N 1
ATOM 5293 C CA . ALA A 1 693 ? -1.537 9.136 23.145 1.00 95.00 693 ALA A CA 1
ATOM 5294 C C . ALA A 1 693 ? -0.898 9.540 21.811 1.00 95.00 693 ALA A C 1
ATOM 5296 O O . ALA A 1 693 ? 0.219 10.058 21.779 1.00 95.00 693 ALA A O 1
ATOM 5297 N N . VAL A 1 694 ? -1.640 9.347 20.724 1.00 96.44 694 VAL A N 1
ATOM 5298 C CA . VAL A 1 694 ? -1.399 9.990 19.430 1.00 96.44 694 VAL A CA 1
ATOM 5299 C C . VAL A 1 694 ? -2.362 11.163 19.325 1.00 96.44 694 VAL A C 1
ATOM 5301 O O . VAL A 1 694 ? -3.567 10.976 19.490 1.00 96.44 694 VAL A O 1
ATOM 5304 N N . ASP A 1 695 ? -1.847 12.362 19.073 1.00 95.44 695 ASP A N 1
ATOM 5305 C CA . ASP A 1 695 ? -2.648 13.575 18.915 1.00 95.44 695 ASP A CA 1
ATOM 5306 C C . ASP A 1 695 ? -2.710 13.983 17.440 1.00 95.44 695 ASP A C 1
ATOM 5308 O O . ASP A 1 695 ? -1.783 14.572 16.878 1.00 95.44 695 ASP A O 1
ATOM 5312 N N . PHE A 1 696 ? -3.842 13.689 16.802 1.00 95.00 696 PHE A N 1
ATOM 5313 C CA . PHE A 1 696 ? -4.066 13.982 15.389 1.00 95.00 696 PHE A CA 1
ATOM 5314 C C . PHE A 1 696 ? -4.259 15.476 15.111 1.00 95.00 696 PHE A C 1
ATOM 5316 O O . PHE A 1 696 ? -4.171 15.916 13.965 1.00 95.00 696 PHE A O 1
ATOM 5323 N N . THR A 1 697 ? -4.460 16.299 16.146 1.00 91.75 697 THR A N 1
ATOM 5324 C CA . THR A 1 697 ? -4.493 17.762 16.004 1.00 91.75 697 THR A CA 1
ATOM 5325 C C . THR A 1 697 ? -3.094 18.365 15.869 1.00 91.75 697 THR A C 1
ATOM 5327 O O . THR A 1 697 ? -2.952 19.494 15.398 1.00 91.75 697 THR A O 1
ATOM 5330 N N . LYS A 1 698 ? -2.052 17.610 16.231 1.00 86.75 698 LYS A N 1
ATOM 5331 C CA . LYS A 1 698 ? -0.637 17.993 16.151 1.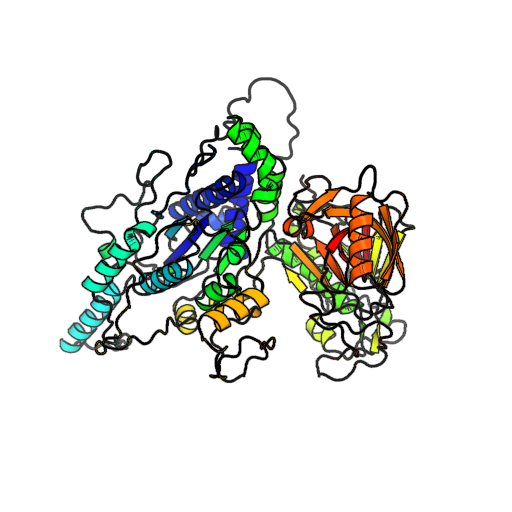00 86.75 698 LYS A CA 1
ATOM 5332 C C . LYS A 1 698 ? 0.015 17.435 14.883 1.00 86.75 698 LYS A C 1
ATOM 5334 O O . LYS A 1 698 ? 1.019 16.744 14.967 1.00 86.75 698 LYS A O 1
ATOM 5339 N N . GLY A 1 699 ? -0.565 17.735 13.718 1.00 73.88 699 GLY A N 1
ATOM 5340 C CA . GLY A 1 699 ? -0.117 17.253 12.400 1.00 73.88 699 GLY A CA 1
ATOM 5341 C C . GLY A 1 699 ? 1.289 17.717 11.978 1.00 73.88 699 GLY A C 1
ATOM 5342 O O . GLY A 1 699 ? 2.200 17.834 12.795 1.00 73.88 699 GLY A O 1
ATOM 5343 N N . ILE A 1 700 ? 1.486 18.001 10.690 1.00 76.38 700 ILE A N 1
ATOM 5344 C CA . ILE A 1 700 ? 2.811 18.338 10.139 1.00 76.38 700 ILE A CA 1
ATOM 5345 C C . ILE A 1 700 ? 3.398 19.607 10.782 1.00 76.38 700 ILE A C 1
ATOM 5347 O O . ILE A 1 700 ? 2.711 20.622 10.899 1.00 76.38 700 ILE A O 1
ATOM 5351 N N . ALA A 1 701 ? 4.673 19.563 11.171 1.00 66.75 701 ALA A N 1
ATOM 5352 C CA . ALA A 1 701 ? 5.443 20.727 11.614 1.00 66.75 701 ALA A CA 1
ATOM 5353 C C . ALA A 1 701 ? 5.775 21.673 10.450 1.00 66.75 701 ALA A C 1
ATOM 5355 O O . ALA A 1 701 ? 5.818 22.889 10.629 1.00 66.75 701 ALA A O 1
ATOM 5356 N N . VAL A 1 702 ? 5.997 21.109 9.258 1.00 64.75 702 VAL A N 1
ATOM 5357 C CA . VAL A 1 702 ? 6.327 21.847 8.034 1.00 64.75 702 VAL A CA 1
ATOM 5358 C C . VAL A 1 702 ? 5.271 21.548 6.962 1.00 64.75 702 VAL A C 1
ATOM 5360 O O . VAL A 1 702 ? 5.234 20.4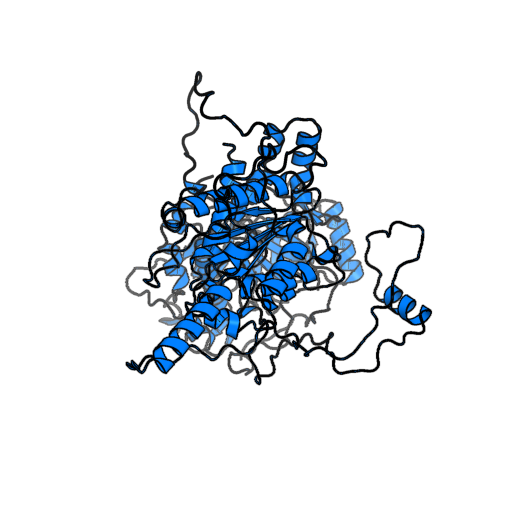14 6.478 1.00 64.75 702 VAL A O 1
ATOM 5363 N N . PRO A 1 703 ? 4.409 22.524 6.617 1.00 56.59 703 PRO A N 1
ATOM 5364 C CA . PRO A 1 703 ? 3.270 22.316 5.727 1.00 56.59 703 PRO A CA 1
ATOM 5365 C C . PRO A 1 703 ? 3.649 21.892 4.314 1.00 56.59 703 PRO A C 1
ATOM 5367 O O . PRO A 1 703 ? 4.766 22.178 3.826 1.00 56.59 703 PRO A O 1
#